Protein AF-A0A8C3P8B5-F1 (afdb_monomer_lite)

Sequence (402 aa):
MAERDAEFLPFCFQLEAAPESPPAEHAPRREEQLSLLTEEPPARESLSMPPLVFSRWHLSTAPALLTWILLLNIGNGNACKRGVPRLRLSYKDLLRSNSSRLLLGSGDGLAFQSFLVDETRAWLMVGAKNHIFLLHLDRPNEEPQKVFWPARKEQVERCRLAGKNAETECANFIRLLQPFNRSHVFACGTGSYQPICAFVQLGARAQEPGGSPIQLVANSVESGRGKCPFSPHEPFTGLLIDGELYSGTSSDFMGSNAAFFRTRVHKAAQNYIRTEQNQDHWLNEPVFIGAYLIPDTHNAHDDKVYVFLRETALEAGQWERRRIHARVARVCKNDVGGKRGLINRWSTFLKARLVCSIPGPQASETHFDQLGEWGTRALLGLPFFRAHSWVAWAGLVPEVTH

pLDDT: mean 75.13, std 25.08, range [22.78, 98.25]

Organism: Chrysemys picta bellii (NCBI:txid8478)

Structure (mmCIF, N/CA/C/O backbone):
data_AF-A0A8C3P8B5-F1
#
_entry.id   AF-A0A8C3P8B5-F1
#
loop_
_atom_site.group_PDB
_atom_site.id
_atom_site.type_symbol
_atom_site.label_atom_id
_atom_site.label_alt_id
_atom_site.label_comp_id
_atom_site.label_asym_id
_atom_site.label_entity_id
_atom_site.label_seq_id
_atom_site.pdbx_PDB_ins_code
_atom_site.Cartn_x
_atom_site.Cartn_y
_atom_site.Cartn_z
_atom_site.occupancy
_atom_site.B_iso_or_equiv
_atom_site.auth_seq_id
_atom_site.auth_comp_id
_atom_site.auth_asym_id
_atom_site.auth_atom_id
_atom_site.pdbx_PDB_model_num
ATOM 1 N N . MET A 1 1 ? -13.264 14.771 -8.901 1.00 29.61 1 MET A N 1
ATOM 2 C CA . MET A 1 1 ? -12.147 15.463 -9.588 1.00 29.61 1 MET A CA 1
ATOM 3 C C . MET A 1 1 ? -11.075 14.470 -10.074 1.00 29.61 1 MET A C 1
ATOM 5 O O . MET A 1 1 ? -9.940 14.872 -10.231 1.00 29.61 1 MET A O 1
ATOM 9 N N . ALA A 1 2 ? -11.404 13.202 -10.367 1.00 27.98 2 ALA A N 1
ATOM 10 C CA . ALA A 1 2 ? -10.392 12.165 -10.644 1.00 27.98 2 ALA A CA 1
ATOM 11 C C . ALA A 1 2 ? -10.681 11.297 -11.886 1.00 27.98 2 ALA A C 1
ATOM 13 O O . ALA A 1 2 ? -10.088 10.245 -12.061 1.00 27.98 2 ALA A O 1
ATOM 14 N N . GLU A 1 3 ? -11.601 11.713 -12.756 1.00 25.98 3 GLU A N 1
ATOM 15 C CA . GLU A 1 3 ? -12.109 10.839 -13.827 1.00 25.98 3 GLU A CA 1
ATOM 16 C C . GLU A 1 3 ? -11.494 11.124 -15.205 1.00 25.98 3 GLU A C 1
ATOM 18 O O . GLU A 1 3 ? -11.863 10.485 -16.180 1.00 25.98 3 GLU A O 1
ATOM 23 N N . ARG A 1 4 ? -10.564 12.086 -15.317 1.00 41.66 4 ARG A N 1
ATOM 24 C CA . ARG A 1 4 ? -10.056 12.534 -16.627 1.00 41.66 4 ARG A CA 1
ATOM 25 C C . ARG A 1 4 ? -8.568 12.390 -16.894 1.00 41.66 4 ARG A C 1
ATOM 27 O O . ARG A 1 4 ? -8.171 12.554 -18.042 1.00 41.66 4 ARG A O 1
ATOM 34 N N . ASP A 1 5 ? -7.783 11.963 -15.912 1.00 32.38 5 ASP A N 1
ATOM 35 C CA . ASP A 1 5 ? -6.446 11.445 -16.222 1.00 32.38 5 ASP A CA 1
ATOM 36 C C . ASP A 1 5 ? -6.556 10.099 -16.971 1.00 32.38 5 ASP A C 1
ATOM 38 O O . ASP A 1 5 ? -5.678 9.735 -17.746 1.00 32.38 5 ASP A O 1
ATOM 42 N N . ALA A 1 6 ? -7.687 9.396 -16.830 1.00 34.22 6 ALA A N 1
ATOM 43 C CA . ALA A 1 6 ? -7.937 8.087 -17.431 1.00 34.22 6 ALA A CA 1
ATOM 44 C C . ALA A 1 6 ? -8.151 8.085 -18.959 1.00 34.22 6 ALA A C 1
ATOM 46 O O . ALA A 1 6 ? -8.042 7.017 -19.550 1.00 34.22 6 ALA A O 1
ATOM 47 N N . GLU A 1 7 ? -8.432 9.221 -19.615 1.00 32.59 7 GLU A N 1
ATOM 48 C CA . GLU A 1 7 ? -8.640 9.261 -21.080 1.00 32.59 7 GLU A CA 1
ATOM 49 C C . GLU A 1 7 ? -7.342 9.492 -21.880 1.00 32.59 7 GLU A C 1
ATOM 51 O O . GLU A 1 7 ? -7.286 9.115 -23.049 1.00 32.59 7 GLU A O 1
ATOM 56 N N . PHE A 1 8 ? -6.284 10.045 -21.268 1.00 32.84 8 PHE A N 1
ATOM 57 C CA . PHE A 1 8 ? -4.953 10.180 -21.896 1.00 32.84 8 PHE A CA 1
ATOM 58 C C . PHE A 1 8 ? -3.999 9.028 -21.552 1.00 32.84 8 PHE A C 1
ATOM 60 O O . PHE A 1 8 ? -3.123 8.695 -22.344 1.00 32.84 8 PHE A O 1
ATOM 67 N N . LEU A 1 9 ? -4.204 8.368 -20.409 1.00 39.94 9 LEU A N 1
ATOM 68 C CA . LEU A 1 9 ? -3.431 7.192 -20.000 1.00 39.94 9 LEU A CA 1
ATOM 69 C C . LEU A 1 9 ? -3.515 5.957 -20.927 1.00 39.94 9 LEU A C 1
ATOM 71 O O . LEU A 1 9 ? -2.531 5.217 -20.952 1.00 39.94 9 LEU A O 1
ATOM 75 N N . PRO A 1 10 ? -4.598 5.671 -21.687 1.00 36.06 10 PRO A N 1
ATOM 76 C CA . PRO A 1 10 ? -4.722 4.379 -22.343 1.00 36.06 10 PRO A CA 1
ATOM 77 C C . PRO A 1 10 ? -3.881 4.250 -23.623 1.00 36.06 10 PRO A C 1
ATOM 79 O O . PRO A 1 10 ? -3.802 3.156 -24.174 1.00 36.06 10 PRO A O 1
ATOM 82 N N . PHE A 1 11 ? -3.234 5.329 -24.084 1.00 41.22 11 PHE A N 1
ATOM 83 C CA . PHE A 1 11 ? -2.499 5.354 -25.356 1.00 41.22 11 PHE A CA 1
ATOM 84 C C . PHE A 1 11 ? -0.986 5.552 -25.242 1.00 41.22 11 PHE A C 1
ATOM 86 O O . PHE A 1 11 ? -0.313 5.517 -26.267 1.00 41.22 11 PHE A O 1
ATOM 93 N N . CYS A 1 12 ? -0.435 5.747 -24.043 1.00 45.09 12 CYS A N 1
ATOM 94 C CA . CYS A 1 12 ? 0.965 6.155 -23.935 1.00 45.09 12 CYS A CA 1
ATOM 95 C C . CYS A 1 12 ? 1.932 5.049 -23.506 1.00 45.09 12 CYS A C 1
ATOM 97 O O . CYS A 1 12 ? 3.127 5.259 -23.648 1.00 45.09 12 CYS A O 1
ATOM 99 N N . PHE A 1 13 ? 1.473 3.908 -22.978 1.00 49.25 13 PHE A N 1
ATOM 100 C CA . PHE A 1 13 ? 2.387 2.941 -22.362 1.00 49.25 13 PHE A CA 1
ATOM 101 C C . PHE A 1 13 ? 2.989 1.938 -23.353 1.00 49.25 13 PHE A C 1
ATOM 103 O O . PHE A 1 13 ? 2.277 1.104 -23.910 1.00 49.25 13 PHE A O 1
ATOM 110 N N . GLN A 1 14 ? 4.313 1.980 -23.499 1.00 59.78 14 GLN A N 1
ATOM 111 C CA . GLN A 1 14 ? 5.135 0.977 -24.180 1.00 59.78 14 GLN A CA 1
ATOM 112 C C . GLN A 1 14 ? 6.074 0.285 -23.176 1.00 59.78 14 GLN A C 1
ATOM 114 O O . GLN A 1 14 ? 6.473 0.874 -22.167 1.00 59.78 14 GLN A O 1
ATOM 119 N N . LEU A 1 15 ? 6.394 -0.987 -23.431 1.00 46.16 15 LEU A N 1
ATOM 120 C CA . LEU A 1 15 ? 7.342 -1.783 -22.644 1.00 46.16 15 LEU A CA 1
ATOM 121 C C . LEU A 1 15 ? 8.699 -1.784 -23.348 1.00 46.16 15 LEU A C 1
ATOM 123 O O . LEU A 1 15 ? 8.806 -2.280 -24.466 1.00 46.16 15 LEU A O 1
ATOM 127 N N . GLU A 1 16 ? 9.729 -1.289 -22.667 1.00 46.91 16 GLU A N 1
ATOM 128 C CA . GLU A 1 16 ? 11.119 -1.394 -23.116 1.00 46.91 16 GLU A CA 1
ATOM 129 C C . GLU A 1 16 ? 11.916 -2.262 -22.135 1.00 46.91 16 GLU A C 1
ATOM 131 O O . GLU A 1 16 ? 11.847 -2.083 -20.911 1.00 46.91 16 GLU A O 1
ATOM 136 N N . ALA A 1 17 ? 12.665 -3.225 -22.680 1.00 36.66 17 ALA A N 1
ATOM 137 C CA . ALA A 1 17 ? 13.658 -3.975 -21.922 1.00 36.66 17 ALA A CA 1
ATOM 138 C C . ALA A 1 17 ? 14.849 -3.058 -21.598 1.00 36.66 17 ALA A C 1
ATOM 140 O O . ALA A 1 17 ? 15.236 -2.227 -22.418 1.00 36.66 17 ALA A O 1
ATOM 141 N N . ALA A 1 18 ? 15.417 -3.186 -20.396 1.00 32.34 18 ALA A N 1
ATOM 142 C CA . ALA A 1 18 ? 16.602 -2.419 -20.024 1.00 32.34 18 ALA A CA 1
ATOM 143 C C . ALA A 1 18 ? 17.794 -2.827 -20.918 1.00 32.34 18 ALA A C 1
ATOM 145 O O . ALA A 1 18 ? 17.981 -4.026 -21.131 1.00 32.34 18 ALA A O 1
ATOM 146 N N . PRO A 1 19 ? 18.587 -1.877 -21.443 1.00 30.03 19 PRO A N 1
ATOM 147 C CA . PRO A 1 19 ? 19.747 -2.204 -22.265 1.00 30.03 19 PRO A CA 1
ATOM 148 C C . PRO A 1 19 ? 20.877 -2.810 -21.416 1.00 30.03 19 PRO A C 1
ATOM 150 O O . PRO A 1 19 ? 21.151 -2.339 -20.310 1.00 30.03 19 PRO A O 1
ATOM 153 N N . GLU A 1 20 ? 21.554 -3.831 -21.948 1.00 28.42 20 GLU A N 1
ATOM 154 C CA . GLU A 1 20 ? 22.802 -4.361 -21.389 1.00 28.42 20 GLU A CA 1
ATOM 155 C C . GLU A 1 20 ? 23.933 -3.324 -21.494 1.00 28.42 20 GLU A C 1
ATOM 157 O O . GLU A 1 20 ? 24.100 -2.649 -22.513 1.00 28.42 20 GLU A O 1
ATOM 162 N N . SER A 1 21 ? 24.738 -3.191 -20.438 1.00 30.09 21 SER A N 1
ATOM 163 C CA . SER A 1 21 ? 25.971 -2.401 -20.468 1.00 30.09 21 SER A CA 1
ATOM 164 C C . SER A 1 21 ? 27.042 -3.131 -21.290 1.00 30.09 21 SER A C 1
ATOM 166 O O . SER A 1 21 ? 27.335 -4.284 -20.963 1.00 30.09 21 SER A O 1
ATOM 168 N N . PRO A 1 22 ? 27.680 -2.501 -22.293 1.00 29.06 22 PRO A N 1
ATOM 169 C CA . PRO A 1 22 ? 28.750 -3.152 -23.039 1.00 29.06 22 PRO A CA 1
ATOM 170 C C . PRO A 1 22 ? 30.001 -3.323 -2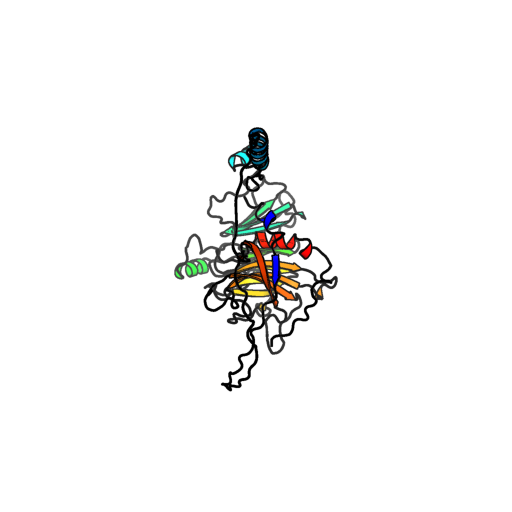2.157 1.00 29.06 22 PRO A C 1
ATOM 172 O O . PRO A 1 22 ? 30.290 -2.454 -21.325 1.00 29.06 22 PRO A O 1
ATOM 175 N N . PRO A 1 23 ? 30.772 -4.412 -22.329 1.00 25.73 23 PRO A N 1
ATOM 176 C CA . PRO A 1 23 ? 32.036 -4.586 -21.631 1.00 25.73 23 PRO A CA 1
ATOM 177 C C . PRO A 1 23 ? 33.078 -3.583 -22.142 1.00 25.73 23 PRO A C 1
ATOM 179 O O . PRO A 1 23 ? 33.118 -3.220 -23.318 1.00 25.73 23 PRO A O 1
ATOM 182 N N . ALA A 1 24 ? 33.931 -3.130 -21.226 1.00 29.48 24 ALA A N 1
ATOM 183 C CA . ALA A 1 24 ? 35.067 -2.276 -21.526 1.00 29.48 24 ALA A CA 1
ATOM 184 C C . ALA A 1 24 ? 36.181 -3.082 -22.208 1.00 29.48 24 ALA A C 1
ATOM 186 O O . ALA A 1 24 ? 36.730 -3.994 -21.593 1.00 29.48 24 ALA A O 1
ATOM 187 N N . GLU A 1 25 ? 36.581 -2.692 -23.420 1.00 28.56 25 GLU A N 1
ATOM 188 C CA . GLU A 1 25 ? 37.829 -3.165 -24.023 1.00 28.56 25 GLU A CA 1
ATOM 189 C C . GLU A 1 25 ? 38.693 -2.047 -24.611 1.00 28.56 25 GLU A C 1
ATOM 191 O O . GLU A 1 25 ? 38.244 -0.963 -24.981 1.00 28.56 25 GLU A O 1
ATOM 196 N N . HIS A 1 26 ? 39.989 -2.341 -24.566 1.00 28.06 26 HIS A N 1
ATOM 197 C CA . HIS A 1 26 ? 41.141 -1.471 -24.712 1.00 28.06 26 HIS A CA 1
ATOM 198 C C . HIS A 1 26 ? 41.321 -0.840 -26.099 1.00 28.06 26 HIS A C 1
ATOM 200 O O . HIS A 1 26 ? 41.032 -1.426 -27.137 1.00 28.06 26 HIS A O 1
ATOM 206 N N . ALA A 1 27 ? 41.947 0.339 -26.091 1.00 27.38 27 ALA A N 1
ATOM 207 C CA . ALA A 1 27 ? 42.550 0.956 -27.267 1.00 27.38 27 ALA A CA 1
ATOM 208 C C . ALA A 1 27 ? 43.751 0.151 -27.803 1.00 27.38 27 ALA A C 1
ATOM 210 O O . ALA A 1 27 ? 44.492 -0.452 -27.020 1.00 27.38 27 ALA A O 1
ATOM 211 N N . PRO A 1 28 ? 44.058 0.309 -29.103 1.00 29.42 28 PRO A N 1
ATOM 212 C CA . PRO A 1 28 ? 45.446 0.552 -29.487 1.00 29.42 28 PRO A CA 1
ATOM 213 C C . PRO A 1 28 ? 45.638 1.732 -30.464 1.00 29.42 28 PRO A C 1
ATOM 215 O O . PRO A 1 28 ? 44.711 2.265 -31.068 1.00 29.42 28 PRO A O 1
ATOM 218 N N . ARG A 1 29 ? 46.902 2.168 -30.539 1.00 25.31 29 ARG A N 1
ATOM 219 C CA . ARG A 1 29 ? 47.462 3.295 -31.309 1.00 25.31 29 ARG A CA 1
ATOM 220 C C . ARG A 1 29 ? 47.604 3.016 -32.817 1.00 25.31 29 ARG A C 1
ATOM 222 O O . ARG A 1 29 ? 47.882 1.889 -33.194 1.00 25.31 29 ARG A O 1
ATOM 229 N N . ARG A 1 30 ? 47.551 4.127 -33.578 1.00 27.55 30 ARG A N 1
ATOM 230 C CA . ARG A 1 30 ? 48.233 4.516 -34.845 1.00 27.55 30 ARG A CA 1
ATOM 231 C C . ARG A 1 30 ? 48.821 3.426 -35.755 1.00 27.55 30 ARG A C 1
ATOM 233 O O . ARG A 1 30 ? 49.769 2.771 -35.350 1.00 27.55 30 ARG A O 1
ATOM 240 N N . GLU A 1 31 ? 48.487 3.529 -37.045 1.00 25.83 31 GLU A N 1
ATOM 241 C CA . GLU A 1 31 ? 49.473 3.729 -38.124 1.00 25.83 31 GLU A CA 1
ATOM 242 C C . GLU A 1 31 ? 48.832 4.368 -39.374 1.00 25.83 31 GLU A C 1
ATOM 244 O O . GLU A 1 31 ? 47.636 4.225 -39.624 1.00 25.83 31 GLU A O 1
ATOM 249 N N . GLU A 1 32 ? 49.638 5.159 -40.085 1.00 28.09 32 GLU A N 1
ATOM 250 C CA . GLU A 1 32 ? 49.346 5.859 -41.341 1.00 28.09 32 GLU A CA 1
ATOM 251 C C . GLU A 1 32 ? 49.309 4.892 -42.534 1.00 28.09 32 GLU A C 1
ATOM 253 O O . GLU A 1 32 ? 50.114 3.968 -42.582 1.00 28.09 32 GLU A O 1
ATOM 258 N N . GLN A 1 33 ? 48.507 5.192 -43.567 1.00 27.84 33 GLN A N 1
ATOM 259 C CA . GLN A 1 33 ? 48.969 5.077 -44.958 1.00 27.84 33 GLN A CA 1
ATOM 260 C C . GLN A 1 33 ? 48.082 5.840 -45.956 1.00 27.84 33 GLN A C 1
ATOM 262 O O . GLN A 1 33 ? 46.878 6.007 -45.783 1.00 27.84 33 GLN A O 1
ATOM 267 N N . LEU A 1 34 ? 48.762 6.331 -46.989 1.00 26.17 34 LEU A N 1
ATOM 268 C CA . LEU A 1 34 ? 48.401 7.322 -47.998 1.00 26.17 34 LEU A CA 1
ATOM 269 C C . LEU A 1 34 ? 48.228 6.644 -49.373 1.00 26.17 34 LEU A C 1
ATOM 271 O O . LEU A 1 34 ? 49.040 5.787 -49.713 1.00 26.17 34 LEU A O 1
ATOM 275 N N . SER A 1 35 ? 47.244 7.058 -50.183 1.00 27.97 35 SER A N 1
ATOM 276 C CA . SER A 1 35 ? 47.286 7.197 -51.669 1.00 27.97 35 SER A CA 1
ATOM 277 C C . SER A 1 35 ? 45.867 7.507 -52.198 1.00 27.97 35 SER A C 1
ATOM 279 O O . SER A 1 35 ? 44.923 6.803 -51.869 1.00 27.97 35 SER A O 1
ATOM 281 N N . LEU A 1 36 ? 45.598 8.704 -52.740 1.00 26.50 36 LEU A N 1
ATOM 282 C CA . LEU A 1 36 ? 45.816 9.214 -54.115 1.00 26.50 36 LEU A CA 1
ATOM 283 C C . LEU A 1 36 ? 44.790 8.711 -55.150 1.00 26.50 36 LEU A C 1
ATOM 285 O O . LEU A 1 36 ? 44.881 7.571 -55.587 1.00 26.50 36 LEU A O 1
ATOM 289 N N . LEU A 1 37 ? 43.885 9.612 -55.577 1.00 25.75 37 LEU A N 1
ATOM 290 C CA . LEU A 1 37 ? 43.641 10.050 -56.973 1.00 25.75 37 LEU A CA 1
ATOM 291 C C . LEU A 1 37 ? 42.232 10.662 -57.120 1.00 25.75 37 LEU A C 1
ATOM 293 O O . LEU A 1 37 ? 41.248 9.941 -57.018 1.00 25.75 37 LEU A O 1
ATOM 297 N N . THR A 1 38 ? 42.141 11.954 -57.453 1.00 28.00 38 THR A N 1
ATOM 298 C CA . THR A 1 38 ? 41.004 12.532 -58.202 1.00 28.00 38 THR A CA 1
ATOM 299 C C . THR A 1 38 ? 41.474 13.772 -58.967 1.00 28.00 38 THR A C 1
ATOM 301 O O . THR A 1 38 ? 42.006 14.700 -58.360 1.00 28.00 38 THR A O 1
ATOM 304 N N . GLU A 1 39 ? 41.294 13.738 -60.289 1.00 28.06 39 GLU A N 1
ATOM 305 C CA . GLU A 1 39 ? 41.594 14.789 -61.271 1.00 28.06 39 GLU A CA 1
ATOM 306 C C . GLU A 1 39 ? 40.592 15.964 -61.242 1.00 28.06 39 GLU A C 1
ATOM 308 O O . GLU A 1 39 ? 39.439 15.815 -60.832 1.00 28.06 39 GLU A O 1
ATOM 313 N N . GLU A 1 40 ? 41.055 17.128 -61.713 1.00 31.52 40 GLU A N 1
ATOM 314 C CA . GLU A 1 40 ? 40.312 18.383 -61.913 1.00 31.52 40 GLU A CA 1
ATOM 315 C C . GLU A 1 40 ? 39.367 18.375 -63.139 1.00 31.52 40 GLU A C 1
ATOM 317 O O . GLU A 1 40 ? 39.627 17.668 -64.115 1.00 31.52 40 GLU A O 1
ATOM 322 N N . PRO A 1 41 ? 38.333 19.246 -63.177 1.00 35.03 41 PRO A N 1
ATOM 323 C CA . PRO A 1 41 ? 37.579 19.573 -64.388 1.00 35.03 41 PRO A CA 1
ATOM 324 C C . PRO A 1 41 ? 37.987 20.937 -65.003 1.00 35.03 41 PRO A C 1
ATOM 326 O O . PRO A 1 41 ? 38.370 21.850 -64.269 1.00 35.03 41 PRO A O 1
ATOM 329 N N . PRO A 1 42 ? 37.840 21.148 -66.331 1.00 35.41 42 PRO A N 1
ATOM 330 C CA . PRO A 1 42 ? 38.178 22.419 -66.964 1.00 35.41 42 PRO A CA 1
ATOM 331 C C . PRO A 1 42 ? 36.993 23.397 -67.099 1.00 35.41 42 PRO A C 1
ATOM 333 O O . PRO A 1 42 ? 35.815 23.053 -66.989 1.00 35.41 42 PRO A O 1
ATOM 336 N N . ALA A 1 43 ? 37.384 24.644 -67.365 1.00 29.12 43 ALA A N 1
ATOM 337 C CA . ALA A 1 43 ? 36.622 25.887 -67.420 1.00 29.12 43 ALA A CA 1
ATOM 338 C C . ALA A 1 43 ? 35.538 25.995 -68.517 1.00 29.12 43 ALA A C 1
ATOM 340 O O . ALA A 1 43 ? 35.575 25.312 -69.541 1.00 29.12 43 ALA A O 1
ATOM 341 N N . ARG A 1 44 ? 34.621 26.962 -68.342 1.00 30.86 44 ARG A N 1
ATOM 342 C CA . ARG A 1 44 ? 33.758 27.502 -69.407 1.00 30.86 44 ARG A CA 1
ATOM 343 C C . ARG A 1 44 ? 33.627 29.023 -69.318 1.00 30.86 44 ARG A C 1
ATOM 345 O O . ARG A 1 44 ? 33.352 29.569 -68.253 1.00 30.86 44 ARG A O 1
ATOM 352 N N . GLU A 1 45 ? 33.828 29.656 -70.469 1.00 29.23 45 GLU A N 1
ATOM 353 C CA . GLU A 1 45 ? 33.746 31.092 -70.736 1.00 29.23 45 GLU A CA 1
ATOM 354 C C . GLU A 1 45 ? 32.306 31.630 -70.831 1.00 29.23 45 GLU A C 1
ATOM 356 O O . GLU A 1 45 ? 31.321 30.898 -70.940 1.00 29.23 45 GLU A O 1
ATOM 361 N N . SER A 1 46 ? 32.252 32.957 -70.767 1.00 28.59 46 SER A N 1
ATOM 362 C CA . SER A 1 46 ? 31.138 33.901 -70.710 1.00 28.59 46 SER A CA 1
ATOM 363 C C . SER A 1 46 ? 30.320 34.038 -72.001 1.00 28.59 46 SER A C 1
ATOM 365 O O . SER A 1 46 ? 30.818 33.771 -73.088 1.00 28.59 46 SER A O 1
ATOM 367 N N . LEU A 1 47 ? 29.090 34.568 -71.881 1.00 28.98 47 LEU A N 1
ATOM 368 C CA . LEU A 1 47 ? 28.472 35.481 -72.859 1.00 28.98 47 LEU A CA 1
ATOM 369 C C . LEU A 1 47 ? 27.220 36.176 -72.281 1.00 28.98 47 LEU A C 1
ATOM 371 O O . LEU A 1 47 ? 26.516 35.657 -71.420 1.00 28.98 47 LEU A O 1
ATOM 375 N N . SER A 1 48 ? 27.024 37.407 -72.744 1.00 28.23 48 SER A N 1
ATOM 376 C CA . SER A 1 48 ? 26.214 38.518 -72.229 1.00 28.23 48 SER A CA 1
ATOM 377 C C . SER A 1 48 ? 24.739 38.555 -72.682 1.00 28.23 48 SER A C 1
ATOM 379 O O . SER A 1 48 ? 24.389 38.007 -73.723 1.00 28.23 48 SER A O 1
ATOM 381 N N . MET A 1 49 ? 23.902 39.296 -71.933 1.00 30.64 49 MET A N 1
ATOM 382 C CA . MET A 1 49 ? 22.494 39.653 -72.237 1.00 30.64 49 MET A CA 1
ATOM 383 C C . MET A 1 49 ? 22.331 40.643 -73.411 1.00 30.64 49 MET A C 1
ATOM 385 O O . MET A 1 49 ? 23.295 41.337 -73.744 1.00 30.64 49 MET A O 1
ATOM 389 N N . PRO A 1 50 ? 21.121 40.754 -74.017 1.00 35.09 50 PRO A N 1
ATOM 390 C CA . PRO A 1 50 ? 20.184 41.876 -73.721 1.00 35.09 50 PRO A CA 1
ATOM 391 C C . PRO A 1 50 ? 18.672 41.502 -73.934 1.00 35.09 50 PRO A C 1
ATOM 393 O O . PRO A 1 50 ? 18.370 40.319 -74.064 1.00 35.09 50 PRO A O 1
ATOM 396 N N . PRO A 1 51 ? 17.696 42.442 -74.051 1.00 39.56 51 PRO A N 1
ATOM 397 C CA . PRO A 1 51 ? 17.144 43.332 -73.018 1.00 39.56 51 PRO A CA 1
ATOM 398 C C . PRO A 1 51 ? 15.593 43.236 -72.857 1.00 39.56 51 PRO A C 1
ATOM 400 O O . PRO A 1 51 ? 14.902 42.507 -73.563 1.00 39.56 51 PRO A O 1
ATOM 403 N N . LEU A 1 52 ? 15.046 44.017 -71.913 1.00 39.78 52 LEU A N 1
ATOM 404 C CA . LEU A 1 52 ? 13.620 44.156 -71.556 1.00 39.78 52 LEU A CA 1
ATOM 405 C C . LEU A 1 52 ? 12.799 45.001 -72.554 1.00 39.78 52 LEU A C 1
ATOM 407 O O . LEU A 1 52 ? 13.252 46.081 -72.925 1.00 39.78 52 LEU A O 1
ATOM 411 N N . VAL A 1 53 ? 11.539 44.615 -72.829 1.00 30.14 53 VAL A N 1
ATOM 412 C CA . VAL A 1 53 ? 10.444 45.531 -73.237 1.00 30.14 53 VAL A CA 1
ATOM 413 C C . VAL A 1 53 ? 9.095 45.091 -72.627 1.00 30.14 53 VAL A C 1
ATOM 415 O O . VAL A 1 53 ? 8.781 43.909 -72.531 1.00 30.14 53 VAL A O 1
ATOM 418 N N . PHE A 1 54 ? 8.330 46.096 -72.191 1.00 34.69 54 PHE A N 1
ATOM 419 C CA . PHE A 1 54 ? 7.069 46.106 -71.437 1.00 34.69 54 PHE A CA 1
ATOM 420 C C . PHE A 1 54 ? 5.844 45.477 -72.132 1.00 34.69 54 PHE A C 1
ATOM 422 O O . PHE A 1 54 ? 5.633 45.690 -73.321 1.00 34.69 54 PHE A O 1
ATOM 429 N N . SER A 1 55 ? 4.899 44.936 -71.347 1.00 28.75 55 SER A N 1
ATOM 430 C CA . SER A 1 55 ? 3.475 45.278 -71.531 1.00 28.75 55 SER A CA 1
ATOM 431 C C . SER A 1 55 ? 2.652 45.123 -70.243 1.00 28.75 55 SER A C 1
ATOM 433 O O . SER A 1 55 ? 2.879 44.253 -69.407 1.00 28.75 55 SER A O 1
ATOM 435 N N . ARG A 1 56 ? 1.725 46.066 -70.080 1.00 36.06 56 ARG A N 1
ATOM 436 C CA . ARG A 1 56 ? 0.836 46.321 -68.944 1.00 36.06 56 ARG A CA 1
ATOM 437 C C . ARG A 1 56 ? -0.519 45.674 -69.252 1.00 36.06 56 ARG A C 1
ATOM 439 O O . ARG A 1 56 ? -1.087 46.008 -70.284 1.00 36.06 56 ARG A O 1
ATOM 446 N N . TRP A 1 57 ? -1.078 44.869 -68.347 1.00 36.38 57 TRP A N 1
ATOM 447 C CA . TRP A 1 57 ? -2.524 44.613 -68.296 1.00 36.38 57 TRP A CA 1
ATOM 448 C C . TRP A 1 57 ? -3.017 44.688 -66.849 1.00 36.38 57 TRP A C 1
ATOM 450 O O . TRP A 1 57 ? -2.385 44.195 -65.918 1.00 36.38 57 TRP A O 1
ATOM 460 N N . HIS A 1 58 ? -4.111 45.422 -66.684 1.00 35.84 58 HIS A N 1
ATOM 461 C CA . HIS A 1 58 ? -4.695 45.874 -65.431 1.00 35.84 58 HIS A CA 1
ATOM 462 C C . HIS A 1 58 ? -5.517 44.785 -64.713 1.00 35.84 58 HIS A C 1
ATOM 464 O O . HIS A 1 58 ? -6.330 44.103 -65.323 1.00 35.84 58 HIS A O 1
ATOM 470 N N . LEU A 1 59 ? -5.339 44.733 -63.388 1.00 48.28 59 LEU A N 1
ATOM 471 C CA . LEU A 1 59 ? -6.377 44.804 -62.346 1.00 48.28 59 LEU A CA 1
ATOM 472 C C . LEU A 1 59 ? -7.605 43.862 -62.432 1.00 48.28 59 LEU A C 1
ATOM 474 O O . LEU A 1 59 ? -8.638 44.221 -62.984 1.00 48.28 59 LEU A O 1
ATOM 478 N N . SER A 1 60 ? -7.555 42.739 -61.704 1.00 47.03 60 SER A N 1
ATOM 479 C CA . SER A 1 60 ? -8.718 42.211 -60.961 1.00 47.03 60 SER A CA 1
ATOM 480 C C . SER A 1 60 ? -8.268 41.267 -59.833 1.00 47.03 60 SER A C 1
ATOM 482 O O . SER A 1 60 ? -8.455 40.056 -59.875 1.00 47.03 60 SER A O 1
ATOM 484 N N . THR A 1 61 ? -7.593 41.811 -58.817 1.00 53.75 61 THR A N 1
ATOM 485 C CA . THR A 1 61 ? -7.124 41.055 -57.634 1.00 53.75 61 THR A CA 1
ATOM 486 C C . THR A 1 61 ? -8.104 41.106 -56.457 1.00 53.75 61 THR A C 1
ATOM 488 O O . THR A 1 61 ? -7.930 40.389 -55.474 1.00 53.75 61 THR A O 1
ATOM 491 N N . ALA A 1 62 ? -9.161 41.919 -56.548 1.00 55.94 62 ALA A N 1
ATOM 492 C CA . ALA A 1 62 ? -10.086 42.166 -55.445 1.00 55.94 62 ALA A CA 1
ATOM 493 C C . ALA A 1 62 ? -10.992 40.970 -55.067 1.00 55.94 62 ALA A C 1
ATOM 495 O O . ALA A 1 62 ? -11.079 40.681 -53.872 1.00 55.94 62 ALA A O 1
ATOM 496 N N . PRO A 1 63 ? -11.636 40.228 -55.999 1.00 53.59 63 PRO A N 1
ATOM 497 C CA . PRO A 1 63 ? -12.517 39.131 -55.592 1.00 53.59 63 PRO A CA 1
ATOM 498 C C . PRO A 1 63 ? -11.720 37.927 -55.074 1.00 53.59 63 PRO A C 1
ATOM 500 O O . PRO A 1 63 ? -12.167 37.261 -54.146 1.00 53.59 63 PRO A O 1
ATOM 503 N N . ALA A 1 64 ? -10.508 37.707 -55.600 1.00 57.69 64 ALA A N 1
ATOM 504 C CA . ALA A 1 64 ? -9.614 36.634 -55.172 1.00 57.69 64 ALA A CA 1
ATOM 505 C C . ALA A 1 64 ? -9.090 36.851 -53.741 1.00 57.69 64 ALA A C 1
ATOM 507 O O . ALA A 1 64 ? -9.080 35.910 -52.947 1.00 57.69 64 ALA A O 1
ATOM 508 N N . LEU A 1 65 ? -8.728 38.091 -53.380 1.00 58.56 65 LEU A N 1
ATOM 509 C CA . LEU A 1 65 ? -8.313 38.428 -52.014 1.00 58.56 65 LEU A CA 1
ATOM 510 C C . LEU A 1 65 ? -9.461 38.291 -51.009 1.00 58.56 65 LEU A C 1
ATOM 512 O O . LEU A 1 65 ? -9.248 37.768 -49.921 1.00 58.56 65 LEU A O 1
ATOM 516 N N . LEU A 1 66 ? -10.678 38.706 -51.370 1.00 58.97 66 LEU A N 1
ATOM 517 C CA . LEU A 1 66 ? -11.855 38.557 -50.508 1.00 58.97 66 LEU A CA 1
ATOM 518 C C . LEU A 1 66 ? -12.225 37.087 -50.290 1.00 58.97 66 LEU A C 1
ATOM 520 O O . LEU A 1 66 ? -12.524 36.709 -49.160 1.00 58.97 66 LEU A O 1
ATOM 524 N N . THR A 1 67 ? -12.124 36.237 -51.318 1.00 60.28 67 THR A N 1
ATOM 525 C CA . THR A 1 67 ? -12.301 34.786 -51.150 1.00 60.28 67 THR A CA 1
ATOM 526 C C . THR A 1 67 ? -11.198 34.159 -50.303 1.00 60.28 67 THR A C 1
ATOM 528 O O . THR A 1 67 ? -11.492 33.297 -49.483 1.00 60.28 67 THR A O 1
ATOM 531 N N . TRP A 1 68 ? -9.949 34.622 -50.422 1.00 61.41 68 TRP A N 1
ATOM 532 C CA . TRP A 1 68 ? -8.841 34.153 -49.584 1.00 61.41 68 TRP A CA 1
ATOM 533 C C . TRP A 1 68 ? -9.003 34.581 -48.119 1.00 61.41 68 TRP A C 1
ATOM 535 O O . TRP A 1 68 ? -8.774 33.783 -47.216 1.00 61.41 68 TRP A O 1
ATOM 545 N N . ILE A 1 69 ? -9.474 35.807 -47.870 1.00 62.25 69 ILE A N 1
ATOM 546 C CA . ILE A 1 69 ? -9.764 36.323 -46.523 1.00 62.25 69 ILE A CA 1
ATOM 547 C C . ILE A 1 69 ? -10.996 35.632 -45.916 1.00 62.25 69 ILE A C 1
ATOM 549 O O . ILE A 1 69 ? -10.999 35.343 -44.718 1.00 62.25 69 ILE A O 1
ATOM 553 N N . LEU A 1 70 ? -12.027 35.310 -46.710 1.00 56.78 70 LEU A N 1
ATOM 554 C CA . LEU A 1 70 ? -13.152 34.495 -46.238 1.00 56.78 70 LEU A CA 1
ATOM 555 C C . LEU A 1 70 ? -12.719 33.053 -45.932 1.00 56.78 70 LEU A C 1
ATOM 557 O O . LEU A 1 70 ? -13.110 32.520 -44.899 1.00 56.78 70 LEU A O 1
ATOM 561 N N . LEU A 1 71 ? -11.875 32.438 -46.766 1.00 55.59 71 LEU A N 1
ATOM 562 C CA . LEU A 1 71 ? -11.352 31.084 -46.534 1.00 55.59 71 LEU A CA 1
ATOM 563 C C . LEU A 1 71 ? -10.417 31.021 -45.314 1.00 55.59 71 LEU A C 1
ATOM 565 O O . LEU A 1 71 ? -10.487 30.062 -44.547 1.00 55.59 71 LEU A O 1
ATOM 569 N N . LEU A 1 72 ? -9.621 32.068 -45.065 1.00 53.88 72 LEU A N 1
ATOM 570 C CA . LEU A 1 72 ? -8.818 32.208 -43.843 1.00 53.88 72 LEU A CA 1
ATOM 571 C C . LEU A 1 72 ? -9.685 32.369 -42.581 1.00 53.88 72 LEU A C 1
ATOM 573 O O . LEU A 1 72 ? -9.288 31.911 -41.512 1.00 53.88 72 LEU A O 1
ATOM 577 N N . ASN A 1 73 ? -10.886 32.951 -42.691 1.00 45.19 73 ASN A N 1
ATOM 578 C CA . ASN A 1 73 ? -11.827 33.065 -41.568 1.00 45.19 73 ASN A CA 1
ATOM 579 C C . ASN A 1 73 ? -12.689 31.808 -41.346 1.00 45.19 73 ASN A C 1
ATOM 581 O O . ASN A 1 73 ? -13.142 31.579 -40.227 1.00 45.19 73 ASN A O 1
ATOM 585 N N . ILE A 1 74 ? -12.882 30.959 -42.362 1.00 47.62 74 ILE A N 1
ATOM 586 C CA . ILE A 1 74 ? -13.597 29.674 -42.224 1.00 47.62 74 ILE A CA 1
ATOM 587 C C . ILE A 1 74 ? -12.694 28.597 -41.584 1.00 47.62 74 ILE A C 1
ATOM 589 O O . ILE A 1 74 ? -13.190 27.668 -40.948 1.00 47.62 74 ILE A O 1
ATOM 593 N N . GLY A 1 75 ? -11.367 28.755 -41.654 1.00 43.03 75 GLY A N 1
ATOM 594 C CA . GLY A 1 75 ? -10.392 27.853 -41.024 1.00 43.03 75 GLY A CA 1
ATOM 595 C C . GLY A 1 75 ? -10.227 28.005 -39.506 1.00 43.03 75 GLY A C 1
ATOM 596 O O . GLY A 1 75 ? -9.579 27.165 -38.889 1.00 43.03 75 GLY A O 1
ATOM 597 N N . ASN A 1 76 ? -10.828 29.028 -38.886 1.00 43.97 76 ASN A N 1
ATOM 598 C CA . ASN A 1 76 ? -10.785 29.226 -37.431 1.00 43.97 76 ASN A CA 1
ATOM 599 C C . ASN A 1 76 ? -12.094 28.800 -36.737 1.00 43.97 76 ASN A C 1
ATOM 601 O O . ASN A 1 76 ? -12.448 29.282 -35.660 1.00 43.97 76 ASN A O 1
ATOM 605 N N . GLY A 1 77 ? -12.830 27.883 -37.370 1.00 38.97 77 GLY A N 1
ATOM 606 C CA . GLY A 1 77 ? -13.972 27.199 -36.783 1.00 38.97 77 GLY A CA 1
ATOM 607 C C . GLY A 1 77 ? -13.516 26.222 -35.706 1.00 38.97 77 GLY A C 1
ATOM 608 O O . GLY A 1 77 ? -13.239 25.066 -35.995 1.00 38.97 77 GLY A O 1
ATOM 609 N N . ASN A 1 78 ? -13.459 26.704 -34.463 1.00 51.03 78 ASN A N 1
ATOM 610 C CA . ASN A 1 78 ? -13.478 25.912 -33.235 1.00 51.03 78 ASN A CA 1
ATOM 611 C C . ASN A 1 78 ? -12.652 24.618 -33.301 1.00 51.03 78 ASN A C 1
ATOM 613 O O . ASN A 1 78 ? -13.208 23.516 -33.325 1.00 51.03 78 ASN A O 1
ATOM 617 N N . ALA A 1 79 ? -11.326 24.735 -33.185 1.00 42.66 79 ALA A N 1
ATOM 618 C CA . ALA A 1 79 ? -10.572 23.677 -32.527 1.00 42.66 79 ALA A CA 1
ATOM 619 C C . ALA A 1 79 ? -11.229 23.478 -31.154 1.00 42.66 79 ALA A C 1
ATOM 621 O O . ALA A 1 79 ? -11.113 24.319 -30.261 1.00 42.66 79 ALA A O 1
ATOM 622 N N . CYS A 1 80 ? -12.057 22.436 -31.056 1.00 46.44 80 CYS A N 1
ATOM 623 C CA . CYS A 1 80 ? -12.858 22.108 -29.891 1.00 46.44 80 CYS A CA 1
ATOM 624 C C . CYS A 1 80 ? -11.985 22.295 -28.649 1.00 46.44 80 CYS A C 1
ATOM 626 O O . CYS A 1 80 ? -10.939 21.654 -28.549 1.00 46.44 80 CYS A O 1
ATOM 628 N N . LYS A 1 81 ? -12.386 23.181 -27.725 1.00 50.75 81 LYS A N 1
ATOM 629 C CA . LYS A 1 81 ? -11.750 23.359 -26.411 1.00 50.75 81 LYS A CA 1
ATOM 630 C C . LYS A 1 81 ? -11.851 22.032 -25.644 1.00 50.75 81 LYS A C 1
ATOM 632 O O . LYS A 1 81 ? -12.706 21.870 -24.781 1.00 50.75 81 LYS A O 1
ATOM 637 N N . ARG A 1 82 ? -11.006 21.052 -25.986 1.00 58.44 82 ARG A N 1
ATOM 638 C CA . ARG A 1 82 ? -11.035 19.663 -25.494 1.00 58.44 82 ARG A CA 1
ATOM 639 C C . ARG A 1 82 ? -10.659 19.538 -24.011 1.00 58.44 82 ARG A C 1
ATOM 641 O O . ARG A 1 82 ? -10.740 18.450 -23.464 1.00 58.44 82 ARG A O 1
ATOM 648 N N . GLY A 1 83 ? -10.312 20.638 -23.339 1.00 65.81 83 GLY A N 1
ATOM 649 C CA . GLY A 1 83 ? -9.933 20.654 -21.922 1.00 65.81 83 GLY A CA 1
ATOM 650 C C . GLY A 1 83 ? -11.036 21.044 -20.930 1.00 65.81 83 GLY A C 1
ATOM 651 O O . GLY A 1 83 ? -10.813 20.959 -19.725 1.00 65.81 83 GLY A O 1
ATOM 652 N N . VAL A 1 84 ? -12.220 21.486 -21.373 1.00 81.44 84 VAL A N 1
ATOM 653 C CA . VAL A 1 84 ? -13.256 21.980 -20.442 1.00 81.44 84 VAL A CA 1
ATOM 654 C C . VAL A 1 84 ? -14.217 20.846 -20.052 1.00 81.44 84 VAL A C 1
ATOM 656 O O . VAL A 1 84 ? -14.694 20.119 -20.922 1.00 81.44 84 VAL A O 1
ATOM 659 N N . PRO A 1 85 ? -14.519 20.634 -18.752 1.00 84.50 85 PRO A N 1
ATOM 660 C CA . PRO A 1 85 ? -15.617 19.763 -18.331 1.00 84.50 85 PRO A CA 1
ATOM 661 C C . PRO A 1 85 ? -16.926 20.092 -19.036 1.00 84.50 85 PRO A C 1
ATOM 663 O O . PRO A 1 85 ? -17.357 21.237 -18.986 1.00 84.50 85 PRO A O 1
ATOM 666 N N . ARG A 1 86 ? -17.589 19.078 -19.613 1.00 88.38 86 ARG A N 1
ATOM 667 C CA . ARG A 1 86 ? -18.966 19.236 -20.114 1.00 88.38 86 ARG A CA 1
ATOM 668 C C . ARG A 1 86 ? -19.918 19.653 -18.988 1.00 88.38 86 ARG A C 1
ATOM 670 O O . ARG A 1 86 ? -20.812 20.456 -19.211 1.00 88.38 86 ARG A O 1
ATOM 677 N N . LEU A 1 87 ? -19.683 19.138 -17.779 1.00 89.12 87 LEU A N 1
ATOM 678 C CA . LEU A 1 87 ? -20.403 19.491 -16.562 1.00 89.12 87 LEU A CA 1
ATOM 679 C C . LEU A 1 87 ? -19.402 19.749 -15.429 1.00 89.12 87 LEU A C 1
ATOM 681 O O . LEU A 1 87 ? -18.491 18.951 -15.202 1.00 89.12 87 LEU A O 1
ATOM 685 N N . ARG A 1 88 ? -19.566 20.867 -14.715 1.00 89.50 88 ARG A N 1
ATOM 686 C CA . ARG A 1 88 ? -18.784 21.211 -13.522 1.00 89.50 88 ARG A CA 1
ATOM 687 C C . ARG A 1 88 ? -19.746 21.449 -12.365 1.00 89.50 88 ARG A C 1
ATOM 689 O O . ARG A 1 88 ? -20.373 22.498 -12.303 1.00 89.50 88 ARG A O 1
ATOM 696 N N . LEU A 1 89 ? -19.841 20.476 -11.464 1.00 89.44 89 LEU A N 1
ATOM 697 C CA . LEU A 1 89 ? -20.646 20.575 -10.247 1.00 89.44 89 LEU A CA 1
ATOM 698 C C . LEU A 1 89 ? -19.746 20.920 -9.063 1.00 89.44 89 LEU A C 1
ATOM 700 O O . LEU A 1 89 ? -18.683 20.318 -8.887 1.00 89.44 89 LEU A O 1
ATOM 704 N N . SER A 1 90 ? -20.159 21.888 -8.251 1.00 89.62 90 SER A N 1
ATOM 705 C CA . SER A 1 90 ? -19.547 22.124 -6.946 1.00 89.62 90 SER A CA 1
ATOM 706 C C . SER A 1 90 ? -20.099 21.143 -5.908 1.00 89.62 90 SER A C 1
ATOM 708 O O . SER A 1 90 ? -21.157 20.546 -6.095 1.00 89.62 90 SER A O 1
ATOM 710 N N . TYR A 1 91 ? -19.424 21.013 -4.764 1.00 85.81 91 TYR A N 1
ATOM 711 C CA . TYR A 1 91 ? -19.942 20.219 -3.644 1.00 85.81 91 TYR A CA 1
ATOM 712 C C . TYR A 1 91 ? -21.337 20.687 -3.191 1.00 85.81 91 TYR A C 1
ATOM 714 O O . TYR A 1 91 ? -22.200 19.869 -2.888 1.00 85.81 91 TYR A O 1
ATOM 722 N N . LYS A 1 92 ? -21.599 22.002 -3.225 1.00 87.12 92 LYS A N 1
ATOM 723 C CA . LYS A 1 92 ? -22.924 22.558 -2.911 1.00 87.12 92 LYS A CA 1
ATOM 724 C C . LYS A 1 92 ? -23.985 22.094 -3.912 1.00 87.12 92 LYS A C 1
ATOM 726 O O . LYS A 1 92 ? -25.112 21.825 -3.509 1.00 87.12 92 LYS A O 1
ATOM 731 N N . ASP A 1 93 ? -23.626 21.967 -5.187 1.00 89.19 93 ASP A N 1
ATOM 732 C CA . ASP A 1 93 ? -24.540 21.480 -6.227 1.00 89.19 93 ASP A CA 1
ATOM 733 C C . ASP A 1 93 ? -24.816 19.982 -6.065 1.00 89.19 93 ASP A C 1
ATOM 735 O O . ASP A 1 93 ? -25.958 19.546 -6.208 1.00 89.19 93 ASP A O 1
ATOM 739 N N . LEU A 1 94 ? -23.798 19.199 -5.693 1.00 87.06 94 LEU A N 1
ATOM 740 C CA . LEU A 1 94 ? -23.941 17.766 -5.419 1.00 87.06 94 LEU A CA 1
ATOM 741 C C . LEU A 1 94 ? -24.839 17.484 -4.207 1.00 87.06 94 LEU A C 1
ATOM 743 O O . LEU A 1 94 ? -25.650 16.560 -4.247 1.00 87.06 94 LEU A O 1
ATOM 747 N N . LEU A 1 95 ? -24.740 18.300 -3.154 1.00 84.62 95 LEU A N 1
ATOM 748 C CA . LEU A 1 95 ? -25.631 18.207 -1.997 1.00 84.62 95 LEU A CA 1
ATOM 749 C C . LEU A 1 95 ? -27.075 18.586 -2.351 1.00 84.62 95 LEU A C 1
ATOM 751 O O . LEU A 1 95 ? -28.000 17.895 -1.943 1.00 84.62 95 LEU A O 1
ATOM 755 N N . ARG A 1 96 ? -27.284 19.652 -3.136 1.00 85.75 96 ARG A N 1
ATOM 756 C CA . ARG A 1 96 ? -28.633 20.082 -3.561 1.00 85.75 96 ARG A CA 1
ATOM 757 C C . ARG A 1 96 ? -29.324 19.077 -4.477 1.00 85.75 96 ARG A C 1
ATOM 759 O O . ARG A 1 96 ? -30.540 18.954 -4.439 1.00 85.75 96 ARG A O 1
ATOM 766 N N . SER A 1 97 ? -28.552 18.397 -5.316 1.00 85.38 97 SER A N 1
ATOM 767 C CA . SER A 1 97 ? -29.051 17.402 -6.270 1.00 85.38 97 SER A CA 1
ATOM 768 C C . SER A 1 97 ? -29.178 15.999 -5.671 1.00 85.38 97 SER A C 1
ATOM 770 O O . SER A 1 97 ? -29.435 15.058 -6.417 1.00 85.38 97 SER A O 1
ATOM 772 N N . ASN A 1 98 ? -28.949 15.830 -4.359 1.00 79.62 98 ASN A N 1
ATOM 773 C CA . ASN A 1 98 ? -28.864 14.526 -3.689 1.00 79.62 98 ASN A CA 1
ATOM 774 C C . ASN A 1 98 ? -27.909 13.534 -4.392 1.00 79.62 98 ASN A C 1
ATOM 776 O O . ASN A 1 98 ? -28.034 12.324 -4.231 1.00 79.62 98 ASN A O 1
ATOM 780 N N . SER A 1 99 ? -26.942 14.044 -5.166 1.00 77.19 99 SER A N 1
ATOM 781 C CA . SER A 1 99 ? -25.992 13.242 -5.951 1.00 77.19 99 SER A CA 1
ATOM 782 C C . SER A 1 99 ? -24.731 12.879 -5.162 1.00 77.19 99 SER A C 1
ATOM 784 O O . SER A 1 99 ? -23.933 12.060 -5.606 1.00 77.19 99 SER A O 1
ATOM 786 N N . SER A 1 100 ? -24.528 13.479 -3.986 1.00 80.62 100 SER A N 1
ATOM 787 C CA . SER A 1 100 ? -23.470 13.094 -3.050 1.00 80.62 100 SER A CA 1
ATOM 788 C C . SER A 1 100 ? -24.005 13.008 -1.635 1.00 80.62 100 SER A C 1
ATOM 790 O O . SER A 1 100 ? -24.830 13.828 -1.231 1.00 80.62 100 SER A O 1
ATOM 792 N N . ARG A 1 101 ? -23.449 12.080 -0.861 1.00 74.44 101 ARG A N 1
ATOM 793 C CA . ARG A 1 101 ? -23.778 11.904 0.544 1.00 74.44 101 ARG A CA 1
ATOM 794 C C . ARG A 1 101 ? -22.507 11.816 1.374 1.00 74.44 101 ARG A C 1
ATOM 796 O O . ARG A 1 101 ? -21.610 11.037 1.061 1.00 74.44 101 ARG A O 1
ATOM 803 N N . LEU A 1 102 ? -22.451 12.594 2.450 1.00 77.50 102 LEU A N 1
ATOM 804 C CA . LEU A 1 102 ? -21.400 12.462 3.448 1.00 77.50 102 LEU A CA 1
ATOM 805 C C . LEU A 1 102 ? -21.723 11.261 4.342 1.00 77.50 102 LEU A C 1
ATOM 807 O O . LEU A 1 102 ? -22.721 11.280 5.057 1.00 77.50 102 LEU A O 1
ATOM 811 N N . LEU A 1 103 ? -20.896 10.220 4.272 1.00 72.62 103 LEU A N 1
ATOM 812 C CA . LEU A 1 103 ? -21.051 9.020 5.102 1.00 72.62 103 LEU A CA 1
ATOM 813 C C . LEU A 1 103 ? -20.237 9.104 6.399 1.00 72.62 103 LEU A C 1
ATOM 815 O O . LEU A 1 103 ? -20.672 8.626 7.438 1.00 72.62 103 LEU A O 1
ATOM 819 N N . LEU A 1 104 ? -19.063 9.736 6.339 1.00 73.94 104 LEU A N 1
ATOM 820 C CA . LEU A 1 104 ? -18.180 9.958 7.480 1.00 73.94 104 LEU A CA 1
ATOM 821 C C . LEU A 1 104 ? -17.586 11.363 7.381 1.00 73.94 104 LEU A C 1
ATOM 823 O O . LEU A 1 104 ? -16.935 11.704 6.392 1.00 73.94 104 LEU A O 1
ATOM 827 N N . GLY A 1 105 ? -17.813 12.186 8.401 1.00 66.12 105 GLY A N 1
ATOM 828 C CA . GLY A 1 105 ? -17.198 13.505 8.496 1.00 66.12 105 GLY A CA 1
ATOM 829 C C . GLY A 1 105 ? -15.707 13.393 8.814 1.00 66.12 105 GLY A C 1
ATOM 830 O O . GLY A 1 105 ? -15.313 12.673 9.723 1.00 66.12 105 GLY A O 1
ATOM 831 N N . SER A 1 106 ? -14.863 14.154 8.111 1.00 61.69 106 SER A N 1
ATOM 832 C CA . SER A 1 106 ? -13.426 14.255 8.426 1.00 61.69 106 SER A CA 1
ATOM 833 C C . SER A 1 106 ? -13.131 15.104 9.683 1.00 61.69 106 SER A C 1
ATOM 835 O O . SER A 1 106 ? -11.963 15.354 9.980 1.00 61.69 106 SER A O 1
ATOM 837 N N . GLY A 1 107 ? -14.166 15.572 10.395 1.00 57.81 107 GLY A N 1
ATOM 838 C CA . GLY A 1 107 ? -14.087 16.583 11.459 1.00 57.81 107 GLY A CA 1
ATOM 839 C C . GLY A 1 107 ? -13.286 16.189 12.704 1.00 57.81 107 GLY A C 1
ATOM 840 O O . GLY A 1 107 ? -12.828 17.077 13.410 1.00 57.81 107 GLY A O 1
ATOM 841 N N . ASP A 1 108 ? -13.024 14.896 12.917 1.00 60.59 108 ASP A N 1
ATOM 842 C CA . ASP A 1 108 ? -12.428 14.386 14.165 1.00 60.59 108 ASP A CA 1
ATOM 843 C C . ASP A 1 108 ? -10.975 13.898 14.008 1.00 60.59 108 ASP A C 1
ATOM 845 O O . ASP A 1 108 ? -10.499 13.043 14.757 1.00 60.59 108 ASP A O 1
ATOM 849 N N . GLY A 1 109 ? -10.250 14.371 12.987 1.00 74.44 109 GLY A N 1
ATOM 850 C CA . GLY A 1 109 ? -8.865 13.937 12.755 1.00 74.44 109 GLY A CA 1
ATOM 851 C C . GLY A 1 109 ? -8.741 12.447 12.404 1.00 74.44 109 GLY A C 1
ATOM 852 O O . GLY A 1 109 ? -7.691 11.843 12.627 1.00 74.44 109 GLY A O 1
ATOM 853 N N . LEU A 1 110 ? -9.810 11.851 11.859 1.00 81.56 110 LEU A N 1
ATOM 854 C CA . LEU A 1 110 ? -9.898 10.425 11.536 1.00 81.56 110 LEU A CA 1
ATOM 855 C C . LEU A 1 110 ? -8.919 9.982 10.448 1.00 81.56 110 LEU A C 1
ATOM 857 O O . LEU A 1 110 ? -8.617 8.804 10.417 1.00 81.56 110 LEU A O 1
ATOM 861 N N . ALA A 1 111 ? -8.411 10.877 9.592 1.00 89.50 111 ALA A N 1
ATOM 862 C CA . ALA A 1 111 ? -7.421 10.585 8.544 1.00 89.50 111 ALA A CA 1
ATOM 863 C C . ALA A 1 111 ? -7.655 9.224 7.849 1.00 89.50 111 ALA A C 1
ATOM 865 O O . ALA A 1 111 ? -7.000 8.238 8.181 1.00 89.50 111 ALA A O 1
ATOM 866 N N . PHE A 1 112 ? -8.615 9.157 6.921 1.00 91.75 112 PHE A N 1
ATOM 867 C CA . PHE A 1 112 ? -8.916 7.937 6.160 1.00 91.75 112 PHE A CA 1
ATOM 868 C C . PHE A 1 112 ? -7.721 7.532 5.283 1.00 91.75 112 PHE A C 1
ATOM 870 O O . PHE A 1 112 ? -7.142 8.377 4.604 1.00 91.75 112 PHE A O 1
ATOM 877 N N . GLN A 1 113 ? -7.345 6.253 5.316 1.00 92.00 113 GLN A N 1
ATOM 878 C CA . GLN A 1 113 ? -6.094 5.746 4.734 1.00 92.00 113 GLN A CA 1
ATOM 879 C C . GLN A 1 113 ? -6.297 4.596 3.749 1.00 92.00 113 GLN A C 1
ATOM 881 O O . GLN A 1 113 ? -5.550 4.491 2.782 1.00 92.00 113 GLN A O 1
ATOM 886 N N . SER A 1 114 ? -7.261 3.709 4.004 1.00 93.81 114 SER A N 1
ATOM 887 C CA . SER A 1 114 ? -7.484 2.515 3.185 1.00 93.81 114 SER A CA 1
ATOM 888 C C . SER A 1 114 ? -8.967 2.215 3.021 1.00 93.81 114 SER A C 1
ATOM 890 O O . SER A 1 114 ? -9.781 2.538 3.887 1.00 93.81 114 SER A O 1
ATOM 892 N N . PHE A 1 115 ? -9.312 1.595 1.896 1.00 94.12 115 PHE A N 1
ATOM 893 C CA . PHE A 1 115 ? -10.684 1.270 1.523 1.00 94.12 115 PHE A CA 1
ATOM 894 C C . PHE A 1 115 ? -10.745 -0.168 1.017 1.00 94.12 115 PHE A C 1
ATOM 896 O O . PHE A 1 115 ? -9.903 -0.583 0.221 1.00 94.12 115 PHE A O 1
ATOM 903 N N . LEU A 1 116 ? -11.760 -0.907 1.452 1.00 94.88 116 LEU A N 1
ATOM 904 C CA . LEU A 1 116 ? -12.090 -2.232 0.944 1.00 94.88 116 LEU A CA 1
ATOM 905 C C . LEU A 1 116 ? -13.583 -2.263 0.631 1.00 94.88 116 LEU A C 1
ATOM 907 O O . LEU A 1 116 ? -14.408 -2.113 1.529 1.00 94.88 116 LEU A O 1
ATOM 911 N N . VAL A 1 117 ? -13.916 -2.433 -0.644 1.00 92.50 117 VAL A N 1
ATOM 912 C CA . VAL A 1 117 ? -15.299 -2.538 -1.116 1.00 92.50 117 VAL A CA 1
ATOM 913 C C . VAL A 1 117 ? -15.637 -4.007 -1.312 1.00 92.50 117 VAL A C 1
ATOM 915 O O . VAL A 1 117 ? -14.852 -4.750 -1.899 1.00 92.50 117 VAL A O 1
ATOM 918 N N . ASP A 1 118 ? -16.817 -4.403 -0.853 1.00 89.56 118 ASP A N 1
ATOM 919 C CA . ASP A 1 118 ? -17.435 -5.669 -1.211 1.00 89.56 118 ASP A CA 1
ATOM 920 C C . ASP A 1 118 ? -18.770 -5.391 -1.897 1.00 89.56 118 ASP A C 1
ATOM 922 O O . ASP A 1 118 ? -19.768 -5.059 -1.255 1.00 89.56 118 ASP A O 1
ATOM 926 N N . GLU A 1 119 ? -18.765 -5.513 -3.222 1.00 88.88 119 GLU A N 1
ATOM 927 C CA . GLU A 1 119 ? -19.946 -5.281 -4.053 1.00 88.88 119 GLU A CA 1
ATOM 928 C C . GLU A 1 119 ? -21.031 -6.331 -3.793 1.00 88.88 119 GLU A C 1
ATOM 930 O O . GLU A 1 119 ? -22.213 -6.007 -3.783 1.00 88.88 119 GLU A O 1
ATOM 935 N N . THR A 1 120 ? -20.642 -7.581 -3.517 1.00 86.88 120 THR A N 1
ATOM 936 C CA . THR A 1 120 ? -21.593 -8.691 -3.332 1.00 86.88 120 THR A CA 1
ATOM 937 C C . THR A 1 120 ? -22.412 -8.557 -2.057 1.00 86.88 120 THR A C 1
ATOM 939 O O . THR A 1 120 ? -23.573 -8.950 -2.016 1.00 86.88 120 THR A O 1
ATOM 942 N N . ARG A 1 121 ? -21.801 -8.006 -1.007 1.00 85.44 121 ARG A N 1
ATOM 943 C CA . ARG A 1 121 ? -22.429 -7.792 0.301 1.00 85.44 121 ARG A CA 1
ATOM 944 C C . ARG A 1 121 ? -22.790 -6.327 0.546 1.00 85.44 121 ARG A C 1
ATOM 946 O O . ARG A 1 121 ? -23.156 -5.992 1.673 1.00 85.44 121 ARG A O 1
ATOM 953 N N . ALA A 1 122 ? -22.632 -5.484 -0.475 1.00 88.94 122 ALA A N 1
ATOM 954 C CA . ALA A 1 122 ? -22.928 -4.059 -0.463 1.00 88.94 122 ALA A CA 1
ATOM 955 C C . ALA A 1 122 ? -22.392 -3.335 0.784 1.00 88.94 122 ALA A C 1
ATOM 957 O O . ALA A 1 122 ? -23.113 -2.606 1.471 1.00 88.94 122 ALA A O 1
ATOM 958 N N . TRP A 1 123 ? -21.112 -3.531 1.105 1.00 89.31 123 TRP A N 1
ATOM 959 C CA . TRP A 1 123 ? -20.460 -2.791 2.185 1.00 89.31 123 TRP A CA 1
ATOM 960 C C . TRP A 1 123 ? -19.123 -2.194 1.764 1.00 89.31 123 TRP A C 1
ATOM 962 O O . TRP A 1 123 ? -18.437 -2.672 0.862 1.00 89.31 123 TRP A O 1
ATOM 972 N N . LEU A 1 124 ? -18.752 -1.126 2.462 1.00 92.38 124 LEU A N 1
ATOM 973 C CA . LEU A 1 124 ? -17.472 -0.445 2.351 1.00 92.38 124 LEU A CA 1
ATOM 974 C C . LEU A 1 124 ? -16.802 -0.445 3.723 1.00 92.38 124 LEU A C 1
ATOM 976 O O . LEU A 1 124 ? -17.350 0.080 4.688 1.00 92.38 124 LEU A O 1
ATOM 980 N N . MET A 1 125 ? -15.604 -1.011 3.807 1.00 94.19 125 MET A N 1
ATOM 981 C CA . MET A 1 125 ? -14.762 -0.927 4.990 1.00 94.19 125 MET A CA 1
ATOM 982 C C . MET A 1 125 ? -13.703 0.153 4.793 1.00 94.19 125 MET A C 1
ATOM 984 O O . MET A 1 125 ? -13.088 0.246 3.729 1.00 94.19 125 MET A O 1
ATOM 988 N N . VAL A 1 126 ? -13.496 0.972 5.820 1.00 95.56 126 VAL A N 1
ATOM 989 C CA . VAL A 1 126 ? -12.587 2.119 5.782 1.00 95.56 126 VAL A CA 1
ATOM 990 C C . VAL A 1 126 ? -11.609 2.031 6.942 1.00 95.56 126 VAL A C 1
ATOM 992 O O . VAL A 1 126 ? -12.007 2.030 8.107 1.00 95.56 126 VAL A O 1
ATOM 995 N N . GLY A 1 127 ? -10.322 1.976 6.621 1.00 96.44 127 GLY A N 1
ATOM 996 C CA . GLY A 1 127 ? -9.239 2.084 7.584 1.00 96.44 127 GLY A CA 1
ATOM 997 C C . GLY A 1 127 ? -8.885 3.546 7.825 1.00 96.44 127 GLY A C 1
ATOM 998 O O . GLY A 1 127 ? -8.716 4.323 6.884 1.00 96.44 127 GLY A O 1
ATOM 999 N N . ALA A 1 128 ? -8.780 3.925 9.092 1.00 95.50 128 ALA A N 1
ATOM 1000 C CA . ALA A 1 128 ? -8.585 5.297 9.535 1.00 95.50 128 ALA A CA 1
ATOM 1001 C C . ALA A 1 128 ? -7.566 5.357 10.689 1.00 95.50 128 ALA A C 1
ATOM 1003 O O . ALA A 1 128 ? -7.001 4.345 11.109 1.00 95.50 128 ALA A O 1
ATOM 1004 N N . LYS A 1 129 ? -7.322 6.544 11.238 1.00 96.12 129 LYS A N 1
ATOM 1005 C CA . LYS A 1 129 ? -6.560 6.746 12.472 1.00 96.12 129 LYS A CA 1
ATOM 1006 C C . LYS A 1 129 ? -7.287 6.100 13.656 1.00 96.12 129 LYS A C 1
ATOM 1008 O O . LYS A 1 129 ? -8.377 6.513 14.052 1.00 96.12 129 LYS A O 1
ATOM 1013 N N . ASN A 1 130 ? -6.642 5.099 14.245 1.00 96.12 130 ASN A N 1
ATOM 1014 C CA . ASN A 1 130 ? -7.076 4.279 15.377 1.00 96.12 130 ASN A CA 1
ATOM 1015 C C . ASN A 1 130 ? -8.407 3.540 15.174 1.00 96.12 130 ASN A C 1
ATOM 1017 O O . ASN A 1 130 ? -8.927 2.986 16.139 1.00 96.12 130 ASN A O 1
ATOM 1021 N N . HIS A 1 131 ? -8.977 3.538 13.969 1.00 95.69 131 HIS A N 1
ATOM 1022 C CA . HIS A 1 131 ? -10.317 3.014 13.732 1.00 95.69 131 HIS A CA 1
ATOM 1023 C C . HIS A 1 131 ? -10.413 2.237 12.424 1.00 95.69 131 HIS A C 1
ATOM 1025 O O . HIS A 1 131 ? -9.752 2.559 11.437 1.00 95.69 131 HIS A O 1
ATOM 1031 N N . ILE A 1 132 ? -11.299 1.245 12.426 1.00 96.56 132 ILE A N 1
ATOM 1032 C CA . ILE A 1 132 ? -11.812 0.584 11.227 1.00 96.56 132 ILE A CA 1
ATOM 1033 C C . ILE A 1 132 ? -13.324 0.773 11.229 1.00 96.56 132 ILE A C 1
ATOM 1035 O O . ILE A 1 132 ? -13.978 0.436 12.216 1.00 96.56 132 ILE A O 1
ATOM 1039 N N . PHE A 1 133 ? -13.867 1.312 10.143 1.00 93.69 133 PHE A N 1
ATOM 1040 C CA . PHE A 1 133 ? -15.300 1.509 9.946 1.00 93.69 133 PHE A CA 1
ATOM 1041 C C . PHE A 1 133 ? -15.843 0.489 8.953 1.00 93.69 133 PHE A C 1
ATOM 1043 O O . PHE A 1 133 ? -15.170 0.180 7.974 1.00 93.69 133 PHE A O 1
ATOM 1050 N N . LEU A 1 134 ? -17.069 0.023 9.166 1.00 92.50 134 LEU A N 1
ATOM 1051 C CA . LEU A 1 134 ? -17.846 -0.741 8.197 1.00 92.50 134 LEU A CA 1
ATOM 1052 C C . LEU A 1 134 ? -19.150 0.007 7.914 1.00 92.50 134 LEU A C 1
ATOM 1054 O O . LEU A 1 134 ? -19.945 0.253 8.822 1.00 92.50 134 LEU A O 1
ATOM 1058 N N . LEU A 1 135 ? -19.351 0.361 6.649 1.00 89.94 135 LEU A N 1
ATOM 1059 C CA . LEU A 1 135 ? -20.515 1.077 6.153 1.00 89.94 135 LEU A CA 1
ATOM 1060 C C . LEU A 1 135 ? -21.332 0.163 5.249 1.00 89.94 135 LEU A C 1
ATOM 1062 O O . LEU A 1 135 ? -20.780 -0.459 4.343 1.00 89.94 135 LEU A O 1
ATOM 1066 N N . HIS A 1 136 ? -22.646 0.135 5.445 1.00 87.12 136 HIS A N 1
ATOM 1067 C CA . HIS A 1 136 ? -23.566 -0.528 4.526 1.00 87.12 136 HIS A CA 1
ATOM 1068 C C . HIS A 1 136 ? -23.960 0.435 3.406 1.00 87.12 136 HIS A C 1
ATOM 1070 O O . HIS A 1 136 ? -24.486 1.516 3.665 1.00 87.12 136 HIS A O 1
ATOM 1076 N N . LEU A 1 137 ? -23.702 0.041 2.160 1.00 86.38 137 LEU A N 1
ATOM 1077 C CA . LEU A 1 137 ? -23.988 0.848 0.972 1.00 86.38 137 LEU A CA 1
ATOM 1078 C C . LEU A 1 137 ? -25.493 0.909 0.681 1.00 86.38 137 LEU A C 1
ATOM 1080 O O . LEU A 1 137 ? -25.980 1.951 0.252 1.00 86.38 137 LEU A O 1
ATOM 1084 N N . ASP A 1 138 ? -26.232 -0.153 1.011 1.00 85.69 138 ASP A N 1
ATOM 1085 C CA . ASP A 1 138 ? -27.696 -0.207 0.863 1.00 85.69 138 ASP A CA 1
ATOM 1086 C C . ASP A 1 138 ? -28.435 0.607 1.933 1.00 85.69 138 ASP A C 1
ATOM 1088 O O . ASP A 1 138 ? -29.564 1.057 1.732 1.00 85.69 138 ASP A O 1
ATOM 1092 N N . ARG A 1 139 ? -27.801 0.802 3.095 1.00 83.00 139 ARG A N 1
ATOM 1093 C CA . ARG A 1 139 ? -28.390 1.467 4.268 1.00 83.00 139 ARG A CA 1
ATOM 1094 C C . ARG A 1 139 ? -27.518 2.637 4.729 1.00 83.00 139 ARG A C 1
ATOM 1096 O O . ARG A 1 139 ? -27.068 2.665 5.871 1.00 83.00 139 ARG A O 1
ATOM 1103 N N . PRO A 1 140 ? -27.312 3.660 3.881 1.00 79.06 140 PRO A N 1
ATOM 1104 C CA . PRO A 1 140 ? -26.367 4.740 4.162 1.00 79.06 140 PRO A CA 1
ATOM 1105 C C . PRO A 1 140 ? -26.824 5.694 5.286 1.00 79.06 140 PRO A C 1
ATOM 1107 O O . PRO A 1 140 ? -26.072 6.589 5.670 1.00 79.06 140 PRO A O 1
ATOM 1110 N N . ASN A 1 141 ? -28.067 5.551 5.771 1.00 79.88 141 ASN A N 1
ATOM 1111 C CA . ASN A 1 141 ? -28.625 6.276 6.922 1.00 79.88 141 ASN A CA 1
ATOM 1112 C C . ASN A 1 141 ? -28.234 5.676 8.275 1.00 79.88 141 ASN A C 1
ATOM 1114 O O . ASN A 1 141 ? -28.378 6.364 9.281 1.00 79.88 141 ASN A O 1
ATOM 1118 N N . GLU A 1 142 ? -27.792 4.421 8.316 1.00 82.94 142 GLU A N 1
ATOM 1119 C CA . GLU A 1 142 ? -27.410 3.778 9.569 1.00 82.94 142 GLU A CA 1
ATOM 1120 C C . GLU A 1 142 ? -26.032 4.254 10.035 1.00 82.94 142 GLU A C 1
ATOM 1122 O O . GLU A 1 142 ? -25.154 4.560 9.223 1.00 82.94 142 GLU A O 1
ATOM 1127 N N . GLU A 1 143 ? -25.834 4.306 11.355 1.00 83.19 143 GLU A N 1
ATOM 1128 C CA . GLU A 1 143 ? -24.514 4.584 11.912 1.00 83.19 143 GLU A CA 1
ATOM 1129 C C . GLU A 1 143 ? -23.524 3.475 11.517 1.00 83.19 143 GLU A C 1
ATOM 1131 O O . GLU A 1 143 ? -23.811 2.288 11.709 1.00 83.19 143 GLU A O 1
ATOM 1136 N N . PRO A 1 144 ? -22.336 3.835 10.999 1.00 88.38 144 PRO A N 1
ATOM 1137 C CA . PRO A 1 144 ? -21.302 2.863 10.683 1.00 88.38 144 PRO A CA 1
ATOM 1138 C C . PRO A 1 144 ? -20.867 2.069 11.911 1.00 88.38 144 PRO A C 1
ATOM 1140 O O . PRO A 1 144 ? -20.590 2.634 12.974 1.00 88.38 144 PRO A O 1
ATOM 1143 N N . GLN A 1 145 ? -20.689 0.760 11.741 1.00 90.12 145 GLN A N 1
ATOM 1144 C CA . GLN A 1 145 ? -20.024 -0.032 12.769 1.00 90.12 145 GLN A CA 1
ATOM 1145 C C . GLN A 1 145 ? -18.552 0.379 12.833 1.00 90.12 145 GLN A C 1
ATOM 1147 O O . GLN A 1 145 ? -17.924 0.621 11.800 1.00 90.12 145 GLN A O 1
ATOM 1152 N N . LYS A 1 146 ? -17.981 0.443 14.039 1.00 90.56 146 LYS A N 1
ATOM 1153 C CA . LYS A 1 146 ? -16.588 0.852 14.232 1.00 90.56 146 LYS A CA 1
ATOM 1154 C C . LYS A 1 146 ? -15.854 -0.034 15.226 1.00 90.56 146 LYS A C 1
ATOM 1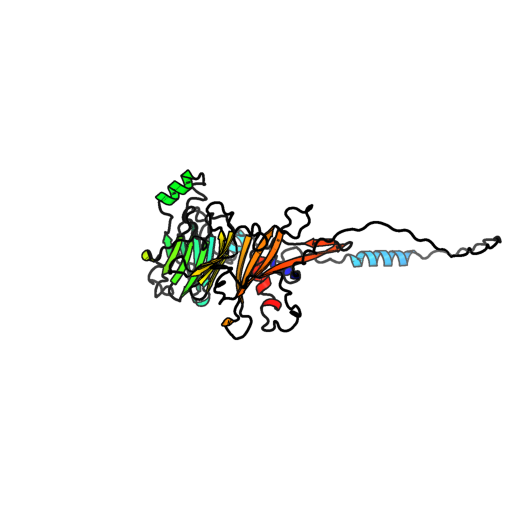156 O O . LYS A 1 146 ? -16.387 -0.396 16.271 1.00 90.56 146 LYS A O 1
ATOM 1161 N N . VAL A 1 147 ? -14.597 -0.314 14.914 1.00 94.50 147 VAL A N 1
ATOM 1162 C CA . VAL A 1 147 ? -13.629 -0.960 15.803 1.00 94.50 147 VAL A CA 1
ATOM 1163 C C . VAL A 1 147 ? -12.583 0.076 16.176 1.00 94.50 147 VAL A C 1
ATOM 1165 O O . VAL A 1 147 ? -11.959 0.662 15.294 1.00 94.50 147 VAL A O 1
ATOM 1168 N N . PHE A 1 148 ? -12.381 0.291 17.476 1.00 95.50 148 PHE A N 1
ATOM 1169 C CA . PHE A 1 148 ? -11.287 1.112 17.989 1.00 95.50 148 PHE A CA 1
ATOM 1170 C C . PHE A 1 148 ? -10.040 0.243 18.179 1.00 95.50 148 PHE A C 1
ATOM 1172 O O . PHE A 1 148 ? -10.029 -0.673 18.999 1.00 95.50 148 PHE A O 1
ATOM 1179 N N . TRP A 1 149 ? -8.991 0.525 17.410 1.00 97.12 149 TRP A N 1
ATOM 1180 C CA . TRP A 1 149 ? -7.733 -0.217 17.405 1.00 97.12 149 TRP A CA 1
ATOM 1181 C C . TRP A 1 149 ? -6.522 0.734 17.437 1.00 97.12 149 TRP A C 1
ATOM 1183 O O . TRP A 1 149 ? -5.834 0.915 16.428 1.00 97.12 149 TRP A O 1
ATOM 1193 N N . PRO A 1 150 ? -6.256 1.389 18.580 1.00 96.50 150 PRO A N 1
ATOM 1194 C CA . PRO A 1 150 ? -5.096 2.259 18.747 1.00 96.50 150 PRO A CA 1
ATOM 1195 C C . PRO A 1 150 ? -3.798 1.462 18.952 1.00 96.50 150 PRO A C 1
ATOM 1197 O O . PRO A 1 150 ? -3.811 0.280 19.302 1.00 96.50 150 PRO A O 1
ATOM 1200 N N . ALA A 1 151 ? -2.660 2.142 18.796 1.00 96.44 151 ALA A N 1
ATOM 1201 C CA . ALA A 1 151 ? -1.361 1.609 19.205 1.00 96.44 151 ALA A CA 1
ATOM 1202 C C . ALA A 1 151 ? -1.262 1.516 20.739 1.00 96.44 151 ALA A C 1
ATOM 1204 O O . ALA A 1 151 ? -1.948 2.239 21.469 1.00 96.44 151 ALA A O 1
ATOM 1205 N N . ARG A 1 152 ? -0.381 0.647 21.252 1.00 95.81 152 ARG A N 1
ATOM 1206 C CA . ARG A 1 152 ? -0.155 0.540 22.705 1.00 95.81 152 ARG A CA 1
ATOM 1207 C C . ARG A 1 152 ? 0.489 1.822 23.235 1.00 95.81 152 ARG A C 1
ATOM 1209 O O . ARG A 1 152 ? 1.319 2.419 22.553 1.00 95.81 152 ARG A O 1
ATOM 1216 N N . LYS A 1 153 ? 0.185 2.205 24.481 1.00 96.50 153 LYS A N 1
ATOM 1217 C CA . LYS A 1 153 ? 0.730 3.429 25.106 1.00 96.50 153 LYS A CA 1
ATOM 1218 C C . LYS A 1 153 ? 2.260 3.488 25.041 1.00 96.50 153 LYS A C 1
ATOM 1220 O O . LYS A 1 153 ? 2.813 4.496 24.632 1.00 96.50 153 LYS A O 1
ATOM 1225 N N . GLU A 1 154 ? 2.933 2.378 25.329 1.00 96.75 154 GLU A N 1
ATOM 1226 C CA . GLU A 1 154 ? 4.397 2.270 25.241 1.00 96.75 154 GLU A CA 1
ATOM 1227 C C . GLU A 1 154 ? 4.947 2.558 23.833 1.00 96.75 154 GLU A C 1
ATOM 1229 O O . GLU A 1 154 ? 6.011 3.155 23.692 1.00 96.75 154 GLU A O 1
ATOM 1234 N N . GLN A 1 155 ? 4.229 2.146 22.781 1.00 95.69 155 GLN A N 1
ATOM 1235 C CA . GLN A 1 155 ? 4.621 2.404 21.391 1.00 95.69 155 GLN A CA 1
ATOM 1236 C C . GLN A 1 155 ? 4.439 3.877 21.036 1.00 95.69 155 GLN A C 1
ATOM 1238 O O . GLN A 1 155 ? 5.303 4.467 20.394 1.00 95.69 155 GLN A O 1
ATOM 1243 N N . VAL A 1 156 ? 3.341 4.482 21.496 1.00 97.44 156 VAL A N 1
ATOM 1244 C CA . VAL A 1 156 ? 3.071 5.914 21.322 1.00 97.44 156 VAL A CA 1
ATOM 1245 C C . VAL A 1 156 ? 4.158 6.749 21.999 1.00 97.44 156 VAL A C 1
ATOM 1247 O O . VAL A 1 156 ? 4.707 7.646 21.364 1.00 97.44 156 VAL A O 1
ATOM 1250 N N . GLU A 1 157 ? 4.524 6.428 23.241 1.00 97.19 157 GLU A N 1
ATOM 1251 C CA . GLU A 1 157 ? 5.593 7.139 23.950 1.00 97.19 157 GLU A CA 1
ATOM 1252 C C . GLU A 1 157 ? 6.948 6.960 23.262 1.00 97.19 157 GLU A C 1
ATOM 1254 O O . GLU A 1 157 ? 7.663 7.935 23.045 1.00 97.19 157 GLU A O 1
ATOM 1259 N N . ARG A 1 158 ? 7.280 5.745 22.806 1.00 96.88 158 ARG A N 1
ATOM 1260 C CA . ARG A 1 158 ? 8.509 5.513 22.031 1.00 96.88 158 ARG A CA 1
ATOM 1261 C C . ARG A 1 158 ? 8.536 6.319 20.729 1.00 96.88 158 ARG A C 1
ATOM 1263 O O . ARG A 1 158 ? 9.572 6.879 20.391 1.00 96.88 158 ARG A O 1
ATOM 1270 N N . CYS A 1 159 ? 7.413 6.397 20.017 1.00 97.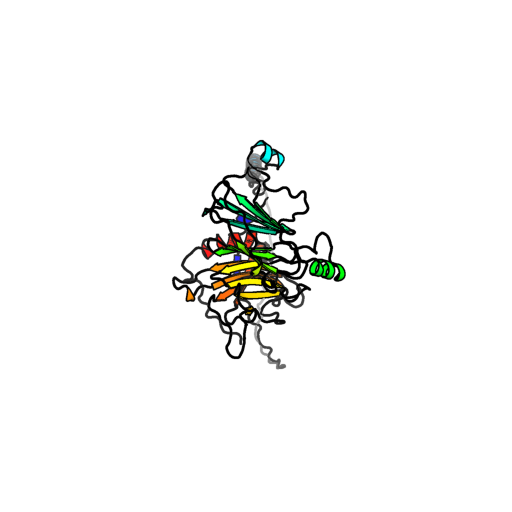50 159 CYS A N 1
ATOM 1271 C CA . CYS A 1 159 ? 7.272 7.203 18.803 1.00 97.50 159 CYS A CA 1
ATOM 1272 C C . CYS A 1 159 ? 7.521 8.694 19.080 1.00 97.50 159 CYS A C 1
ATOM 1274 O O . CYS A 1 159 ? 8.277 9.339 18.355 1.00 97.50 159 CYS A O 1
ATOM 1276 N N . ARG A 1 160 ? 6.957 9.224 20.173 1.00 97.19 160 ARG A N 1
ATOM 1277 C CA . ARG A 1 160 ? 7.167 10.615 20.605 1.00 97.19 160 ARG A CA 1
ATOM 1278 C C . ARG A 1 160 ? 8.624 10.887 20.967 1.00 97.19 160 ARG A C 1
ATOM 1280 O O . ARG A 1 160 ? 9.191 11.871 20.505 1.00 97.19 160 ARG A O 1
ATOM 1287 N N . LEU A 1 161 ? 9.246 9.993 21.737 1.00 97.19 161 LEU A N 1
ATOM 1288 C CA . LEU A 1 161 ? 10.664 10.086 22.103 1.00 97.19 161 LEU A CA 1
ATOM 1289 C C . LEU A 1 161 ? 11.595 9.999 20.885 1.00 97.19 161 LEU A C 1
ATOM 1291 O O . LEU A 1 161 ? 12.679 10.571 20.907 1.00 97.19 161 LEU A O 1
ATOM 1295 N N . ALA A 1 162 ? 11.163 9.341 19.806 1.00 96.06 162 ALA A N 1
ATOM 1296 C CA . ALA A 1 162 ? 11.870 9.320 18.526 1.00 96.06 162 ALA A CA 1
ATOM 1297 C C . ALA A 1 162 ? 11.704 10.618 17.701 1.00 96.06 162 ALA A C 1
ATOM 1299 O O . ALA A 1 162 ? 12.157 10.675 16.558 1.00 96.06 162 ALA A O 1
ATOM 1300 N N . GLY A 1 163 ? 11.051 11.651 18.249 1.00 96.31 163 GLY A N 1
ATOM 1301 C CA . GLY A 1 163 ? 10.892 12.965 17.618 1.00 96.31 163 GLY A CA 1
ATOM 1302 C C . GLY A 1 163 ? 9.768 13.049 16.581 1.00 96.31 163 GLY A C 1
ATOM 1303 O O . GLY A 1 163 ? 9.735 13.998 15.801 1.00 96.31 163 GLY A O 1
ATOM 1304 N N . LYS A 1 164 ? 8.859 12.068 16.540 1.00 96.81 164 LYS A N 1
ATOM 1305 C CA . LYS A 1 164 ? 7.710 12.058 15.621 1.00 96.81 164 LYS A CA 1
ATOM 1306 C C . LYS A 1 164 ? 6.545 12.888 16.151 1.00 96.81 164 LYS A C 1
ATOM 1308 O O . LYS A 1 164 ? 6.380 13.063 17.359 1.00 96.81 164 LYS A O 1
ATOM 1313 N N . ASN A 1 165 ? 5.708 13.386 15.244 1.00 94.69 165 ASN A N 1
ATOM 1314 C CA . ASN A 1 165 ? 4.569 14.221 15.605 1.00 94.69 165 ASN A CA 1
ATOM 1315 C C . ASN A 1 165 ? 3.499 13.411 16.365 1.00 94.69 165 ASN A C 1
ATOM 1317 O O . ASN A 1 165 ? 2.952 12.420 15.872 1.00 94.69 165 ASN A O 1
ATOM 1321 N N . ALA A 1 166 ? 3.162 13.861 17.575 1.00 91.88 166 ALA A N 1
ATOM 1322 C CA . ALA A 1 166 ? 2.222 13.170 18.453 1.00 91.88 166 ALA A CA 1
ATOM 1323 C C . ALA A 1 166 ? 0.797 13.051 17.876 1.00 91.88 166 ALA A C 1
ATOM 1325 O O . ALA A 1 166 ? 0.085 12.103 18.207 1.00 91.88 166 ALA A O 1
ATOM 1326 N N . GLU A 1 167 ? 0.377 13.992 17.031 1.00 88.25 167 GLU A N 1
ATOM 1327 C CA . GLU A 1 167 ? -0.978 14.072 1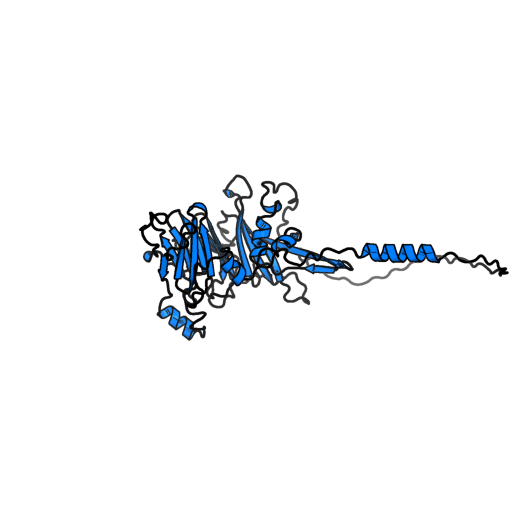6.487 1.00 88.25 167 GLU A CA 1
ATOM 1328 C C . GLU A 1 167 ? -1.094 13.430 15.103 1.00 88.25 167 GLU A C 1
ATOM 1330 O O . GLU A 1 167 ? -2.087 12.749 14.828 1.00 88.25 167 GLU A O 1
ATOM 1335 N N . THR A 1 168 ? -0.097 13.619 14.237 1.00 92.31 168 THR A N 1
ATOM 1336 C CA . THR A 1 168 ? -0.156 13.181 12.832 1.00 92.31 168 THR A CA 1
ATOM 1337 C C . THR A 1 168 ? 0.594 11.881 12.553 1.00 92.31 168 THR A C 1
ATOM 1339 O O . THR A 1 168 ? 0.318 11.247 11.541 1.00 92.31 168 THR A O 1
ATOM 1342 N N . GLU A 1 169 ? 1.492 11.443 13.440 1.00 95.38 169 GLU A N 1
ATOM 1343 C CA . GLU A 1 169 ? 2.365 10.284 13.203 1.00 95.38 169 GLU A CA 1
ATOM 1344 C C . GLU A 1 169 ? 2.245 9.202 14.290 1.00 95.38 169 GLU A C 1
ATOM 1346 O O . GLU A 1 169 ? 2.181 8.012 13.973 1.00 95.38 169 GLU A O 1
ATOM 1351 N N . CYS A 1 170 ? 2.148 9.583 15.568 1.00 96.88 170 CYS A N 1
ATOM 1352 C CA . CYS A 1 170 ? 2.129 8.641 16.696 1.00 96.88 170 CYS A CA 1
ATOM 1353 C C . CYS A 1 170 ? 0.735 8.091 17.029 1.00 96.88 170 CYS A C 1
ATOM 1355 O O . CYS A 1 170 ? 0.280 8.129 18.174 1.00 96.88 170 CYS A O 1
ATOM 1357 N N . ALA A 1 171 ? 0.076 7.527 16.022 1.00 97.06 171 ALA A N 1
ATOM 1358 C CA . ALA A 1 171 ? -1.151 6.755 16.163 1.00 97.06 171 ALA A CA 1
ATOM 1359 C C . ALA A 1 171 ? -1.089 5.480 15.309 1.00 97.06 171 ALA A C 1
ATOM 1361 O O . ALA A 1 171 ? -0.161 5.280 14.521 1.00 97.06 171 ALA A O 1
ATOM 1362 N N . ASN A 1 172 ? -2.092 4.611 15.444 1.00 97.88 172 ASN A N 1
ATOM 1363 C CA . ASN A 1 172 ? -2.238 3.478 14.540 1.00 97.88 172 ASN A CA 1
ATOM 1364 C C . ASN A 1 172 ? -3.060 3.895 13.318 1.00 97.88 172 ASN A C 1
ATOM 1366 O O . ASN A 1 172 ? -4.275 4.026 13.405 1.00 97.88 172 ASN A O 1
ATOM 1370 N N . PHE A 1 173 ? -2.415 4.115 12.180 1.00 97.81 173 PHE A N 1
ATOM 1371 C CA . PHE A 1 173 ? -3.094 4.423 10.925 1.00 97.81 173 PHE A CA 1
ATOM 1372 C C . PHE A 1 173 ? -3.317 3.125 10.155 1.00 97.81 173 PHE A C 1
ATOM 1374 O O . PHE A 1 173 ? -2.344 2.454 9.821 1.00 97.81 173 PHE A O 1
ATOM 1381 N N . ILE A 1 174 ? -4.570 2.753 9.885 1.00 98.25 174 ILE A N 1
ATOM 1382 C CA . ILE A 1 174 ? -4.888 1.493 9.194 1.00 98.25 174 ILE A CA 1
ATOM 1383 C C . ILE A 1 174 ? -4.638 1.636 7.689 1.00 98.25 174 ILE A C 1
ATOM 1385 O O . ILE A 1 174 ? -5.442 2.224 6.966 1.00 98.25 174 ILE A O 1
ATOM 1389 N N . ARG A 1 175 ? -3.508 1.103 7.215 1.00 97.25 175 ARG A N 1
ATOM 1390 C CA . ARG A 1 175 ? -3.012 1.264 5.835 1.00 97.25 175 ARG A CA 1
ATOM 1391 C C . ARG A 1 175 ? -3.396 0.106 4.914 1.00 97.25 175 ARG A C 1
ATOM 1393 O O . ARG A 1 175 ? -3.372 0.282 3.702 1.00 97.25 175 ARG A O 1
ATOM 1400 N N . LEU A 1 176 ? -3.751 -1.058 5.463 1.00 97.50 176 LEU A N 1
ATOM 1401 C CA . LEU A 1 176 ? -4.105 -2.245 4.685 1.00 97.50 176 LEU A CA 1
ATOM 1402 C C . LEU A 1 176 ? -5.408 -2.859 5.193 1.00 97.50 176 LEU A C 1
ATOM 1404 O O . LEU A 1 176 ? -5.539 -3.136 6.384 1.00 97.50 176 LEU A O 1
ATOM 1408 N N . LEU A 1 177 ? -6.318 -3.137 4.262 1.00 97.81 177 LEU A N 1
ATOM 1409 C CA . LEU A 1 177 ? -7.501 -3.970 4.446 1.00 97.81 177 LEU A CA 1
ATOM 1410 C C . LEU A 1 177 ? -7.574 -4.934 3.262 1.00 97.81 177 LEU A C 1
ATOM 1412 O O . LEU A 1 177 ? -7.610 -4.492 2.114 1.00 97.81 177 LEU A O 1
ATOM 1416 N N . GLN A 1 178 ? -7.559 -6.237 3.527 1.00 96.56 178 GLN A N 1
ATOM 1417 C CA . GLN A 1 178 ? -7.605 -7.270 2.493 1.00 96.56 178 GLN A CA 1
ATOM 1418 C C . GLN A 1 178 ? -8.583 -8.386 2.869 1.00 96.56 178 GLN A C 1
ATOM 1420 O O . GLN A 1 178 ? -8.592 -8.827 4.022 1.00 96.56 178 GLN A O 1
ATOM 1425 N N . PRO A 1 179 ? -9.396 -8.880 1.923 1.00 94.69 179 PRO A N 1
ATOM 1426 C CA . PRO A 1 179 ? -10.268 -10.015 2.184 1.00 94.69 179 PRO A CA 1
ATOM 1427 C C . PRO A 1 179 ? -9.419 -11.265 2.439 1.00 94.69 179 PRO A C 1
ATOM 1429 O O . PRO A 1 179 ? -8.564 -11.611 1.630 1.00 94.69 179 PRO A O 1
ATOM 1432 N N . PHE A 1 180 ? -9.645 -11.947 3.563 1.00 93.88 180 PHE A N 1
ATOM 1433 C CA . PHE A 1 180 ? -8.964 -13.213 3.858 1.00 93.88 180 PHE A CA 1
ATOM 1434 C C . PHE A 1 180 ? -9.879 -14.405 3.586 1.00 93.88 180 PHE A C 1
ATOM 1436 O O . PHE A 1 180 ? -9.502 -15.357 2.912 1.00 93.88 180 PHE A O 1
ATOM 1443 N N . ASN A 1 181 ? -11.106 -14.346 4.100 1.00 90.94 181 ASN A N 1
ATOM 1444 C CA . ASN A 1 181 ? -12.150 -15.319 3.809 1.00 90.94 181 ASN A CA 1
ATOM 1445 C C . ASN A 1 181 ? -13.530 -14.649 3.927 1.00 90.94 181 ASN A C 1
ATOM 1447 O O . ASN A 1 181 ? -13.644 -13.434 4.095 1.00 90.94 181 ASN A O 1
ATOM 1451 N N . ARG A 1 182 ? -14.607 -15.437 3.852 1.00 87.50 182 ARG A N 1
ATOM 1452 C CA . ARG A 1 182 ? -15.976 -14.902 3.938 1.00 87.50 182 ARG A CA 1
ATOM 1453 C C . ARG A 1 182 ? -16.283 -14.226 5.279 1.00 87.50 182 ARG A C 1
ATOM 1455 O O . ARG A 1 182 ? -17.134 -13.346 5.308 1.00 87.50 182 ARG A O 1
ATOM 1462 N N . SER A 1 183 ? -15.621 -14.602 6.369 1.00 90.12 183 SER A N 1
ATOM 1463 C CA . SER A 1 183 ? -15.900 -14.095 7.718 1.00 90.12 183 SER A CA 1
ATOM 1464 C C . SER A 1 183 ? -14.814 -13.187 8.287 1.00 90.12 183 SER A C 1
ATOM 1466 O O . SER A 1 183 ? -15.038 -12.597 9.334 1.00 90.12 183 SER A O 1
ATOM 1468 N N . HIS A 1 184 ? -13.657 -13.053 7.639 1.00 93.94 184 HIS A N 1
ATOM 1469 C CA . HIS A 1 184 ? -12.518 -12.311 8.169 1.00 93.94 184 HIS A CA 1
ATOM 1470 C C . HIS A 1 184 ? -11.876 -11.425 7.106 1.00 93.94 184 HIS A C 1
ATOM 1472 O O . HIS A 1 184 ? -11.629 -11.842 5.970 1.00 93.94 184 HIS A O 1
ATOM 1478 N N . VAL A 1 185 ? -11.536 -10.214 7.531 1.00 96.25 185 VAL A N 1
ATOM 1479 C CA . VAL A 1 185 ? -10.678 -9.274 6.810 1.00 96.25 185 VAL A CA 1
ATOM 1480 C C . VAL A 1 185 ? -9.337 -9.224 7.528 1.00 96.25 185 VAL A C 1
ATOM 1482 O O . VAL A 1 185 ? -9.286 -9.158 8.754 1.00 96.25 185 VAL A O 1
ATOM 1485 N N . PHE A 1 186 ? -8.247 -9.267 6.776 1.00 97.69 186 PHE A N 1
ATOM 1486 C CA . PHE A 1 186 ? -6.914 -9.036 7.308 1.00 97.69 186 PHE A CA 1
ATOM 1487 C C . PHE A 1 186 ? -6.603 -7.540 7.262 1.00 97.69 186 PHE A C 1
ATOM 1489 O O . PHE A 1 186 ? -6.713 -6.913 6.205 1.00 97.69 186 PHE A O 1
ATOM 1496 N N . ALA A 1 187 ? -6.241 -6.967 8.407 1.00 98.25 187 ALA A N 1
ATOM 1497 C CA . ALA A 1 187 ? -5.991 -5.543 8.561 1.00 98.25 187 ALA A CA 1
ATOM 1498 C C . ALA A 1 187 ? -4.583 -5.292 9.103 1.00 98.25 187 ALA A C 1
ATOM 1500 O O . ALA A 1 187 ? -4.145 -5.981 10.023 1.00 98.25 187 ALA A O 1
ATOM 1501 N N . CYS A 1 188 ? -3.900 -4.271 8.585 1.00 98.12 188 CYS A N 1
ATOM 1502 C CA . CYS A 1 188 ? -2.632 -3.798 9.138 1.00 98.12 188 CYS A CA 1
ATOM 1503 C C . CYS A 1 188 ? -2.614 -2.279 9.285 1.00 98.12 188 CYS A C 1
ATOM 1505 O O . CYS A 1 188 ? -3.189 -1.548 8.474 1.00 98.12 188 CYS A O 1
ATOM 1507 N N . GLY A 1 189 ? -1.901 -1.807 10.302 1.00 98.19 189 GLY A N 1
ATOM 1508 C CA . GLY A 1 189 ? -1.665 -0.390 10.522 1.00 98.19 189 GLY A CA 1
ATOM 1509 C C . GLY A 1 189 ? -0.270 -0.087 11.052 1.00 98.19 189 GLY A C 1
ATOM 1510 O O . GLY A 1 189 ? 0.484 -0.983 11.433 1.00 98.19 189 GLY A O 1
ATOM 1511 N N . THR A 1 190 ? 0.071 1.200 11.056 1.00 98.00 190 THR A N 1
ATOM 1512 C CA . THR A 1 190 ? 1.409 1.712 11.401 1.00 98.00 190 THR A CA 1
ATOM 1513 C C . THR A 1 190 ? 1.808 1.471 12.857 1.00 98.00 190 THR A C 1
ATOM 1515 O O . THR A 1 190 ? 2.997 1.504 13.172 1.00 98.00 190 THR A O 1
ATOM 1518 N N . GLY A 1 191 ? 0.841 1.258 13.758 1.00 97.69 191 GLY A N 1
ATOM 1519 C CA . GLY A 1 191 ? 1.086 0.979 15.176 1.00 97.69 191 GLY A CA 1
ATOM 1520 C C . GLY A 1 191 ? 2.005 1.991 15.873 1.00 97.69 191 GLY A C 1
ATOM 1521 O O . GLY A 1 191 ? 2.830 1.591 16.689 1.00 97.69 191 GLY A O 1
ATOM 1522 N N . SER A 1 192 ? 1.904 3.283 15.530 1.00 97.50 192 SER A N 1
ATOM 1523 C CA . SER A 1 192 ? 2.822 4.341 15.985 1.00 97.50 192 SER A CA 1
ATOM 1524 C C . SER A 1 192 ? 4.290 4.029 15.679 1.00 97.50 192 SER A C 1
ATOM 1526 O O . SER A 1 192 ? 5.110 3.923 16.590 1.00 97.50 192 SER A O 1
ATOM 1528 N N . TYR A 1 193 ? 4.624 3.867 14.394 1.00 97.06 193 TYR A N 1
ATOM 1529 C CA . TYR A 1 193 ? 5.960 3.459 13.941 1.00 97.06 193 TYR A CA 1
ATOM 1530 C C . TYR A 1 193 ? 6.410 2.088 14.490 1.00 97.06 193 TYR A C 1
ATOM 1532 O O . TYR A 1 193 ? 7.598 1.799 14.645 1.00 97.06 193 TYR A O 1
ATOM 1540 N N . GLN A 1 194 ? 5.455 1.202 14.760 1.00 97.12 194 GLN A N 1
ATOM 1541 C CA . GLN A 1 194 ? 5.704 -0.212 14.997 1.00 97.12 194 GLN A CA 1
ATOM 1542 C C . GLN A 1 194 ? 4.550 -1.013 14.384 1.00 97.12 194 GLN A C 1
ATOM 1544 O O . GLN A 1 194 ? 3.598 -1.344 15.092 1.00 97.12 194 GLN A O 1
ATOM 1549 N N . PRO A 1 195 ? 4.615 -1.317 13.074 1.00 97.31 195 PRO A N 1
ATOM 1550 C CA . PRO A 1 195 ? 3.486 -1.868 12.341 1.00 97.31 195 PRO A CA 1
ATOM 1551 C C . PRO A 1 195 ? 2.932 -3.148 12.961 1.00 97.31 195 PRO A C 1
ATOM 1553 O O . PRO A 1 195 ? 3.686 -4.041 13.367 1.00 97.31 195 PRO A O 1
ATOM 1556 N N . ILE A 1 196 ? 1.605 -3.245 12.994 1.00 97.19 196 ILE A N 1
ATOM 1557 C CA . ILE A 1 196 ? 0.850 -4.375 13.544 1.00 97.19 196 ILE A CA 1
ATOM 1558 C C . ILE A 1 196 ? -0.233 -4.813 12.564 1.00 97.19 196 ILE A C 1
ATOM 1560 O O . ILE A 1 196 ? -0.816 -3.987 11.862 1.00 97.19 196 ILE A O 1
ATOM 1564 N N . CYS A 1 197 ? -0.514 -6.111 12.540 1.00 97.25 197 CYS A N 1
ATOM 1565 C CA . CYS A 1 197 ? -1.598 -6.699 11.761 1.00 97.25 197 CYS A CA 1
ATOM 1566 C C . CYS A 1 197 ? -2.499 -7.558 12.648 1.00 97.25 197 CYS A C 1
ATOM 1568 O O . CYS A 1 197 ? -2.047 -8.052 13.679 1.00 97.25 197 CYS A O 1
ATOM 1570 N N . ALA A 1 198 ? -3.758 -7.735 12.259 1.00 97.19 198 ALA A N 1
ATOM 1571 C CA . ALA A 1 198 ? -4.724 -8.596 12.935 1.00 97.19 198 ALA A CA 1
ATOM 1572 C C . ALA A 1 198 ? -5.885 -8.951 11.995 1.00 97.19 198 ALA A C 1
ATOM 1574 O O . ALA A 1 198 ? -6.105 -8.292 10.975 1.00 97.19 198 ALA A O 1
ATOM 1575 N N . PHE A 1 199 ? -6.667 -9.964 12.361 1.00 96.94 199 PHE A N 1
ATOM 1576 C CA . PHE A 1 199 ? -7.943 -10.231 11.711 1.00 96.94 199 PHE A CA 1
ATOM 1577 C C . PHE A 1 199 ? -9.072 -9.405 12.328 1.00 96.94 199 PHE A C 1
ATOM 1579 O O . PHE A 1 199 ? -9.170 -9.240 13.546 1.00 96.94 199 PHE A O 1
ATOM 1586 N N . VAL A 1 200 ? -9.967 -8.941 11.465 1.00 96.62 200 VAL A N 1
ATOM 1587 C CA . VAL A 1 200 ? -11.261 -8.367 11.821 1.00 96.62 200 VAL A CA 1
ATOM 1588 C C . VAL A 1 200 ? -12.327 -9.369 11.414 1.00 96.62 200 VAL A C 1
ATOM 1590 O O . VAL A 1 200 ? -12.473 -9.685 10.231 1.00 96.62 200 VAL A O 1
ATOM 1593 N N . GLN A 1 201 ? -13.056 -9.886 12.395 1.00 94.50 201 GLN A N 1
ATOM 1594 C CA . GLN A 1 201 ? -14.189 -10.763 12.168 1.00 94.50 201 GLN A CA 1
ATOM 1595 C C . GLN A 1 201 ? -15.390 -9.929 11.718 1.00 94.50 201 GLN A C 1
ATOM 1597 O O . GLN A 1 201 ? -15.821 -8.993 12.396 1.00 94.50 201 GLN A O 1
ATOM 1602 N N . LEU A 1 202 ? -15.925 -10.288 10.558 1.00 90.19 202 LEU A N 1
ATOM 1603 C CA . LEU A 1 202 ? -17.197 -9.813 10.044 1.00 90.19 202 LEU A CA 1
ATOM 1604 C C . LEU A 1 202 ? -18.316 -10.555 10.777 1.00 90.19 202 LEU A C 1
ATOM 1606 O O . LEU A 1 202 ? -18.268 -11.779 10.925 1.00 90.19 202 LEU A O 1
ATOM 1610 N N . GLY A 1 203 ? -19.334 -9.829 11.229 1.00 77.44 203 GLY A N 1
ATOM 1611 C CA . GLY A 1 203 ? -20.472 -10.440 11.900 1.00 77.44 203 GLY A CA 1
ATOM 1612 C C . GLY A 1 203 ? -21.192 -11.473 11.030 1.00 77.44 203 GLY A C 1
ATOM 1613 O O . GLY A 1 203 ? -21.394 -11.247 9.836 1.00 77.44 203 GLY A O 1
ATOM 1614 N N . ALA A 1 204 ? -21.642 -12.580 11.636 1.00 63.00 204 ALA A N 1
ATOM 1615 C CA . ALA A 1 204 ? -22.320 -13.692 10.948 1.00 63.00 204 ALA A CA 1
ATOM 1616 C C . ALA A 1 204 ? -23.585 -13.264 10.174 1.00 63.00 204 ALA A C 1
ATOM 1618 O O . ALA A 1 204 ? -24.042 -13.978 9.284 1.00 63.00 204 ALA A O 1
ATOM 1619 N N . ARG A 1 205 ? -24.131 -12.086 10.500 1.00 59.38 205 ARG A N 1
ATOM 1620 C CA . ARG A 1 205 ? -25.257 -11.441 9.820 1.00 59.38 205 ARG A CA 1
ATOM 1621 C C . ARG A 1 205 ? -24.993 -9.959 9.566 1.00 59.38 205 ARG A C 1
ATOM 1623 O O . ARG A 1 205 ? -25.865 -9.140 9.817 1.00 59.38 205 ARG A O 1
ATOM 1630 N N . ALA A 1 206 ? -23.806 -9.596 9.076 1.00 53.19 206 ALA A N 1
ATOM 1631 C CA . ALA A 1 206 ? -23.515 -8.203 8.713 1.00 53.19 206 ALA A CA 1
ATOM 1632 C C . ALA A 1 206 ? -24.604 -7.577 7.804 1.00 53.19 206 ALA A C 1
ATOM 1634 O O . ALA A 1 206 ? -24.776 -6.371 7.801 1.00 53.19 206 ALA A O 1
ATOM 1635 N N . GLN A 1 207 ? -25.379 -8.383 7.073 1.00 52.72 207 GLN A N 1
ATOM 1636 C CA . GLN A 1 207 ? -26.464 -7.930 6.197 1.00 52.72 207 GLN A CA 1
ATOM 1637 C C . GLN A 1 207 ? -27.799 -7.621 6.913 1.00 52.72 207 GLN A C 1
ATOM 1639 O O . GLN A 1 207 ? -28.622 -6.918 6.340 1.00 52.72 207 GLN A O 1
ATOM 1644 N N . GLU A 1 208 ? -28.021 -8.074 8.152 1.00 56.53 208 GLU A N 1
ATOM 1645 C CA . GLU A 1 208 ? -29.310 -7.931 8.854 1.00 56.53 208 GLU A CA 1
ATOM 1646 C C . GLU A 1 208 ? -29.276 -6.803 9.907 1.00 56.53 208 GLU A C 1
ATOM 1648 O O . GLU A 1 208 ? -28.256 -6.620 10.585 1.00 56.53 208 GLU A O 1
ATOM 1653 N N . PRO A 1 209 ? -30.382 -6.064 10.115 1.00 51.97 209 PRO A N 1
ATOM 1654 C CA . PRO A 1 209 ? -30.529 -5.162 11.255 1.00 51.97 209 PRO A CA 1
ATOM 1655 C C . PRO A 1 209 ? -30.383 -5.946 12.571 1.00 51.97 209 PRO A C 1
ATOM 1657 O O . PRO A 1 209 ? -31.128 -6.888 12.827 1.00 51.97 209 PRO A O 1
ATOM 1660 N N . GLY A 1 210 ? -29.397 -5.590 13.403 1.00 55.81 210 GLY A N 1
ATOM 1661 C CA . GLY A 1 210 ? -29.080 -6.318 14.643 1.00 55.81 210 GLY A CA 1
ATOM 1662 C C . GLY A 1 210 ? -28.081 -7.474 14.485 1.00 55.81 210 GLY A C 1
ATOM 1663 O O . GLY A 1 210 ? -27.912 -8.272 15.408 1.00 55.81 210 GLY A O 1
ATOM 1664 N N . GLY A 1 211 ? -27.404 -7.579 13.336 1.00 63.22 211 GLY A N 1
ATOM 1665 C CA . GLY A 1 211 ? -26.260 -8.473 13.166 1.00 63.22 211 GLY A CA 1
ATOM 1666 C C . GLY A 1 211 ? -25.135 -8.193 14.171 1.00 63.22 211 GLY A C 1
ATOM 1667 O O . GLY A 1 211 ? -24.936 -7.063 14.611 1.00 63.22 211 GLY A O 1
ATOM 1668 N N . SER A 1 212 ? -24.381 -9.234 14.538 1.00 72.94 212 SER A N 1
ATOM 1669 C CA . SER A 1 212 ? -23.243 -9.105 15.457 1.00 72.94 212 SER A CA 1
ATOM 1670 C C . SER A 1 212 ? -22.241 -8.058 14.943 1.00 72.94 212 SER A C 1
ATOM 1672 O O . SER A 1 212 ? -21.910 -8.106 13.753 1.00 72.94 212 SER A O 1
ATOM 1674 N N . PRO A 1 213 ? -21.731 -7.158 15.801 1.00 83.81 213 PRO A N 1
ATOM 1675 C CA . PRO A 1 213 ? -20.817 -6.106 15.374 1.00 83.81 213 PRO A CA 1
ATOM 1676 C C . PRO A 1 213 ? -19.516 -6.693 14.818 1.00 83.81 213 PRO A C 1
ATOM 1678 O O . PRO A 1 213 ? -19.114 -7.794 15.202 1.00 83.81 213 PRO A O 1
ATOM 1681 N N . ILE A 1 214 ? -18.835 -5.946 13.947 1.00 92.25 214 ILE A N 1
ATOM 1682 C CA . ILE A 1 214 ? -17.445 -6.251 13.589 1.00 92.25 214 ILE A CA 1
ATOM 1683 C C . ILE A 1 214 ? -16.566 -6.265 14.843 1.00 92.25 214 ILE A C 1
ATOM 1685 O O . ILE A 1 214 ? -16.704 -5.419 15.729 1.00 92.25 214 ILE A O 1
ATOM 1689 N N . GLN A 1 215 ? -15.652 -7.229 14.924 1.00 93.94 215 GLN A N 1
ATOM 1690 C CA . GLN A 1 215 ? -14.792 -7.401 16.094 1.00 93.94 215 GLN A CA 1
ATOM 1691 C C . GLN A 1 215 ? -13.343 -7.646 15.690 1.00 93.94 215 GLN A C 1
ATOM 1693 O O . GLN A 1 215 ? -13.053 -8.399 14.762 1.00 93.94 215 GLN A O 1
ATOM 1698 N N . LEU A 1 216 ? -12.419 -7.015 16.414 1.00 95.56 216 LEU A N 1
ATOM 1699 C CA . LEU A 1 216 ? -10.996 -7.305 16.291 1.00 95.56 216 LEU A CA 1
ATOM 1700 C C . LEU A 1 216 ? -10.688 -8.634 16.984 1.00 95.56 216 LEU A C 1
ATOM 1702 O O . LEU A 1 216 ? -10.984 -8.813 18.166 1.00 95.56 216 LEU A O 1
ATOM 1706 N N . VAL A 1 217 ? -10.026 -9.541 16.278 1.00 95.31 217 VAL A N 1
ATOM 1707 C CA . VAL A 1 217 ? -9.610 -10.833 16.824 1.00 95.31 217 VAL A CA 1
ATOM 1708 C C . VAL A 1 217 ? -8.307 -10.638 17.610 1.00 95.31 217 VAL A C 1
ATOM 1710 O O . VAL A 1 217 ? -7.210 -10.703 17.056 1.00 95.31 217 VAL A O 1
ATOM 1713 N N . ALA A 1 218 ? -8.408 -10.347 18.910 1.00 91.81 218 ALA A N 1
ATOM 1714 C CA . ALA A 1 218 ? -7.279 -9.889 19.736 1.00 91.81 218 ALA A CA 1
ATOM 1715 C C . ALA A 1 218 ? -6.086 -10.865 19.805 1.00 91.81 218 ALA A C 1
ATOM 1717 O O . ALA A 1 218 ? -4.934 -10.435 19.836 1.00 91.81 218 ALA A O 1
ATOM 1718 N N . ASN A 1 219 ? -6.338 -12.174 19.786 1.00 91.75 219 ASN A N 1
ATOM 1719 C CA . ASN A 1 219 ? -5.296 -13.209 19.790 1.00 91.75 219 ASN A CA 1
ATOM 1720 C C . ASN A 1 219 ? -4.612 -13.405 18.423 1.00 91.75 219 ASN A C 1
ATOM 1722 O O . ASN A 1 219 ? -3.673 -14.188 18.326 1.00 91.75 219 ASN A O 1
ATOM 1726 N N . SER A 1 220 ? -5.058 -12.701 17.378 1.00 94.00 220 SER A N 1
ATOM 1727 C CA . SER A 1 220 ? -4.443 -12.742 16.046 1.00 94.00 220 SER A CA 1
ATOM 1728 C C . SER A 1 220 ? -3.429 -11.628 15.786 1.00 94.00 220 SER A C 1
ATOM 1730 O O . SER A 1 220 ? -2.868 -11.570 14.694 1.00 94.00 220 SER A O 1
ATOM 1732 N N . VAL A 1 221 ? -3.205 -10.736 16.759 1.00 95.00 221 VAL A N 1
ATOM 1733 C CA . VAL A 1 221 ? -2.294 -9.599 16.592 1.00 95.00 221 VAL A CA 1
ATOM 1734 C C . VAL A 1 221 ? -0.870 -10.098 16.348 1.00 95.00 221 VAL A C 1
ATOM 1736 O O . VAL A 1 221 ? -0.270 -10.756 17.196 1.00 95.00 221 VAL A O 1
ATOM 1739 N N . GLU A 1 222 ? -0.313 -9.732 15.199 1.00 94.12 222 GLU A N 1
ATOM 1740 C CA . GLU A 1 222 ? 1.027 -10.105 14.759 1.00 94.12 222 GLU A CA 1
ATOM 1741 C C . GLU A 1 222 ? 1.830 -8.882 14.291 1.00 94.12 222 GLU A C 1
ATOM 1743 O O . GLU A 1 222 ? 1.296 -7.787 14.091 1.00 94.12 222 GLU A O 1
ATOM 1748 N N . SER A 1 223 ? 3.145 -9.054 14.124 1.00 94.38 223 SER A N 1
ATOM 1749 C CA . SER A 1 223 ? 3.994 -7.990 13.584 1.00 94.38 223 SER A CA 1
ATOM 1750 C C . SER A 1 223 ? 3.621 -7.682 12.132 1.00 94.38 223 SER A C 1
ATOM 1752 O O . SER A 1 223 ? 3.510 -8.585 11.300 1.00 94.38 223 SER A O 1
ATOM 1754 N N . GLY A 1 224 ? 3.486 -6.390 11.832 1.00 95.38 224 GLY A N 1
ATOM 1755 C CA . GLY A 1 224 ? 3.279 -5.859 10.489 1.00 95.38 224 GLY A CA 1
ATOM 1756 C C . GLY A 1 224 ? 4.571 -5.492 9.757 1.00 95.38 224 GLY A C 1
ATOM 1757 O O . GLY A 1 224 ? 4.506 -4.893 8.687 1.00 95.38 224 GLY A O 1
ATOM 1758 N N . ARG A 1 225 ? 5.751 -5.812 10.306 1.00 94.88 225 ARG A N 1
ATOM 1759 C CA . ARG A 1 225 ? 7.035 -5.507 9.658 1.00 94.88 225 ARG A CA 1
ATOM 1760 C C . ARG A 1 225 ? 7.116 -6.210 8.298 1.00 94.88 225 ARG A C 1
ATOM 1762 O O . ARG A 1 225 ? 6.947 -7.423 8.225 1.00 94.88 225 ARG A O 1
ATOM 1769 N N . GLY A 1 226 ? 7.365 -5.446 7.234 1.00 93.81 226 GLY A N 1
ATOM 1770 C CA . GLY A 1 226 ? 7.351 -5.958 5.857 1.00 93.81 226 GLY A CA 1
ATOM 1771 C C . GLY A 1 226 ? 5.948 -6.200 5.284 1.00 93.81 226 GLY A C 1
ATOM 1772 O O . GLY A 1 226 ? 5.842 -6.591 4.130 1.00 93.81 226 GLY A O 1
ATOM 1773 N N . LYS A 1 227 ? 4.877 -5.950 6.053 1.00 95.50 227 LYS A N 1
ATOM 1774 C CA . LYS A 1 227 ? 3.463 -6.074 5.645 1.00 95.50 227 LYS A CA 1
ATOM 1775 C C . LYS A 1 227 ? 2.761 -4.722 5.525 1.00 95.50 227 LYS A C 1
ATOM 1777 O O . LYS A 1 227 ? 1.817 -4.592 4.759 1.00 95.50 227 LYS A O 1
ATOM 1782 N N . CYS A 1 228 ? 3.196 -3.745 6.315 1.00 96.31 228 CYS A N 1
ATOM 1783 C CA . CYS A 1 228 ? 2.637 -2.403 6.415 1.00 96.31 228 CYS A CA 1
ATOM 1784 C C . CYS A 1 228 ? 3.772 -1.413 6.729 1.00 96.31 228 CYS A C 1
ATOM 1786 O O . CYS A 1 228 ? 4.684 -1.780 7.480 1.00 96.31 228 CYS A O 1
ATOM 1788 N N . PRO A 1 229 ? 3.727 -0.177 6.203 1.00 97.12 229 PRO A N 1
ATOM 1789 C CA . PRO A 1 229 ? 4.766 0.816 6.446 1.00 97.12 229 PRO A CA 1
ATOM 1790 C C . PRO A 1 229 ? 4.769 1.305 7.895 1.00 97.12 229 PRO A C 1
ATOM 1792 O O . PRO A 1 229 ? 3.750 1.258 8.592 1.00 97.12 229 PRO A O 1
ATOM 1795 N N . PHE A 1 230 ? 5.923 1.817 8.329 1.00 97.44 230 PHE A N 1
ATOM 1796 C CA . PHE A 1 230 ? 6.103 2.439 9.644 1.00 97.44 230 PHE A CA 1
ATOM 1797 C C . PHE A 1 230 ? 5.471 3.832 9.703 1.00 97.44 230 PHE A C 1
ATOM 1799 O O . PHE A 1 230 ? 4.793 4.161 10.679 1.00 97.44 230 PHE A O 1
ATOM 1806 N N . SER A 1 231 ? 5.665 4.635 8.654 1.00 96.25 231 SER A N 1
ATOM 1807 C CA . SER A 1 231 ? 5.085 5.973 8.549 1.00 96.25 231 SER A CA 1
ATOM 1808 C C . SER A 1 231 ? 3.695 5.934 7.901 1.00 96.25 231 SER A C 1
ATOM 1810 O O . SER A 1 231 ? 3.500 5.219 6.915 1.00 96.25 231 SER A O 1
ATOM 1812 N N . PRO A 1 232 ? 2.726 6.744 8.371 1.00 95.56 232 PRO A N 1
ATOM 1813 C CA . PRO A 1 232 ? 1.429 6.874 7.703 1.00 95.56 232 PRO A CA 1
ATOM 1814 C C . PRO A 1 232 ? 1.508 7.546 6.326 1.00 95.56 232 PRO A C 1
ATOM 1816 O O . PRO A 1 232 ? 0.572 7.421 5.540 1.00 95.56 232 PRO A O 1
ATOM 1819 N N . HIS A 1 233 ? 2.603 8.249 6.032 1.00 93.75 233 HIS A N 1
ATOM 1820 C CA . HIS A 1 233 ? 2.798 8.986 4.782 1.00 93.75 233 HIS A CA 1
ATOM 1821 C C . HIS A 1 233 ? 3.594 8.206 3.734 1.00 93.75 233 HIS A C 1
ATOM 1823 O O . HIS A 1 233 ? 3.696 8.645 2.590 1.00 93.75 233 HIS A O 1
ATOM 1829 N N . GLU A 1 234 ? 4.162 7.060 4.110 1.00 93.56 234 GLU A N 1
ATOM 1830 C CA . GLU A 1 234 ? 4.954 6.254 3.192 1.00 93.56 234 GLU A CA 1
ATOM 1831 C C . GLU A 1 234 ? 4.044 5.560 2.163 1.00 93.56 234 GLU A C 1
ATOM 1833 O O . GLU A 1 234 ? 3.024 4.963 2.546 1.00 93.56 234 GLU A O 1
ATOM 1838 N N . PRO A 1 235 ? 4.386 5.629 0.863 1.00 92.25 235 PRO A N 1
ATOM 1839 C CA . PRO A 1 235 ? 3.682 4.885 -0.170 1.00 92.25 235 PRO A CA 1
ATOM 1840 C C . PRO A 1 235 ? 3.845 3.381 0.046 1.00 92.25 235 PRO A C 1
ATOM 1842 O O . PRO A 1 235 ? 4.877 2.899 0.504 1.00 92.25 235 PRO A O 1
ATOM 1845 N N . PHE A 1 236 ? 2.797 2.633 -0.272 1.00 93.88 236 PHE A N 1
ATOM 1846 C CA . PHE A 1 236 ? 2.688 1.234 0.099 1.00 93.88 236 PHE A CA 1
ATOM 1847 C C . PHE A 1 236 ? 1.757 0.510 -0.865 1.00 93.88 236 PHE A C 1
ATOM 1849 O O . PHE A 1 236 ? 0.785 1.086 -1.348 1.00 93.88 236 PHE A O 1
ATOM 1856 N N . THR A 1 237 ? 2.010 -0.777 -1.084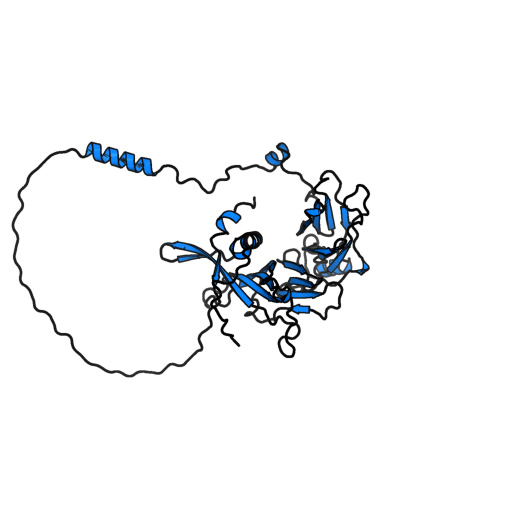 1.00 95.81 237 THR A N 1
ATOM 1857 C CA . THR A 1 237 ? 1.041 -1.663 -1.725 1.00 95.81 237 THR A CA 1
ATOM 1858 C C . THR A 1 237 ? 0.970 -3.008 -1.013 1.00 95.81 237 THR A C 1
ATOM 1860 O O . THR A 1 237 ? 1.981 -3.501 -0.509 1.00 95.81 237 THR A O 1
ATOM 1863 N N . GLY A 1 238 ? -0.214 -3.616 -0.989 1.00 95.81 238 GLY A N 1
ATOM 1864 C CA . GLY A 1 238 ? -0.440 -4.925 -0.390 1.00 95.81 238 GLY A CA 1
ATOM 1865 C C . GLY A 1 238 ? -1.549 -5.691 -1.103 1.00 95.81 238 GLY A C 1
ATOM 1866 O O . GLY A 1 238 ? -2.582 -5.116 -1.439 1.00 95.81 238 GLY A O 1
ATOM 1867 N N . LEU A 1 239 ? -1.327 -6.986 -1.312 1.00 96.88 239 LEU A N 1
ATOM 1868 C CA . LEU A 1 239 ? -2.233 -7.910 -1.985 1.00 96.88 239 LEU A CA 1
ATOM 1869 C C . LEU A 1 239 ? -2.214 -9.260 -1.261 1.00 96.88 239 LEU A C 1
ATOM 1871 O O . LEU A 1 239 ? -1.157 -9.874 -1.118 1.00 96.88 239 LEU A O 1
ATOM 1875 N N . LEU A 1 240 ? -3.373 -9.724 -0.799 1.00 96.50 240 LEU A N 1
ATOM 1876 C CA . LEU A 1 240 ? -3.508 -10.998 -0.088 1.00 96.50 240 LEU A CA 1
ATOM 1877 C C . LEU A 1 240 ? -4.078 -12.075 -1.015 1.00 96.50 240 LEU A C 1
ATOM 1879 O O . LEU A 1 240 ? -5.183 -11.925 -1.528 1.00 96.50 240 LEU A O 1
ATOM 1883 N N . ILE A 1 241 ? -3.335 -13.166 -1.208 1.00 94.88 241 ILE A N 1
ATOM 1884 C CA . ILE A 1 241 ? -3.717 -14.287 -2.080 1.00 94.88 241 ILE A CA 1
ATOM 1885 C C . ILE A 1 241 ? -3.474 -15.583 -1.316 1.00 94.88 241 ILE A C 1
ATOM 1887 O O . ILE A 1 241 ? -2.365 -15.810 -0.844 1.00 94.88 241 ILE A O 1
ATOM 1891 N N . ASP A 1 242 ? -4.490 -16.436 -1.186 1.00 92.62 242 ASP A N 1
ATOM 1892 C CA . ASP A 1 242 ? -4.369 -17.776 -0.583 1.00 92.62 242 ASP A CA 1
ATOM 1893 C C . ASP A 1 242 ? -3.663 -17.797 0.794 1.00 92.62 242 ASP A C 1
ATOM 1895 O O . ASP A 1 242 ? -2.952 -18.736 1.152 1.00 92.62 242 ASP A O 1
ATOM 1899 N N . GLY A 1 243 ? -3.853 -16.737 1.588 1.00 92.69 243 GLY A N 1
ATOM 1900 C CA . GLY A 1 243 ? -3.231 -16.571 2.907 1.00 92.69 243 GLY A CA 1
ATOM 1901 C C . GLY A 1 243 ? -1.772 -16.097 2.896 1.00 92.69 243 GLY A C 1
ATOM 1902 O O . GLY A 1 243 ? -1.144 -16.023 3.957 1.00 92.69 243 GLY A O 1
ATOM 1903 N N . GLU A 1 244 ? -1.232 -15.740 1.734 1.00 94.81 244 GLU A N 1
ATOM 1904 C CA . GLU A 1 244 ? 0.075 -15.109 1.566 1.00 94.81 244 GLU A CA 1
ATOM 1905 C C . GLU A 1 244 ? -0.098 -13.635 1.181 1.00 94.81 244 GLU A C 1
ATOM 1907 O O . GLU A 1 244 ? -0.767 -13.294 0.206 1.00 94.81 244 GLU A O 1
ATOM 1912 N N . LEU A 1 245 ? 0.489 -12.742 1.975 1.00 96.69 245 LEU A N 1
ATOM 1913 C CA . LEU A 1 245 ? 0.496 -11.312 1.708 1.00 96.69 245 LEU A CA 1
ATOM 1914 C C . LEU A 1 245 ? 1.729 -10.951 0.886 1.00 96.69 245 LEU A C 1
ATOM 1916 O O . LEU A 1 245 ? 2.854 -11.094 1.371 1.00 96.69 245 LEU A O 1
ATOM 1920 N N . TYR A 1 246 ? 1.491 -10.424 -0.308 1.00 98.06 246 TYR A N 1
ATOM 1921 C CA . TYR A 1 246 ? 2.471 -9.745 -1.140 1.00 98.06 246 TYR A CA 1
ATOM 1922 C C . TYR A 1 246 ? 2.442 -8.258 -0.801 1.00 98.06 246 TYR A C 1
ATOM 1924 O O . TYR A 1 246 ? 1.376 -7.646 -0.831 1.00 98.06 246 TYR A O 1
ATOM 1932 N N . SER A 1 247 ? 3.582 -7.666 -0.467 1.00 97.75 247 SER A N 1
ATOM 1933 C CA . SER A 1 247 ? 3.637 -6.283 0.014 1.00 97.75 247 SER A CA 1
ATOM 1934 C C . SER A 1 247 ? 4.879 -5.557 -0.475 1.00 97.75 247 SER A C 1
ATOM 1936 O O . SER A 1 247 ? 5.995 -6.043 -0.333 1.00 97.75 247 SER A O 1
ATOM 1938 N N . GLY A 1 248 ? 4.691 -4.363 -1.028 1.00 97.81 248 GLY A N 1
ATOM 1939 C CA . GLY A 1 248 ? 5.770 -3.429 -1.340 1.00 97.81 248 GLY A CA 1
ATOM 1940 C C . GLY A 1 248 ? 5.812 -2.338 -0.281 1.00 97.81 248 GLY A C 1
ATOM 1941 O O . GLY A 1 248 ? 4.905 -1.507 -0.231 1.00 97.81 248 GLY A O 1
ATOM 1942 N N . THR A 1 249 ? 6.816 -2.372 0.596 1.00 97.00 249 THR A N 1
ATOM 1943 C CA . THR A 1 249 ? 6.915 -1.478 1.764 1.00 97.00 249 THR A CA 1
ATOM 1944 C C . THR A 1 249 ? 8.344 -1.390 2.288 1.00 97.00 249 THR A C 1
ATOM 1946 O O . THR A 1 249 ? 9.160 -2.273 2.012 1.00 97.00 249 THR A O 1
ATOM 1949 N N . SER A 1 250 ? 8.643 -0.390 3.118 1.00 95.06 250 SER A N 1
ATOM 1950 C CA . SER A 1 250 ? 9.813 -0.425 3.994 1.00 95.06 250 SER A CA 1
ATOM 1951 C C . SER A 1 250 ? 9.702 -1.483 5.090 1.00 95.06 250 SER A C 1
ATOM 1953 O O . SER A 1 250 ? 8.628 -1.817 5.601 1.00 95.06 250 SER A O 1
ATOM 1955 N N . SER A 1 251 ? 10.856 -2.031 5.461 1.00 92.44 251 SER A N 1
ATOM 1956 C CA . SER A 1 251 ? 10.989 -3.004 6.550 1.00 92.44 251 SER A CA 1
ATOM 1957 C C . SER A 1 251 ? 11.662 -2.431 7.790 1.00 92.44 251 SER A C 1
ATOM 1959 O O . SER A 1 251 ? 11.965 -3.173 8.728 1.00 92.44 251 SER A O 1
ATOM 1961 N N . ASP A 1 252 ? 11.903 -1.131 7.816 1.00 92.88 252 ASP A N 1
ATOM 1962 C CA . ASP A 1 252 ? 12.634 -0.434 8.856 1.00 92.88 252 ASP A CA 1
ATOM 1963 C C . ASP A 1 252 ? 11.964 0.899 9.202 1.00 92.88 252 ASP A C 1
ATOM 1965 O O . ASP A 1 252 ? 11.151 1.435 8.456 1.00 92.88 252 ASP A O 1
ATOM 1969 N N . PHE A 1 253 ? 12.321 1.439 10.362 1.00 94.00 253 PHE A N 1
ATOM 1970 C CA . PHE A 1 253 ? 11.716 2.660 10.884 1.00 94.00 253 PHE A CA 1
ATOM 1971 C C . PHE A 1 253 ? 12.047 3.904 10.034 1.00 94.00 253 PHE A C 1
ATOM 1973 O O . PHE A 1 253 ? 11.261 4.852 10.027 1.00 94.00 253 PHE A O 1
ATOM 1980 N N . MET A 1 254 ? 13.195 3.927 9.340 1.00 92.69 254 MET A N 1
ATOM 1981 C CA . MET A 1 254 ? 13.635 5.085 8.549 1.00 92.69 254 MET A CA 1
ATOM 1982 C C . MET A 1 254 ? 12.972 5.145 7.168 1.00 92.69 254 MET A C 1
ATOM 1984 O O . MET A 1 254 ? 12.988 6.202 6.544 1.00 92.69 254 MET A O 1
ATOM 1988 N N . GLY A 1 255 ? 12.385 4.042 6.694 1.00 91.06 255 GLY A N 1
ATOM 1989 C CA . GLY A 1 255 ? 11.768 3.971 5.371 1.00 91.06 255 GLY A CA 1
ATOM 1990 C C . GLY A 1 255 ? 12.760 3.734 4.226 1.00 91.06 255 GLY A C 1
ATOM 1991 O O . GLY A 1 255 ? 12.371 3.828 3.067 1.00 91.06 255 GLY A O 1
ATOM 1992 N N . SER A 1 256 ? 14.035 3.450 4.518 1.00 90.06 256 SER A N 1
ATOM 1993 C CA . SER A 1 256 ? 15.083 3.318 3.496 1.00 90.06 256 SER A CA 1
ATOM 1994 C C . SER A 1 256 ? 15.252 1.890 2.975 1.00 90.06 256 SER A C 1
ATOM 1996 O O . SER A 1 256 ? 15.715 1.697 1.854 1.00 90.06 256 SER A O 1
ATOM 1998 N N . ASN A 1 257 ? 14.847 0.869 3.736 1.00 91.88 257 ASN A N 1
ATOM 1999 C CA . ASN A 1 257 ? 14.918 -0.534 3.324 1.00 91.88 257 ASN A CA 1
ATOM 2000 C C . ASN A 1 257 ? 13.570 -1.003 2.762 1.00 91.88 257 ASN A C 1
ATOM 2002 O O . ASN A 1 257 ? 12.910 -1.894 3.324 1.00 91.88 257 ASN A O 1
ATOM 2006 N N . ALA A 1 258 ? 13.165 -0.359 1.666 1.00 95.25 258 ALA A N 1
ATOM 2007 C CA . ALA A 1 258 ? 12.004 -0.724 0.869 1.00 95.25 258 ALA A CA 1
ATOM 2008 C C . ALA A 1 258 ? 12.285 -1.981 0.040 1.00 95.25 258 ALA A C 1
ATOM 2010 O O . ALA A 1 258 ? 13.325 -2.117 -0.601 1.00 95.25 258 ALA A O 1
ATOM 2011 N N . ALA A 1 259 ? 11.353 -2.927 0.076 1.00 96.75 259 ALA A N 1
ATOM 2012 C CA . ALA A 1 259 ? 11.459 -4.178 -0.658 1.00 96.75 259 ALA A CA 1
ATOM 2013 C C . ALA A 1 259 ? 10.075 -4.730 -0.990 1.00 96.75 259 ALA A C 1
ATOM 2015 O O . ALA A 1 259 ? 9.066 -4.337 -0.399 1.00 96.75 259 ALA A O 1
ATOM 2016 N N . PHE A 1 260 ? 10.043 -5.656 -1.944 1.00 97.94 260 PHE A N 1
ATOM 2017 C CA . PHE A 1 260 ? 8.840 -6.408 -2.264 1.00 97.94 260 PHE A CA 1
ATOM 2018 C C . PHE A 1 260 ? 8.881 -7.761 -1.555 1.00 97.94 260 PHE A C 1
ATOM 2020 O O . PHE A 1 260 ? 9.780 -8.565 -1.805 1.00 97.94 260 PHE A O 1
ATOM 2027 N N . PHE A 1 261 ? 7.934 -7.989 -0.651 1.00 97.06 261 PHE A N 1
ATOM 2028 C CA . PHE A 1 261 ? 7.851 -9.130 0.252 1.00 97.06 261 PHE A CA 1
ATOM 2029 C C . PHE A 1 261 ? 6.723 -10.079 -0.140 1.00 97.06 261 PHE A C 1
ATOM 2031 O O . PHE A 1 261 ? 5.696 -9.650 -0.658 1.00 97.06 261 PHE A O 1
ATOM 2038 N N . ARG A 1 262 ? 6.874 -11.354 0.221 1.00 96.62 262 ARG A N 1
ATOM 2039 C CA . ARG A 1 262 ? 5.765 -12.285 0.439 1.00 96.62 262 ARG A CA 1
ATOM 2040 C C . ARG A 1 262 ? 5.880 -12.888 1.824 1.00 96.62 262 ARG A C 1
ATOM 2042 O O . ARG A 1 262 ? 6.921 -13.437 2.175 1.00 96.62 262 ARG A O 1
ATOM 2049 N N . THR A 1 263 ? 4.815 -12.789 2.609 1.00 94.19 263 THR A N 1
ATOM 2050 C CA . THR A 1 263 ? 4.750 -13.310 3.980 1.00 94.19 263 THR A CA 1
ATOM 2051 C C . THR A 1 263 ? 3.489 -14.139 4.167 1.00 94.19 263 THR A C 1
ATOM 2053 O O . THR A 1 263 ? 2.418 -13.758 3.703 1.00 94.19 263 THR A O 1
ATOM 2056 N N . ARG A 1 264 ? 3.579 -15.271 4.869 1.00 90.94 264 ARG A N 1
ATOM 2057 C CA . ARG A 1 264 ? 2.374 -16.005 5.278 1.00 90.94 264 ARG A CA 1
ATOM 2058 C C . ARG A 1 264 ? 1.693 -15.304 6.443 1.00 90.94 264 ARG A C 1
ATOM 2060 O O . ARG A 1 264 ? 2.338 -14.993 7.446 1.00 90.94 264 ARG A O 1
ATOM 2067 N N . VAL A 1 265 ? 0.389 -15.094 6.320 1.00 88.81 265 VAL A N 1
ATOM 2068 C CA . VAL A 1 265 ? -0.436 -14.581 7.414 1.00 88.81 265 VAL A CA 1
ATOM 2069 C C . VAL A 1 265 ? -0.607 -15.677 8.470 1.00 88.81 265 VAL A C 1
ATOM 2071 O O . VAL A 1 265 ? -0.758 -16.851 8.126 1.00 88.81 265 VAL A O 1
ATOM 2074 N N . HIS A 1 266 ? -0.578 -15.312 9.757 1.00 77.44 266 HIS A N 1
ATOM 2075 C CA . HIS A 1 266 ? -0.850 -16.226 10.874 1.00 77.44 266 HIS A CA 1
ATOM 2076 C C . HIS A 1 266 ? 0.115 -17.429 10.979 1.00 77.44 266 HIS A C 1
ATOM 2078 O O . HIS A 1 266 ? -0.213 -18.473 11.546 1.00 77.44 266 HIS A O 1
ATOM 2084 N N . LYS A 1 267 ? 1.332 -17.303 10.431 1.00 71.88 267 LYS A N 1
ATOM 2085 C CA . LYS A 1 267 ? 2.431 -18.269 10.592 1.00 71.88 267 LYS A CA 1
ATOM 2086 C C . LYS A 1 267 ? 3.727 -17.550 10.963 1.00 71.88 267 LYS A C 1
ATOM 2088 O O . LYS A 1 267 ? 3.865 -16.346 10.773 1.00 71.88 267 LYS A O 1
ATOM 2093 N N . ALA A 1 268 ? 4.678 -18.308 11.510 1.00 62.62 268 ALA A N 1
ATOM 2094 C CA . ALA A 1 268 ? 5.954 -17.782 11.984 1.00 62.62 268 ALA A CA 1
ATOM 2095 C C . ALA A 1 268 ? 6.698 -16.967 10.908 1.00 62.62 268 ALA A C 1
ATOM 2097 O O . ALA A 1 268 ? 6.743 -17.346 9.736 1.00 62.62 268 ALA A O 1
ATOM 2098 N N . ALA A 1 269 ? 7.349 -15.888 11.353 1.00 60.75 269 ALA A N 1
ATOM 2099 C CA . ALA A 1 269 ? 8.035 -14.897 10.522 1.00 60.75 269 ALA A CA 1
ATOM 2100 C C . ALA A 1 269 ? 9.200 -15.440 9.672 1.00 60.75 269 ALA A C 1
ATOM 2102 O O . ALA A 1 269 ? 9.756 -14.689 8.884 1.00 60.75 269 ALA A O 1
ATOM 2103 N N . GLN A 1 270 ? 9.590 -16.710 9.816 1.00 62.84 270 GLN A N 1
ATOM 2104 C CA . GLN A 1 270 ? 10.702 -17.305 9.064 1.00 62.84 270 GLN A CA 1
ATOM 2105 C C . GLN A 1 270 ? 10.338 -17.723 7.631 1.00 62.84 270 GLN A C 1
ATOM 2107 O O . GLN A 1 270 ? 11.232 -17.964 6.831 1.00 62.84 270 GLN A O 1
ATOM 2112 N N . ASN A 1 271 ? 9.049 -17.750 7.281 1.00 74.31 271 ASN A N 1
ATOM 2113 C CA . ASN A 1 271 ? 8.584 -18.083 5.932 1.00 74.31 271 ASN A CA 1
ATOM 2114 C C . ASN A 1 271 ? 8.272 -16.812 5.133 1.00 74.31 271 ASN A C 1
ATOM 2116 O O . ASN A 1 271 ? 7.111 -16.562 4.792 1.00 74.31 271 ASN A O 1
ATOM 2120 N N . TYR A 1 272 ? 9.293 -15.991 4.884 1.00 89.50 272 TYR A N 1
ATOM 2121 C CA . TYR A 1 272 ? 9.167 -14.818 4.022 1.00 89.50 272 TYR A CA 1
ATOM 2122 C C . TYR A 1 272 ? 10.121 -14.890 2.836 1.00 89.50 272 TYR A C 1
ATOM 2124 O O . TYR A 1 272 ? 11.222 -15.421 2.939 1.00 89.50 272 TYR A O 1
ATOM 2132 N N . ILE A 1 273 ? 9.695 -14.311 1.721 1.00 94.94 273 ILE A N 1
ATOM 2133 C CA . ILE A 1 273 ? 10.540 -14.039 0.560 1.00 94.94 273 ILE A CA 1
ATOM 2134 C C . ILE A 1 273 ? 10.592 -12.530 0.379 1.00 94.94 273 ILE A C 1
ATOM 2136 O O . ILE A 1 273 ? 9.601 -11.846 0.633 1.00 94.94 273 ILE A O 1
ATOM 2140 N N . ARG A 1 274 ? 11.741 -11.993 -0.026 1.00 95.75 274 ARG A N 1
ATOM 2141 C CA . ARG A 1 274 ? 11.875 -10.575 -0.374 1.00 95.75 274 ARG A CA 1
ATOM 2142 C C . ARG A 1 274 ? 12.820 -10.347 -1.545 1.00 95.75 274 ARG A C 1
ATOM 2144 O O . ARG A 1 274 ? 13.595 -11.227 -1.900 1.00 95.75 274 ARG A O 1
ATOM 2151 N N . THR A 1 275 ? 12.802 -9.151 -2.112 1.00 96.69 275 THR A N 1
ATOM 2152 C CA . THR A 1 275 ? 13.862 -8.690 -3.020 1.00 96.69 275 THR A CA 1
ATOM 2153 C C . THR A 1 275 ? 15.195 -8.546 -2.287 1.00 96.69 275 THR A C 1
ATOM 2155 O O . THR A 1 275 ? 15.226 -8.372 -1.060 1.00 96.69 275 THR A O 1
ATOM 2158 N N . GLU A 1 276 ? 16.306 -8.628 -3.020 1.00 93.19 276 GLU A N 1
ATOM 2159 C CA . GLU A 1 276 ? 17.630 -8.505 -2.411 1.00 93.19 276 GLU A CA 1
ATOM 2160 C C . GLU A 1 276 ? 17.830 -7.129 -1.760 1.00 93.19 276 GLU A C 1
ATOM 2162 O O . GLU A 1 276 ? 17.214 -6.137 -2.151 1.00 93.19 276 GLU A O 1
ATOM 2167 N N . GLN A 1 277 ? 18.611 -7.084 -0.680 1.00 89.12 277 GLN A N 1
ATOM 2168 C CA . GLN A 1 277 ? 18.871 -5.845 0.053 1.00 89.12 277 GLN A CA 1
ATOM 2169 C C . GLN A 1 277 ? 20.177 -5.197 -0.416 1.00 89.12 277 GLN A C 1
ATOM 2171 O O . GLN A 1 277 ? 21.159 -5.902 -0.627 1.00 89.12 277 GLN A O 1
ATOM 2176 N N . ASN A 1 278 ? 20.212 -3.860 -0.485 1.00 83.94 278 ASN A N 1
ATOM 2177 C CA . ASN A 1 278 ? 21.401 -3.076 -0.852 1.00 83.94 278 ASN A CA 1
ATOM 2178 C C . ASN A 1 278 ? 21.951 -3.453 -2.240 1.00 83.94 278 ASN A C 1
ATOM 2180 O O . ASN A 1 278 ? 23.161 -3.526 -2.443 1.00 83.94 278 ASN A O 1
ATOM 2184 N N . GLN A 1 279 ? 21.046 -3.766 -3.166 1.00 87.69 279 GLN A N 1
ATOM 2185 C CA . GLN A 1 279 ? 21.352 -4.124 -4.542 1.00 87.69 279 GLN A CA 1
ATOM 2186 C C . GLN A 1 279 ? 20.450 -3.297 -5.453 1.00 87.69 279 GLN A C 1
ATOM 2188 O O . GLN A 1 279 ? 19.328 -3.700 -5.760 1.00 87.69 279 GLN A O 1
ATOM 2193 N N . ASP A 1 280 ? 20.942 -2.135 -5.878 1.00 88.25 280 ASP A N 1
ATOM 2194 C CA . ASP A 1 280 ? 20.134 -1.135 -6.590 1.00 88.25 280 ASP A CA 1
ATOM 2195 C C . ASP A 1 280 ? 19.590 -1.667 -7.931 1.00 88.25 280 ASP A C 1
ATOM 2197 O O . ASP A 1 280 ? 18.549 -1.223 -8.421 1.00 88.25 280 ASP A O 1
ATOM 2201 N N . HIS A 1 281 ? 20.242 -2.684 -8.509 1.00 89.25 281 HIS A N 1
ATOM 2202 C CA . HIS A 1 281 ? 19.754 -3.372 -9.705 1.00 89.25 281 HIS A CA 1
ATOM 2203 C C . HIS A 1 281 ? 18.413 -4.091 -9.475 1.00 89.25 281 HIS A C 1
ATOM 2205 O O . HIS A 1 281 ? 17.619 -4.200 -10.408 1.00 89.25 281 HIS A O 1
ATOM 2211 N N . TRP A 1 282 ? 18.099 -4.507 -8.241 1.00 93.56 282 TRP A N 1
ATOM 2212 C CA . TRP A 1 282 ? 16.773 -5.020 -7.883 1.00 93.56 282 TRP A CA 1
ATOM 2213 C C . TRP A 1 282 ? 15.780 -3.883 -7.732 1.00 93.56 282 TRP A C 1
ATOM 2215 O O . TRP A 1 282 ? 14.787 -3.827 -8.456 1.00 93.56 282 TRP A O 1
ATOM 2225 N N . LEU A 1 283 ? 16.058 -2.977 -6.800 1.00 95.00 283 LEU A N 1
ATOM 2226 C CA . LEU A 1 283 ? 15.205 -1.850 -6.451 1.00 95.00 283 LEU A CA 1
ATOM 2227 C C . LEU A 1 283 ? 16.076 -0.687 -5.980 1.00 95.00 283 LEU A C 1
ATOM 2229 O O . LEU A 1 283 ? 16.913 -0.886 -5.103 1.00 95.00 283 LEU A O 1
ATOM 2233 N N . ASN A 1 284 ? 15.830 0.515 -6.501 1.00 93.75 284 ASN A N 1
ATOM 2234 C CA . ASN A 1 284 ? 16.595 1.712 -6.142 1.00 93.75 284 ASN A CA 1
ATOM 2235 C C . ASN A 1 284 ? 15.678 2.847 -5.664 1.00 93.75 284 ASN A C 1
ATOM 2237 O O . ASN A 1 284 ? 15.049 3.526 -6.473 1.00 93.75 284 ASN A O 1
ATOM 2241 N N . GLU A 1 285 ? 15.581 3.045 -4.348 1.00 93.56 285 GLU A N 1
ATOM 2242 C CA . GLU A 1 285 ? 14.628 3.989 -3.734 1.00 93.56 285 GLU A CA 1
ATOM 2243 C C . GLU A 1 285 ? 13.182 3.815 -4.271 1.00 93.56 285 GLU A C 1
ATOM 2245 O O . GLU A 1 285 ? 12.560 4.775 -4.740 1.00 93.56 285 GLU A O 1
ATOM 2250 N N . PRO A 1 286 ? 12.625 2.587 -4.268 1.00 95.44 286 PRO A N 1
ATOM 2251 C CA . PRO A 1 286 ? 11.356 2.313 -4.925 1.00 95.44 286 PRO A CA 1
ATOM 2252 C C . PRO A 1 286 ? 10.175 2.946 -4.182 1.00 95.44 286 PRO A C 1
ATOM 2254 O O . PRO A 1 286 ? 10.067 2.911 -2.957 1.00 95.44 286 PRO A O 1
ATOM 2257 N N . VAL A 1 287 ? 9.212 3.428 -4.956 1.00 95.75 287 VAL A N 1
ATOM 2258 C CA . VAL A 1 287 ? 7.887 3.844 -4.505 1.00 95.75 287 VAL A CA 1
ATOM 2259 C C . VAL A 1 287 ? 6.866 2.887 -5.104 1.00 95.75 287 VAL A C 1
ATOM 2261 O O . VAL A 1 287 ? 6.604 2.915 -6.307 1.00 95.75 287 VAL A O 1
ATOM 2264 N N . PHE A 1 288 ? 6.294 2.030 -4.260 1.00 96.19 288 PHE A N 1
ATOM 2265 C CA . PHE A 1 288 ? 5.291 1.045 -4.659 1.00 96.19 288 PHE A CA 1
ATOM 2266 C C . PHE A 1 288 ? 3.904 1.670 -4.797 1.00 96.19 288 PHE A C 1
ATOM 2268 O O . PHE A 1 288 ? 3.515 2.518 -3.995 1.00 96.19 288 PHE A O 1
ATOM 2275 N N . ILE A 1 289 ? 3.161 1.239 -5.818 1.00 94.25 289 ILE A N 1
ATOM 2276 C CA . ILE A 1 289 ? 1.898 1.872 -6.222 1.00 94.25 289 ILE A CA 1
ATOM 2277 C C . ILE A 1 289 ? 0.752 0.858 -6.229 1.00 94.25 289 ILE A C 1
ATOM 2279 O O . ILE A 1 289 ? -0.330 1.144 -5.729 1.00 94.25 289 ILE A O 1
ATOM 2283 N N . GLY A 1 290 ? 0.973 -0.339 -6.776 1.00 93.12 290 GLY A N 1
ATOM 2284 C CA . GLY A 1 290 ? -0.071 -1.357 -6.903 1.00 93.12 290 GLY A CA 1
ATOM 2285 C C . GLY A 1 290 ? 0.506 -2.752 -7.089 1.00 93.12 290 GLY A C 1
ATOM 2286 O O . GLY A 1 290 ? 1.581 -2.894 -7.666 1.00 93.12 290 GLY A O 1
ATOM 2287 N N . ALA A 1 291 ? -0.212 -3.775 -6.635 1.00 95.31 291 ALA A N 1
ATOM 2288 C CA . ALA A 1 291 ? 0.123 -5.174 -6.864 1.00 95.31 291 ALA A CA 1
ATOM 2289 C C . ALA A 1 291 ? -1.125 -5.943 -7.303 1.00 95.31 291 ALA A C 1
ATOM 2291 O O . ALA A 1 291 ? -2.210 -5.719 -6.764 1.00 95.31 291 ALA A O 1
ATOM 2292 N N . TYR A 1 292 ? -0.966 -6.846 -8.270 1.00 94.94 292 TYR A N 1
ATOM 2293 C CA . TYR A 1 292 ? -2.077 -7.548 -8.910 1.00 94.94 292 TYR A CA 1
ATOM 2294 C C . TYR A 1 292 ? -1.695 -8.985 -9.262 1.00 94.94 292 TYR A C 1
ATOM 2296 O O . TYR A 1 292 ? -0.598 -9.241 -9.758 1.00 94.94 292 TYR A O 1
ATOM 2304 N N . LEU A 1 293 ? -2.613 -9.920 -9.016 1.00 94.50 293 LEU A N 1
ATOM 2305 C CA . LEU A 1 293 ? -2.514 -11.297 -9.489 1.00 94.50 293 LEU A CA 1
ATOM 2306 C C . LEU A 1 293 ? -3.009 -11.349 -10.932 1.00 94.50 293 LEU A C 1
ATOM 2308 O O . LEU A 1 293 ? -4.156 -10.986 -11.194 1.00 94.50 293 LEU A O 1
ATOM 2312 N N . ILE A 1 294 ? -2.159 -11.808 -11.844 1.00 92.31 294 ILE A N 1
ATOM 2313 C CA . ILE A 1 294 ? -2.505 -11.991 -13.252 1.00 92.31 294 ILE A CA 1
ATOM 2314 C C . ILE A 1 294 ? -2.180 -13.445 -13.626 1.00 92.31 294 ILE A C 1
ATOM 2316 O O . ILE A 1 294 ? -1.014 -13.843 -13.552 1.00 92.31 294 ILE A O 1
ATOM 2320 N N . PRO A 1 295 ? -3.194 -14.258 -13.973 1.00 89.81 295 PRO A N 1
ATOM 2321 C CA . PRO A 1 295 ? -2.984 -15.595 -14.516 1.00 89.81 295 PRO A CA 1
ATOM 2322 C C . PRO A 1 295 ? -2.371 -15.520 -15.917 1.00 89.81 295 PRO A C 1
ATOM 2324 O O . PRO A 1 295 ? -2.914 -14.841 -16.789 1.00 89.81 295 PRO A O 1
ATOM 2327 N N . ASP A 1 296 ? -1.273 -16.238 -16.151 1.00 82.19 296 ASP A N 1
ATOM 2328 C CA . ASP A 1 296 ? -0.633 -16.286 -17.474 1.00 82.19 296 ASP A CA 1
ATOM 2329 C C . ASP A 1 296 ? -1.286 -17.329 -18.390 1.00 82.19 296 ASP A C 1
ATOM 2331 O O . ASP A 1 296 ? -1.425 -17.119 -19.595 1.00 82.19 296 ASP A O 1
ATOM 2335 N N . THR A 1 297 ? -1.685 -18.467 -17.824 1.00 88.56 297 THR A N 1
ATOM 2336 C CA . THR A 1 297 ? -2.312 -19.581 -18.544 1.00 88.56 297 THR A CA 1
ATOM 2337 C C . THR A 1 297 ? -3.543 -20.070 -17.775 1.00 88.56 297 THR A C 1
ATOM 2339 O O . THR A 1 297 ? -3.907 -19.531 -16.731 1.00 88.56 297 THR A O 1
ATOM 2342 N N . HIS A 1 298 ? -4.208 -21.115 -18.273 1.00 87.25 298 HIS A N 1
ATOM 2343 C CA . HIS A 1 298 ? -5.268 -21.795 -17.519 1.00 87.25 298 HIS A CA 1
ATOM 2344 C C . HIS A 1 298 ? -4.738 -22.590 -16.312 1.00 87.25 298 HIS A C 1
ATOM 2346 O O . HIS A 1 298 ? -5.526 -23.044 -15.483 1.00 87.25 298 HIS A O 1
ATOM 2352 N N . ASN A 1 299 ? -3.421 -22.785 -16.214 1.00 90.56 299 ASN A N 1
ATOM 2353 C CA . ASN A 1 299 ? -2.780 -23.464 -15.102 1.00 90.56 299 ASN A CA 1
ATOM 2354 C C . ASN A 1 299 ? -2.406 -22.454 -14.009 1.00 90.56 299 ASN A C 1
ATOM 2356 O O . ASN A 1 299 ? -1.518 -21.627 -14.193 1.00 90.56 299 ASN A O 1
ATOM 2360 N N . ALA A 1 300 ? -3.018 -22.591 -12.832 1.00 90.06 300 ALA A N 1
ATOM 2361 C CA . ALA A 1 300 ? -2.764 -21.719 -11.682 1.00 90.06 300 ALA A CA 1
ATOM 2362 C C . ALA A 1 300 ? -1.304 -21.748 -11.177 1.00 90.06 300 ALA A C 1
ATOM 2364 O O . ALA A 1 300 ? -0.892 -20.887 -10.400 1.00 90.06 300 ALA A O 1
ATOM 2365 N N . HIS A 1 301 ? -0.496 -22.735 -11.583 1.00 89.50 301 HIS A N 1
ATOM 2366 C CA . HIS A 1 301 ? 0.940 -22.748 -11.284 1.00 89.50 301 HIS A CA 1
ATOM 2367 C C . HIS A 1 301 ? 1.745 -21.718 -12.081 1.00 89.50 301 HIS A C 1
ATOM 2369 O O . HIS A 1 301 ? 2.849 -21.375 -11.658 1.00 89.50 301 HIS A O 1
ATOM 2375 N N . ASP A 1 302 ? 1.194 -21.215 -13.186 1.00 91.50 302 ASP A N 1
ATOM 2376 C CA . ASP A 1 302 ? 1.841 -20.212 -14.030 1.00 91.50 302 ASP A CA 1
ATOM 2377 C C . ASP A 1 302 ? 1.477 -18.780 -13.617 1.00 91.50 302 ASP A C 1
ATOM 2379 O O . ASP A 1 302 ? 2.044 -17.834 -14.170 1.00 91.50 302 ASP A O 1
ATOM 2383 N N . ASP A 1 303 ? 0.571 -18.625 -12.642 1.00 94.00 303 ASP A N 1
ATOM 2384 C CA . ASP A 1 303 ? 0.131 -17.352 -12.078 1.00 94.00 303 ASP A CA 1
ATOM 2385 C C . ASP A 1 303 ? 1.312 -16.480 -11.644 1.00 94.00 303 ASP A C 1
ATOM 2387 O O . ASP A 1 303 ? 2.245 -16.928 -10.959 1.00 94.00 303 ASP A O 1
ATOM 2391 N N . LYS A 1 304 ? 1.233 -15.190 -11.975 1.00 95.69 304 LYS A N 1
ATOM 2392 C CA . LYS A 1 304 ? 2.251 -14.206 -11.609 1.00 95.69 304 LYS A CA 1
ATOM 2393 C C . LYS A 1 304 ? 1.638 -13.057 -10.837 1.00 95.69 304 LYS A C 1
ATOM 2395 O O . LYS A 1 304 ? 0.500 -12.646 -11.057 1.00 95.69 304 LYS A O 1
ATOM 2400 N N . VAL A 1 305 ? 2.425 -12.525 -9.913 1.00 97.19 305 VAL A N 1
ATOM 2401 C CA . VAL A 1 305 ? 2.094 -11.288 -9.215 1.00 97.19 305 VAL A CA 1
ATOM 2402 C C . VAL A 1 305 ? 2.895 -10.171 -9.852 1.00 97.19 305 VAL A C 1
ATOM 2404 O O . VAL A 1 305 ? 4.125 -10.199 -9.848 1.00 97.19 305 VAL A O 1
ATOM 2407 N N . TYR A 1 306 ? 2.178 -9.198 -10.396 1.00 96.81 306 TYR A N 1
ATOM 2408 C CA . TYR A 1 306 ? 2.735 -7.993 -10.983 1.00 96.81 306 TYR A CA 1
ATOM 2409 C C . TYR A 1 306 ? 2.695 -6.871 -9.956 1.00 96.81 306 TYR A C 1
ATOM 2411 O O . TYR A 1 306 ? 1.659 -6.627 -9.341 1.00 96.81 306 TYR A O 1
ATOM 2419 N N . VAL A 1 307 ? 3.812 -6.173 -9.781 1.00 96.69 307 VAL A N 1
ATOM 2420 C CA . VAL A 1 307 ? 3.932 -5.000 -8.918 1.00 96.69 307 VAL A CA 1
ATOM 2421 C C . VAL A 1 307 ? 4.338 -3.792 -9.750 1.00 96.69 307 VAL A C 1
ATOM 2423 O O . VAL A 1 307 ? 5.307 -3.822 -10.504 1.00 96.69 307 VAL A O 1
ATOM 2426 N N . PHE A 1 308 ? 3.571 -2.720 -9.616 1.00 96.12 308 PHE A N 1
ATOM 2427 C CA . PHE A 1 308 ? 3.817 -1.434 -10.245 1.00 96.12 308 PHE A CA 1
ATOM 2428 C C . PHE A 1 308 ? 4.499 -0.517 -9.240 1.00 96.12 308 PHE A C 1
ATOM 2430 O O . PHE A 1 308 ? 4.026 -0.341 -8.110 1.00 96.12 308 PHE A O 1
ATOM 2437 N N . LEU A 1 309 ? 5.608 0.072 -9.665 1.00 96.12 309 LEU A N 1
ATOM 2438 C CA . LEU A 1 309 ? 6.401 0.981 -8.856 1.00 96.12 309 LEU A CA 1
ATOM 2439 C C . LEU A 1 309 ? 7.003 2.086 -9.723 1.00 96.12 309 LEU A C 1
ATOM 2441 O O . LEU A 1 309 ? 6.961 2.039 -10.951 1.00 96.12 309 LEU A O 1
ATOM 2445 N N . ARG A 1 310 ? 7.590 3.077 -9.070 1.00 94.94 310 ARG A N 1
ATOM 2446 C CA . ARG A 1 310 ? 8.557 3.983 -9.687 1.00 94.94 310 ARG A CA 1
ATOM 2447 C C . ARG A 1 310 ? 9.823 3.996 -8.849 1.00 94.94 310 ARG A C 1
ATOM 2449 O O . ARG A 1 310 ? 9.738 3.835 -7.637 1.00 94.94 310 ARG A O 1
ATOM 2456 N N . GLU A 1 311 ? 10.973 4.170 -9.470 1.00 94.38 311 GLU A N 1
ATOM 2457 C CA . GLU A 1 311 ? 12.263 4.136 -8.777 1.00 94.38 311 GLU A CA 1
ATOM 2458 C C . GLU A 1 311 ? 13.278 5.068 -9.440 1.00 94.38 311 GLU A C 1
ATOM 2460 O O . GLU A 1 311 ? 13.055 5.543 -10.559 1.00 94.38 311 GLU A O 1
ATOM 2465 N N . THR A 1 312 ? 14.384 5.336 -8.748 1.00 92.38 312 THR A N 1
ATOM 2466 C CA . THR A 1 312 ? 15.498 6.115 -9.292 1.00 92.38 312 THR A CA 1
ATOM 2467 C C . THR A 1 312 ? 16.239 5.272 -10.341 1.00 92.38 312 THR A C 1
ATOM 2469 O O . THR A 1 312 ? 16.733 4.182 -10.049 1.00 92.38 312 THR A O 1
ATOM 2472 N N . ALA A 1 313 ? 16.309 5.759 -11.580 1.00 88.44 313 ALA A N 1
ATOM 2473 C CA . ALA A 1 313 ? 16.949 5.070 -12.697 1.00 88.44 313 ALA A CA 1
ATOM 2474 C C . ALA A 1 313 ? 18.471 4.981 -12.504 1.00 88.44 313 ALA A C 1
ATOM 2476 O O . ALA A 1 313 ? 19.114 5.976 -12.166 1.00 88.44 313 ALA A O 1
ATOM 2477 N N . LEU A 1 314 ? 19.039 3.799 -12.748 1.00 85.12 314 LEU A N 1
ATOM 2478 C CA . LEU A 1 314 ? 20.492 3.579 -12.755 1.00 85.12 314 LEU A CA 1
ATOM 2479 C C . LEU A 1 314 ? 21.079 3.766 -14.156 1.00 85.12 314 LEU A C 1
ATOM 2481 O O . LEU A 1 314 ? 22.233 4.150 -14.305 1.00 85.12 314 LEU A O 1
ATOM 2485 N N . GLU A 1 315 ? 20.263 3.496 -15.173 1.00 78.50 315 GLU A N 1
ATOM 2486 C CA . GLU A 1 315 ? 20.582 3.603 -16.594 1.00 78.50 315 GLU A CA 1
ATOM 2487 C C . GLU A 1 315 ? 20.651 5.055 -17.089 1.00 78.50 315 GLU A C 1
ATOM 2489 O O . GLU A 1 315 ? 21.211 5.326 -18.151 1.00 78.50 315 GLU A O 1
ATOM 2494 N N . ALA A 1 316 ? 20.102 6.003 -16.324 1.00 67.19 316 ALA A N 1
ATOM 2495 C CA . ALA A 1 316 ? 20.222 7.419 -16.630 1.00 67.19 316 ALA A CA 1
ATOM 2496 C C . ALA A 1 316 ? 21.688 7.839 -16.445 1.00 67.19 316 ALA A C 1
ATOM 2498 O O . ALA A 1 316 ? 22.249 7.714 -15.354 1.00 67.19 316 ALA A O 1
ATOM 2499 N N . GLY A 1 317 ? 22.322 8.300 -17.529 1.00 58.94 317 GLY A N 1
ATOM 2500 C CA . GLY A 1 317 ? 23.744 8.644 -17.552 1.00 58.94 317 GLY A CA 1
ATOM 2501 C C . GLY A 1 317 ? 24.158 9.597 -16.423 1.00 58.94 317 GLY A C 1
ATOM 2502 O O . GLY A 1 317 ? 23.341 10.324 -15.863 1.00 58.94 317 GLY A O 1
ATOM 2503 N N . GLN A 1 318 ? 25.457 9.633 -16.107 1.00 55.00 318 GLN A N 1
ATOM 2504 C CA . GLN A 1 318 ? 26.027 10.323 -14.933 1.00 55.00 318 GLN A CA 1
ATOM 2505 C C . GLN A 1 318 ? 25.641 11.811 -14.773 1.00 55.00 318 GLN A C 1
ATOM 2507 O O . GLN A 1 318 ? 25.778 12.352 -13.674 1.00 55.00 318 GLN A O 1
ATOM 2512 N N . TRP A 1 319 ? 25.159 12.465 -15.835 1.00 58.16 319 TRP A N 1
ATOM 2513 C CA . TRP A 1 319 ? 24.708 13.860 -15.835 1.00 58.16 319 TRP A CA 1
ATOM 2514 C C . TRP A 1 319 ? 23.218 14.045 -15.476 1.00 58.16 319 TRP A C 1
ATOM 2516 O O . TRP A 1 319 ? 22.832 15.102 -14.989 1.00 58.16 319 TRP A O 1
ATOM 2526 N N . GLU A 1 320 ? 22.389 13.007 -15.629 1.00 61.53 320 GLU A N 1
ATOM 2527 C CA . GLU A 1 320 ? 20.965 12.970 -15.250 1.00 61.53 320 GLU A CA 1
ATOM 2528 C C . GLU A 1 320 ? 20.770 12.224 -13.921 1.00 61.53 320 GLU A C 1
ATOM 2530 O O . GLU A 1 320 ? 19.833 11.437 -13.749 1.00 61.53 320 GLU A O 1
ATOM 2535 N N . ARG A 1 321 ? 21.677 12.438 -12.956 1.00 53.97 321 ARG A N 1
ATOM 2536 C CA . ARG A 1 321 ? 21.543 11.852 -11.617 1.00 53.97 321 ARG A CA 1
ATOM 2537 C C . ARG A 1 321 ? 20.176 12.241 -11.060 1.00 53.97 321 ARG A C 1
ATOM 2539 O O . ARG A 1 321 ? 19.955 13.408 -10.741 1.00 53.97 321 ARG A O 1
ATOM 2546 N N . ARG A 1 322 ? 19.310 11.227 -10.916 1.00 70.12 322 ARG A N 1
ATOM 2547 C CA . ARG A 1 322 ? 17.954 11.266 -10.340 1.00 70.12 322 ARG A CA 1
ATOM 2548 C C . ARG A 1 322 ? 16.781 11.402 -11.318 1.00 70.12 322 ARG A C 1
ATOM 2550 O O . ARG A 1 322 ? 15.758 11.998 -10.978 1.00 70.12 322 ARG A O 1
ATOM 2557 N N . ARG A 1 323 ? 16.869 10.790 -12.501 1.00 86.44 323 ARG A N 1
ATOM 2558 C CA . ARG A 1 323 ? 15.665 10.499 -13.293 1.00 86.44 323 ARG A CA 1
ATOM 2559 C C . ARG A 1 323 ? 14.847 9.391 -12.622 1.00 86.44 323 ARG A C 1
ATOM 2561 O O . ARG A 1 323 ? 15.401 8.399 -12.159 1.00 86.44 323 ARG A O 1
ATOM 2568 N N . ILE A 1 324 ? 13.534 9.575 -12.544 1.00 90.69 324 ILE A N 1
ATOM 2569 C CA . ILE A 1 324 ? 12.601 8.566 -12.028 1.00 90.69 324 ILE A CA 1
ATOM 2570 C C . ILE A 1 324 ? 12.067 7.778 -13.220 1.00 90.69 324 ILE A C 1
ATOM 2572 O O . ILE A 1 324 ? 11.762 8.377 -14.249 1.00 90.69 324 ILE A O 1
ATOM 2576 N N . HIS A 1 325 ? 11.935 6.462 -13.085 1.00 92.12 325 HIS A N 1
ATOM 2577 C CA . HIS A 1 325 ? 11.266 5.617 -14.071 1.00 92.12 325 HIS A CA 1
ATOM 2578 C C . HIS A 1 325 ? 10.087 4.885 -13.456 1.00 92.12 325 HIS A C 1
ATOM 2580 O O . HIS A 1 325 ? 10.203 4.286 -12.386 1.00 92.12 325 HIS A O 1
ATOM 2586 N N . ALA A 1 326 ? 8.962 4.897 -14.169 1.00 93.69 326 ALA A N 1
ATOM 2587 C CA . ALA A 1 326 ? 7.862 3.986 -13.915 1.00 93.69 326 ALA A CA 1
ATOM 2588 C C . ALA A 1 326 ? 8.277 2.573 -14.340 1.00 93.69 326 ALA A C 1
ATOM 2590 O O . ALA A 1 326 ? 8.859 2.381 -15.410 1.00 93.69 326 ALA A O 1
ATOM 2591 N N . ARG A 1 327 ? 7.977 1.575 -13.511 1.00 94.75 327 ARG A N 1
ATOM 2592 C CA . ARG A 1 327 ? 8.303 0.177 -13.779 1.00 94.75 327 ARG A CA 1
ATOM 2593 C C . ARG A 1 327 ? 7.162 -0.753 -13.412 1.00 94.75 327 ARG A C 1
ATOM 2595 O O . ARG A 1 327 ? 6.380 -0.504 -12.493 1.00 94.75 327 ARG A O 1
ATOM 2602 N N . VAL A 1 328 ? 7.135 -1.871 -14.119 1.00 96.25 328 VAL A N 1
ATOM 2603 C CA . VAL A 1 328 ? 6.390 -3.060 -13.726 1.00 96.25 328 VAL A CA 1
ATOM 2604 C C . VAL A 1 328 ? 7.395 -4.163 -13.437 1.00 96.25 328 VAL A C 1
ATOM 2606 O O . VAL A 1 328 ? 8.322 -4.386 -14.213 1.00 96.25 328 VAL A O 1
ATOM 2609 N N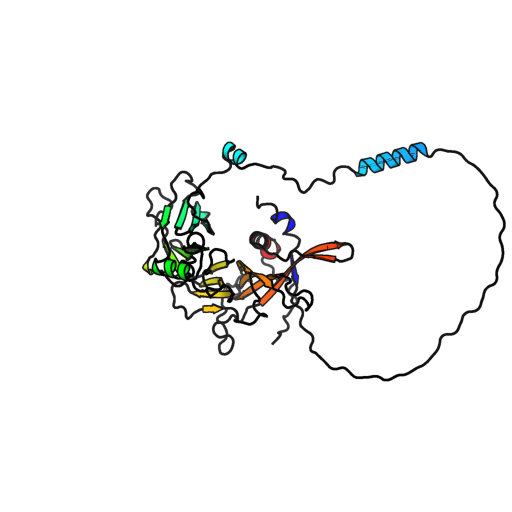 . ALA A 1 329 ? 7.228 -4.840 -12.310 1.00 96.75 329 ALA A N 1
ATOM 2610 C CA . ALA A 1 329 ? 7.959 -6.052 -11.995 1.00 96.75 329 ALA A CA 1
ATOM 2611 C C . ALA A 1 329 ? 6.996 -7.222 -11.825 1.00 96.75 329 ALA A C 1
ATOM 2613 O O . ALA A 1 329 ? 5.816 -7.028 -11.539 1.00 96.75 329 ALA A O 1
ATOM 2614 N N . ARG A 1 330 ? 7.497 -8.439 -12.012 1.00 95.94 330 ARG A N 1
ATOM 2615 C CA . ARG A 1 330 ? 6.735 -9.677 -11.856 1.00 95.94 330 ARG A CA 1
ATOM 2616 C C . ARG A 1 330 ? 7.500 -10.680 -11.008 1.00 95.94 330 ARG A C 1
ATOM 2618 O O . ARG A 1 330 ? 8.728 -10.695 -11.037 1.00 95.94 330 ARG A O 1
ATOM 2625 N N . VAL A 1 331 ? 6.758 -11.533 -10.313 1.00 97.69 331 VAL A N 1
ATOM 2626 C CA . VAL A 1 331 ? 7.251 -12.748 -9.649 1.00 97.69 331 VAL A CA 1
ATOM 2627 C C . VAL A 1 331 ? 6.265 -13.887 -9.892 1.00 97.69 331 VAL A C 1
ATOM 2629 O O . VAL A 1 331 ? 5.060 -13.652 -10.002 1.00 97.69 331 VAL A O 1
ATOM 2632 N N . CYS A 1 332 ? 6.740 -15.127 -9.946 1.00 96.44 332 CYS A N 1
ATOM 2633 C CA . CYS A 1 332 ? 5.862 -16.294 -9.986 1.00 96.44 332 CYS A CA 1
ATOM 2634 C C . CYS A 1 332 ? 5.211 -16.517 -8.616 1.00 96.44 332 CYS A C 1
ATOM 2636 O O . CYS A 1 332 ? 5.869 -16.452 -7.573 1.00 96.44 332 CYS A O 1
ATOM 2638 N N . LYS A 1 333 ? 3.911 -16.829 -8.604 1.00 95.94 333 LYS A N 1
ATOM 2639 C CA . LYS A 1 333 ? 3.156 -17.072 -7.368 1.00 95.94 333 LYS A CA 1
ATOM 2640 C C . LYS A 1 333 ? 3.766 -18.207 -6.539 1.00 95.94 333 LYS A C 1
ATOM 2642 O O . LYS A 1 333 ? 3.846 -18.093 -5.320 1.00 95.94 333 LYS A O 1
ATOM 2647 N N . ASN A 1 334 ? 4.238 -19.260 -7.202 1.00 94.31 334 ASN A N 1
ATOM 2648 C CA . ASN A 1 334 ? 4.832 -20.462 -6.611 1.00 94.31 334 ASN A CA 1
ATOM 2649 C C . ASN A 1 334 ? 6.351 -20.376 -6.353 1.00 94.31 334 ASN A C 1
ATOM 2651 O O . ASN A 1 334 ? 6.942 -21.380 -5.964 1.00 94.31 334 ASN A O 1
ATOM 2655 N N . ASP A 1 335 ? 6.990 -19.218 -6.553 1.00 95.31 335 ASP A N 1
ATOM 2656 C CA . ASP A 1 335 ? 8.422 -19.041 -6.281 1.00 95.31 335 ASP A CA 1
ATOM 2657 C C . ASP A 1 335 ? 8.713 -19.333 -4.804 1.00 95.31 335 ASP A C 1
ATOM 2659 O O . ASP A 1 335 ? 8.039 -18.790 -3.935 1.00 95.31 335 ASP A O 1
ATOM 2663 N N . VAL A 1 336 ? 9.680 -20.192 -4.495 1.00 93.25 336 VAL A N 1
ATOM 2664 C CA . VAL A 1 336 ? 10.066 -20.548 -3.114 1.00 93.25 336 VAL A CA 1
ATOM 2665 C C . VAL A 1 336 ? 11.456 -20.029 -2.734 1.00 93.25 336 VAL A C 1
ATOM 2667 O O . VAL A 1 336 ? 11.945 -20.312 -1.642 1.00 93.25 336 VAL A O 1
ATOM 2670 N N . GLY A 1 337 ? 12.076 -19.255 -3.622 1.00 93.69 337 GLY A N 1
ATOM 2671 C CA . GLY A 1 337 ? 13.464 -18.839 -3.539 1.00 93.69 337 GLY A CA 1
ATOM 2672 C C . GLY A 1 337 ? 14.451 -19.955 -3.862 1.00 93.69 337 GLY A C 1
ATOM 2673 O O . GLY A 1 337 ? 14.087 -21.077 -4.226 1.00 93.69 337 GLY A O 1
ATOM 2674 N N . GLY A 1 338 ? 15.736 -19.629 -3.770 1.00 91.25 338 GLY A N 1
ATOM 2675 C CA . GLY A 1 338 ? 16.798 -20.565 -4.112 1.00 91.25 338 GLY A CA 1
ATOM 2676 C C . GLY A 1 338 ? 17.214 -21.468 -2.945 1.00 91.25 338 GLY A C 1
ATOM 2677 O O . GLY A 1 338 ? 17.050 -21.150 -1.769 1.00 91.25 338 GLY A O 1
ATOM 2678 N N . LYS A 1 339 ? 17.774 -22.639 -3.285 1.00 87.25 339 LYS A N 1
ATOM 2679 C CA . LYS A 1 339 ? 18.215 -23.655 -2.306 1.00 87.25 339 LYS A CA 1
ATOM 2680 C C . LYS A 1 339 ? 19.580 -23.363 -1.671 1.00 87.25 339 LYS A C 1
ATOM 2682 O O . LYS A 1 339 ? 19.868 -23.888 -0.602 1.00 87.25 339 LYS A O 1
ATOM 2687 N N . ARG A 1 340 ? 20.450 -22.618 -2.363 1.00 89.06 340 ARG A N 1
ATOM 2688 C CA . ARG A 1 340 ? 21.839 -22.327 -1.942 1.00 89.06 340 ARG A CA 1
ATOM 2689 C C . ARG A 1 340 ? 22.143 -20.836 -2.066 1.00 89.06 340 ARG A C 1
ATOM 2691 O O . ARG A 1 340 ? 22.479 -20.204 -1.075 1.00 89.06 340 ARG A O 1
ATOM 2698 N N . GLY A 1 341 ? 21.981 -20.283 -3.269 1.00 87.19 341 GLY A N 1
ATOM 2699 C CA . GLY A 1 341 ? 21.855 -18.838 -3.486 1.00 87.19 341 GLY A CA 1
ATOM 2700 C C . GLY A 1 341 ? 20.401 -18.396 -3.322 1.00 87.19 341 GLY A C 1
ATOM 2701 O O . GLY A 1 341 ? 19.512 -19.242 -3.393 1.00 87.19 341 GLY A O 1
ATOM 2702 N N . LEU A 1 342 ? 20.159 -17.099 -3.105 1.00 90.12 342 LEU A N 1
ATOM 2703 C CA . LEU A 1 342 ? 18.813 -16.506 -3.024 1.00 90.12 342 LEU A CA 1
ATOM 2704 C C . LEU A 1 342 ? 17.876 -17.177 -1.993 1.00 90.12 342 LEU A C 1
ATOM 2706 O O . LEU A 1 342 ? 16.668 -17.295 -2.206 1.00 90.12 342 LEU A O 1
ATOM 2710 N N . ILE A 1 343 ? 18.420 -17.621 -0.856 1.00 93.06 343 ILE A N 1
ATOM 2711 C CA . ILE A 1 343 ? 17.619 -18.175 0.247 1.00 93.06 343 ILE A CA 1
ATOM 2712 C C . ILE A 1 343 ? 16.700 -17.074 0.788 1.00 93.06 343 ILE A C 1
ATOM 2714 O O . ILE A 1 343 ? 17.178 -16.013 1.188 1.00 93.06 343 ILE A O 1
ATOM 2718 N N . ASN A 1 344 ? 15.387 -17.329 0.836 1.00 93.06 344 ASN A N 1
ATOM 2719 C CA . ASN A 1 344 ? 14.365 -16.340 1.217 1.00 93.06 344 ASN A CA 1
ATOM 2720 C C . ASN A 1 344 ? 14.376 -15.083 0.323 1.00 93.06 344 ASN A C 1
ATOM 2722 O O . ASN A 1 344 ? 14.103 -13.962 0.778 1.00 93.06 344 ASN A O 1
ATOM 2726 N N . ARG A 1 345 ? 14.723 -15.269 -0.955 1.00 95.81 345 ARG A N 1
ATOM 2727 C CA . ARG A 1 345 ? 14.763 -14.226 -1.983 1.00 95.81 345 ARG A CA 1
ATOM 2728 C C . ARG A 1 345 ? 14.043 -14.683 -3.236 1.00 95.81 345 ARG A C 1
ATOM 2730 O O . ARG A 1 345 ? 14.004 -15.877 -3.505 1.00 95.81 345 ARG A O 1
ATOM 2737 N N . TRP A 1 346 ? 13.446 -13.751 -3.970 1.00 96.88 346 TRP A N 1
ATOM 2738 C CA . TRP A 1 346 ? 12.761 -14.094 -5.216 1.00 96.88 346 TRP A CA 1
ATOM 2739 C C . TRP A 1 346 ? 13.756 -14.687 -6.213 1.00 96.88 346 TRP A C 1
ATOM 2741 O O . TRP A 1 346 ? 14.814 -14.120 -6.433 1.00 96.88 346 TRP A O 1
ATOM 2751 N N . SER A 1 347 ? 13.429 -15.813 -6.830 1.00 95.31 347 SER A N 1
ATOM 2752 C CA . SER A 1 347 ? 14.214 -16.372 -7.938 1.00 95.31 347 SER A CA 1
ATOM 2753 C C . SER A 1 347 ? 13.657 -15.968 -9.306 1.00 95.31 347 SER A C 1
ATOM 2755 O O . SER A 1 347 ? 14.339 -16.082 -10.317 1.00 95.31 347 SER A O 1
ATOM 2757 N N . THR A 1 348 ? 12.422 -15.463 -9.331 1.00 96.06 348 THR A N 1
ATOM 2758 C CA . THR A 1 348 ? 11.652 -15.134 -10.541 1.00 96.06 348 THR A CA 1
ATOM 2759 C C . THR A 1 348 ? 11.373 -13.638 -10.700 1.00 96.06 348 THR A C 1
ATOM 2761 O O . THR A 1 348 ? 10.537 -13.249 -11.517 1.00 96.06 348 THR A O 1
ATOM 2764 N N . PHE A 1 349 ? 12.046 -12.794 -9.911 1.00 97.50 349 PHE A N 1
ATOM 2765 C CA . PHE A 1 349 ? 11.876 -11.345 -9.973 1.00 97.50 349 PHE A CA 1
ATOM 2766 C C . PHE A 1 349 ? 12.471 -10.780 -11.262 1.00 97.50 349 PHE A C 1
ATOM 2768 O O . PHE A 1 349 ? 13.669 -10.886 -11.503 1.00 97.50 349 PHE A O 1
ATOM 2775 N N . LEU A 1 350 ? 11.626 -10.141 -12.065 1.00 96.12 350 LEU A N 1
ATOM 2776 C CA . LEU A 1 350 ? 12.021 -9.427 -13.278 1.00 96.12 350 LEU A CA 1
ATOM 2777 C C . LEU A 1 350 ? 11.306 -8.081 -13.313 1.00 96.12 350 LEU A C 1
ATOM 2779 O O . LEU A 1 350 ? 10.129 -8.024 -12.961 1.00 96.12 350 LEU A O 1
ATOM 2783 N N . LYS A 1 351 ? 11.982 -7.020 -13.768 1.00 95.62 351 LYS A N 1
ATOM 2784 C CA . LYS A 1 351 ? 11.407 -5.673 -13.909 1.00 95.62 351 LYS A CA 1
ATOM 2785 C C . LYS A 1 351 ? 11.660 -5.084 -15.293 1.00 95.62 351 LYS A C 1
ATOM 2787 O O . LYS A 1 351 ? 12.707 -5.322 -15.882 1.00 95.62 351 LYS A O 1
ATOM 2792 N N . ALA A 1 352 ? 10.713 -4.290 -15.780 1.00 94.00 352 ALA A N 1
ATOM 2793 C CA . ALA A 1 352 ? 10.789 -3.580 -17.053 1.00 94.00 352 ALA A CA 1
ATOM 2794 C C . ALA A 1 352 ? 10.338 -2.123 -16.887 1.00 94.00 352 ALA A C 1
ATOM 2796 O O . ALA A 1 352 ? 9.563 -1.803 -15.977 1.00 94.00 352 ALA A O 1
ATOM 2797 N N . ARG A 1 353 ? 10.827 -1.235 -17.759 1.00 92.69 353 ARG A N 1
ATOM 2798 C CA . ARG A 1 353 ? 10.413 0.172 -17.787 1.00 92.69 353 ARG A CA 1
ATOM 2799 C C . ARG A 1 353 ? 9.042 0.297 -18.453 1.00 92.69 353 ARG A C 1
ATOM 2801 O O . ARG A 1 353 ? 8.776 -0.335 -19.471 1.00 92.69 353 ARG A O 1
ATOM 2808 N N . LEU A 1 354 ? 8.190 1.133 -17.869 1.00 90.75 354 LEU A N 1
ATOM 2809 C CA . LEU A 1 354 ? 6.950 1.601 -18.477 1.00 90.75 354 LEU A CA 1
ATOM 2810 C C . LEU A 1 354 ? 7.216 2.974 -19.087 1.00 90.75 354 LEU A C 1
ATOM 2812 O O . LEU A 1 354 ? 7.422 3.946 -18.361 1.00 90.75 354 LEU A O 1
ATOM 2816 N N . VAL A 1 355 ? 7.220 3.053 -20.412 1.00 89.25 355 VAL A N 1
ATOM 2817 C CA . VAL A 1 355 ? 7.437 4.308 -21.131 1.00 89.25 355 VAL A CA 1
ATOM 2818 C C . VAL A 1 355 ? 6.088 4.924 -21.427 1.00 89.25 355 VAL A C 1
ATOM 2820 O O . VAL A 1 355 ? 5.287 4.312 -22.114 1.00 89.25 355 VAL A O 1
ATOM 2823 N N . CYS A 1 356 ? 5.840 6.116 -20.893 1.00 88.69 356 CYS A N 1
ATOM 2824 C CA . CYS A 1 356 ? 4.697 6.954 -21.231 1.00 88.69 356 CYS A CA 1
ATOM 2825 C C . CYS A 1 356 ? 5.248 8.265 -21.772 1.00 88.69 356 CYS A C 1
ATOM 2827 O O . CYS A 1 356 ? 5.761 9.061 -20.987 1.00 88.69 356 CYS A O 1
ATOM 2829 N N . SER A 1 357 ? 5.219 8.475 -23.087 1.00 87.75 357 SER A N 1
ATOM 2830 C CA . SER A 1 357 ? 5.756 9.693 -23.696 1.00 87.75 357 SER A CA 1
ATOM 2831 C C . SER A 1 357 ? 4.866 10.252 -24.797 1.00 87.75 357 SER A C 1
ATOM 2833 O O . SER A 1 357 ? 4.053 9.554 -25.399 1.00 87.75 357 SER A O 1
ATOM 2835 N N . ILE A 1 358 ? 4.998 11.559 -25.021 1.00 87.44 358 ILE A N 1
ATOM 2836 C CA . ILE A 1 358 ? 4.413 12.245 -26.169 1.00 87.44 358 ILE A CA 1
ATOM 2837 C C . ILE A 1 358 ? 5.568 12.731 -27.048 1.00 87.44 358 ILE A C 1
ATOM 2839 O O . ILE A 1 358 ? 6.424 13.474 -26.547 1.00 87.44 358 ILE A O 1
ATOM 2843 N N . PRO A 1 359 ? 5.599 12.353 -28.338 1.00 87.62 359 PRO A N 1
ATOM 2844 C CA . PRO A 1 359 ? 6.594 12.864 -29.265 1.00 87.62 359 PRO A CA 1
ATOM 2845 C C . PRO A 1 359 ? 6.360 14.360 -29.495 1.00 87.62 359 PRO A C 1
ATOM 2847 O O . PRO A 1 359 ? 5.263 14.808 -29.836 1.00 87.62 359 PRO A O 1
ATOM 2850 N N . GLY A 1 360 ? 7.409 15.136 -29.273 1.00 83.94 360 GLY A N 1
ATOM 2851 C CA . GLY A 1 360 ? 7.487 16.565 -29.509 1.00 83.94 360 GLY A CA 1
ATOM 2852 C C . GLY A 1 360 ? 8.098 16.902 -30.873 1.00 83.94 360 GLY A C 1
ATOM 2853 O O . GLY A 1 360 ? 8.553 16.028 -31.618 1.00 83.94 360 GLY A O 1
ATOM 2854 N N . PRO A 1 361 ? 8.133 18.198 -31.225 1.00 82.31 361 PRO A N 1
ATOM 2855 C CA . PRO A 1 361 ? 8.870 18.649 -32.395 1.00 82.31 361 PRO A CA 1
ATOM 2856 C C . PRO A 1 361 ? 10.358 18.276 -32.272 1.00 82.31 361 PRO A C 1
ATOM 2858 O O . PRO A 1 361 ? 10.919 18.270 -31.175 1.00 82.31 361 PRO A O 1
ATOM 2861 N N . GLN A 1 362 ? 10.998 17.991 -33.412 1.00 81.38 362 GLN A N 1
ATOM 2862 C CA . GLN A 1 362 ? 12.430 17.654 -33.517 1.00 81.38 362 GLN A CA 1
ATOM 2863 C C . GLN A 1 362 ? 12.852 16.358 -32.792 1.00 81.38 362 GLN A C 1
ATOM 2865 O O . GLN A 1 362 ? 13.951 16.293 -32.252 1.00 81.38 362 GLN A O 1
ATOM 2870 N N . ALA A 1 363 ? 11.994 15.329 -32.782 1.00 77.38 363 ALA A N 1
ATOM 2871 C CA . ALA A 1 363 ? 12.275 14.025 -32.159 1.00 77.38 363 ALA A CA 1
ATOM 2872 C C . ALA A 1 363 ? 12.594 14.087 -30.649 1.00 77.38 363 ALA A C 1
ATOM 2874 O O . ALA A 1 363 ? 13.172 13.159 -30.091 1.00 77.38 363 ALA A O 1
ATOM 2875 N N . SER A 1 364 ? 12.202 15.172 -29.974 1.00 83.81 364 SER A N 1
ATOM 2876 C CA . SER A 1 364 ? 12.192 15.224 -28.513 1.00 83.81 364 SER A CA 1
ATOM 2877 C C . SER A 1 364 ? 11.000 14.432 -27.979 1.00 83.81 364 SER A C 1
ATOM 2879 O O . SER A 1 364 ? 9.930 14.459 -28.575 1.00 83.81 364 SER A O 1
ATOM 2881 N N . GLU A 1 365 ? 11.148 13.749 -26.849 1.00 85.88 365 GLU A N 1
ATOM 2882 C CA . GLU A 1 365 ? 10.037 13.067 -26.182 1.00 85.88 365 GLU A CA 1
ATOM 2883 C C . GLU A 1 365 ? 9.764 13.691 -24.817 1.00 85.88 365 GLU A C 1
ATOM 2885 O O . GLU A 1 365 ? 10.667 13.897 -24.005 1.00 85.88 365 GLU A O 1
ATOM 2890 N N . THR A 1 366 ? 8.495 13.989 -24.544 1.00 86.19 366 THR A N 1
ATOM 2891 C CA . THR A 1 366 ? 8.058 14.400 -23.206 1.00 86.19 366 THR A CA 1
ATOM 2892 C C . THR A 1 366 ? 7.584 13.167 -22.454 1.00 86.19 366 THR A C 1
ATOM 2894 O O . THR A 1 366 ? 6.526 12.633 -22.778 1.00 86.19 366 THR A O 1
ATOM 2897 N N . HIS A 1 367 ? 8.360 12.711 -21.469 1.00 86.69 367 HIS A N 1
ATOM 2898 C CA . HIS A 1 367 ? 8.046 11.519 -20.675 1.00 86.69 367 HIS A CA 1
ATOM 2899 C C . HIS A 1 367 ? 7.231 11.841 -19.412 1.00 86.69 367 HIS A C 1
ATOM 2901 O O . HIS A 1 367 ? 7.422 12.871 -18.766 1.00 86.69 367 HIS A O 1
ATOM 2907 N N . PHE A 1 368 ? 6.371 10.903 -19.021 1.00 89.06 368 PHE A N 1
ATOM 2908 C CA . PHE A 1 368 ? 5.508 10.939 -17.843 1.00 89.06 368 PHE A CA 1
ATOM 2909 C C . PHE A 1 368 ? 5.842 9.759 -16.918 1.00 89.06 368 PHE A C 1
ATOM 2911 O O . PHE A 1 368 ? 5.057 8.829 -16.742 1.00 89.06 368 PHE A O 1
ATOM 2918 N N . ASP A 1 369 ? 7.033 9.788 -16.318 1.00 87.31 369 ASP A N 1
ATOM 2919 C CA . ASP A 1 369 ? 7.552 8.680 -15.503 1.00 87.31 369 ASP A CA 1
ATOM 2920 C C . ASP A 1 369 ? 6.994 8.642 -14.055 1.00 87.31 369 ASP A C 1
ATOM 2922 O O . ASP A 1 369 ? 7.235 7.699 -13.297 1.00 87.31 369 ASP A O 1
ATOM 2926 N N . GLN A 1 370 ? 6.236 9.662 -13.636 1.00 87.56 370 GLN A N 1
ATOM 2927 C CA . GLN A 1 370 ? 5.634 9.748 -12.299 1.00 87.56 370 GLN A CA 1
ATOM 2928 C C . GLN A 1 370 ? 4.340 8.925 -12.217 1.00 87.56 370 GLN A C 1
ATOM 2930 O O . GLN A 1 370 ? 3.237 9.472 -12.205 1.00 87.56 370 GLN A O 1
ATOM 2935 N N . LEU A 1 371 ? 4.471 7.599 -12.144 1.00 84.56 371 LEU A N 1
ATOM 2936 C CA . LEU A 1 371 ? 3.319 6.704 -12.023 1.00 84.56 371 LEU A CA 1
ATOM 2937 C C . LEU A 1 371 ? 2.583 6.915 -10.685 1.00 84.56 371 LEU A C 1
ATOM 2939 O O . LEU A 1 371 ? 3.194 6.923 -9.616 1.00 84.56 371 LEU A O 1
ATOM 2943 N N . GLY A 1 372 ? 1.260 7.074 -10.759 1.00 83.06 372 GLY A N 1
ATOM 2944 C CA . GLY A 1 372 ? 0.352 7.155 -9.609 1.00 83.06 372 GLY A CA 1
ATOM 2945 C C . GLY A 1 372 ? -0.711 6.051 -9.628 1.00 83.06 372 GLY A C 1
ATOM 2946 O O . GLY A 1 372 ? -0.833 5.315 -10.608 1.00 83.06 372 GLY A O 1
ATOM 2947 N N . GLU A 1 373 ? -1.511 5.948 -8.561 1.00 71.56 373 GLU A N 1
ATOM 2948 C CA . GLU A 1 373 ? -2.505 4.872 -8.378 1.00 71.56 373 GLU A CA 1
ATOM 2949 C C . GLU A 1 373 ? -3.474 4.724 -9.564 1.00 71.56 373 GLU A C 1
ATOM 2951 O O . GLU A 1 373 ? -3.672 3.616 -10.070 1.00 71.56 373 GLU A O 1
ATOM 2956 N N . TRP A 1 374 ? -4.022 5.838 -10.063 1.00 59.44 374 TRP A N 1
ATOM 2957 C CA . TRP A 1 374 ? -4.940 5.866 -11.211 1.00 59.44 374 TRP A CA 1
ATOM 2958 C C . TRP A 1 374 ? -4.314 5.305 -12.492 1.00 59.44 374 TRP A C 1
ATOM 2960 O O . TRP A 1 374 ? -4.998 4.633 -13.263 1.00 59.44 374 TRP A O 1
ATOM 2970 N N . GLY A 1 375 ? -3.004 5.504 -12.675 1.00 58.97 375 GLY A N 1
ATOM 2971 C CA . GLY A 1 375 ? -2.248 4.948 -13.796 1.00 58.97 375 GLY A CA 1
ATOM 2972 C C . GLY A 1 375 ? -2.284 3.422 -13.820 1.00 58.97 375 GLY A C 1
ATOM 2973 O O . GLY A 1 375 ? -2.505 2.826 -14.869 1.00 58.97 375 GLY A O 1
ATOM 2974 N N . THR A 1 376 ? -2.161 2.776 -12.658 1.00 59.09 376 THR A N 1
ATOM 2975 C CA . THR A 1 376 ? -2.159 1.303 -12.577 1.00 59.09 376 THR A CA 1
ATOM 2976 C C . THR A 1 376 ? -3.526 0.688 -12.870 1.00 59.09 376 THR A C 1
ATOM 2978 O O . THR A 1 376 ? -3.613 -0.314 -13.576 1.00 59.09 376 THR A O 1
ATOM 2981 N N . ARG A 1 377 ? -4.613 1.308 -12.391 1.00 59.09 377 ARG A N 1
ATOM 2982 C CA . ARG A 1 377 ? -5.979 0.838 -12.675 1.00 59.09 377 ARG A CA 1
ATOM 2983 C C . ARG A 1 377 ? -6.348 1.018 -14.146 1.00 59.09 377 ARG A C 1
ATOM 2985 O O . ARG A 1 377 ? -6.992 0.140 -14.712 1.00 59.09 377 ARG A O 1
ATOM 2992 N N . ALA A 1 378 ? -5.917 2.121 -14.763 1.00 53.50 378 ALA A N 1
ATOM 2993 C CA . ALA A 1 378 ? -6.096 2.344 -16.195 1.00 53.50 378 ALA A CA 1
ATOM 2994 C C . ALA A 1 378 ? -5.364 1.273 -17.021 1.00 53.50 378 ALA A C 1
ATOM 2996 O O . ALA A 1 378 ? -5.971 0.692 -17.917 1.00 53.50 378 ALA A O 1
ATOM 2997 N N . LEU A 1 379 ? -4.114 0.946 -16.664 1.00 56.62 379 LEU A N 1
ATOM 2998 C CA . LEU A 1 379 ? -3.327 -0.107 -17.318 1.00 56.62 379 LEU A CA 1
ATOM 2999 C C . LEU A 1 379 ? -4.038 -1.467 -17.299 1.00 56.62 379 LEU A C 1
ATOM 3001 O O . LEU A 1 379 ? -4.165 -2.099 -18.340 1.00 56.62 379 LEU A O 1
ATOM 3005 N N . LEU A 1 380 ? -4.586 -1.890 -16.158 1.00 58.03 380 LEU A N 1
ATOM 3006 C CA . LEU A 1 380 ? -5.321 -3.161 -16.051 1.00 58.03 380 LEU A CA 1
ATOM 3007 C C . LEU A 1 380 ? -6.658 -3.177 -16.804 1.00 58.03 380 LEU A C 1
ATOM 3009 O O . LEU A 1 380 ? -7.176 -4.242 -17.138 1.00 58.03 380 LEU A O 1
ATOM 3013 N N . GLY A 1 381 ? -7.244 -2.003 -17.047 1.00 43.56 381 GLY A N 1
ATOM 3014 C CA . GLY A 1 381 ? -8.454 -1.850 -17.852 1.00 43.56 381 GLY A CA 1
ATOM 3015 C C . GLY A 1 381 ? -8.204 -1.930 -19.359 1.00 43.56 381 GLY A C 1
ATOM 3016 O O . GLY A 1 381 ? -9.164 -2.094 -20.114 1.00 43.56 381 GLY A O 1
ATOM 3017 N N . LEU A 1 382 ? -6.945 -1.832 -19.805 1.00 45.59 382 LEU A N 1
ATOM 3018 C CA . LEU A 1 382 ? -6.597 -1.898 -21.220 1.00 45.59 382 LEU A CA 1
ATOM 3019 C C . LEU A 1 382 ? -6.849 -3.297 -21.796 1.00 45.59 382 LEU A C 1
ATOM 3021 O O . LEU A 1 382 ? -6.564 -4.301 -21.138 1.00 45.59 382 LEU A O 1
ATOM 3025 N N . PRO A 1 383 ? -7.296 -3.394 -23.063 1.00 37.19 383 PRO A N 1
ATOM 3026 C CA . PRO A 1 383 ? -7.443 -4.679 -23.746 1.00 37.19 383 PRO A CA 1
ATOM 3027 C C . PRO A 1 383 ? -6.131 -5.482 -23.782 1.00 37.19 383 PRO A C 1
ATOM 3029 O O . PRO A 1 383 ? -6.187 -6.705 -23.736 1.00 37.19 383 PRO A O 1
ATOM 3032 N N . PHE A 1 384 ? -4.968 -4.814 -23.757 1.00 37.84 384 PHE A N 1
ATOM 3033 C CA . PHE A 1 384 ? -3.643 -5.442 -23.643 1.00 37.84 384 PHE A CA 1
ATOM 3034 C C . PHE A 1 384 ? -3.469 -6.273 -22.357 1.00 37.84 384 PHE A C 1
ATOM 3036 O O . PHE A 1 384 ? -2.842 -7.324 -22.390 1.00 37.84 384 PHE A O 1
ATOM 3043 N N . PHE A 1 385 ? -4.064 -5.846 -21.237 1.00 40.94 385 PHE A N 1
ATOM 3044 C CA . PHE A 1 385 ? -4.010 -6.569 -19.959 1.00 40.94 385 PHE A CA 1
ATOM 3045 C C . PHE A 1 385 ? -5.208 -7.506 -19.734 1.00 40.94 385 PHE A C 1
ATOM 3047 O O . PHE A 1 385 ? -5.117 -8.420 -18.919 1.00 40.94 385 PHE A O 1
ATOM 3054 N N . ARG A 1 386 ? -6.327 -7.309 -20.449 1.00 34.94 386 ARG A N 1
ATOM 3055 C CA . ARG A 1 386 ? -7.525 -8.170 -20.363 1.00 34.94 386 ARG A CA 1
ATOM 3056 C C . ARG A 1 386 ? -7.534 -9.354 -21.334 1.00 34.94 386 ARG A C 1
ATOM 3058 O O . ARG A 1 386 ? -8.339 -10.264 -21.147 1.00 34.94 386 ARG A O 1
ATOM 3065 N N . ALA A 1 387 ? -6.714 -9.351 -22.383 1.00 32.62 387 ALA A N 1
ATOM 3066 C CA . ALA A 1 387 ? -6.741 -10.406 -23.390 1.00 32.62 387 ALA A CA 1
ATOM 3067 C C . ALA A 1 387 ? -5.966 -11.658 -22.937 1.00 32.62 387 ALA A C 1
ATOM 3069 O O . ALA A 1 387 ? -4.769 -11.604 -22.670 1.00 32.62 387 ALA A O 1
ATOM 3070 N N . HIS A 1 388 ? -6.645 -12.810 -22.950 1.00 35.41 388 HIS A N 1
ATOM 3071 C CA . HIS A 1 388 ? -6.110 -14.173 -22.793 1.00 35.41 388 HIS A CA 1
ATOM 3072 C C . HIS A 1 388 ? -5.141 -14.608 -23.921 1.00 35.41 388 HIS A C 1
ATOM 3074 O O . HIS A 1 388 ? -5.120 -15.768 -24.325 1.00 35.41 388 HIS A O 1
ATOM 3080 N N . SER A 1 389 ? -4.347 -13.696 -24.483 1.00 29.30 389 SER A N 1
ATOM 3081 C CA . SER A 1 389 ? -3.422 -14.014 -25.569 1.00 29.30 389 SER A CA 1
ATOM 3082 C C . SER A 1 389 ? -2.141 -13.191 -25.456 1.00 29.30 389 SER A C 1
ATOM 3084 O O . SER A 1 389 ? -1.944 -12.202 -26.150 1.00 29.30 389 SER A O 1
ATOM 3086 N N . TRP A 1 390 ? -1.238 -13.646 -24.587 1.00 39.06 390 TRP A N 1
ATOM 3087 C CA . TRP A 1 390 ? 0.179 -13.259 -24.590 1.00 39.06 390 TRP A CA 1
ATOM 3088 C C . TRP A 1 390 ? 0.995 -14.116 -25.581 1.00 39.06 390 TRP A C 1
ATOM 3090 O O . TRP A 1 390 ? 2.160 -14.419 -25.343 1.00 39.06 390 TRP A O 1
ATOM 3100 N N . VAL A 1 391 ? 0.392 -14.537 -26.702 1.00 30.05 391 VAL A N 1
ATOM 3101 C CA . VAL A 1 391 ? 1.061 -15.325 -27.758 1.00 30.05 391 VAL A CA 1
ATOM 3102 C C . VAL A 1 391 ? 1.087 -14.534 -29.063 1.00 30.05 391 VAL A C 1
ATOM 3104 O O . VAL A 1 391 ? 0.564 -14.950 -30.086 1.00 30.05 391 VAL A O 1
ATOM 3107 N N . ALA A 1 392 ? 1.664 -13.342 -29.005 1.00 28.95 392 ALA A N 1
ATOM 3108 C CA . ALA A 1 392 ? 2.313 -12.650 -30.116 1.00 28.95 392 ALA A CA 1
ATOM 3109 C C . ALA A 1 392 ? 2.914 -11.376 -29.516 1.00 28.95 392 ALA A C 1
ATOM 3111 O O . ALA A 1 392 ? 2.194 -10.654 -28.840 1.00 28.95 392 ALA A O 1
ATOM 3112 N N . TRP A 1 393 ? 4.201 -11.115 -29.757 1.00 26.28 393 TRP A N 1
ATOM 3113 C CA . TRP A 1 393 ? 5.032 -10.008 -29.228 1.00 26.28 393 TRP A CA 1
ATOM 3114 C C . TRP A 1 393 ? 5.948 -10.287 -28.027 1.00 26.28 393 TRP A C 1
ATOM 3116 O O . TRP A 1 393 ? 6.681 -9.394 -27.619 1.00 26.28 393 TRP A O 1
ATOM 3126 N N . ALA A 1 394 ? 6.059 -11.533 -27.562 1.00 29.23 394 ALA A N 1
ATOM 3127 C CA . ALA A 1 394 ? 7.217 -11.981 -26.778 1.00 29.23 394 ALA A CA 1
ATOM 3128 C C . ALA A 1 394 ? 8.088 -12.927 -27.620 1.00 29.23 394 ALA A C 1
ATOM 3130 O O . ALA A 1 394 ? 8.233 -14.107 -27.326 1.00 29.23 394 ALA A O 1
ATOM 3131 N N . GLY A 1 395 ? 8.654 -12.393 -28.704 1.00 25.75 395 GLY A N 1
ATOM 3132 C CA . GLY A 1 395 ? 9.771 -13.005 -29.432 1.00 25.75 395 GLY A CA 1
ATOM 3133 C C . GLY A 1 395 ? 11.128 -12.669 -28.805 1.00 25.75 395 GLY A C 1
ATOM 3134 O O . GLY A 1 395 ? 12.111 -12.555 -29.523 1.00 25.75 395 GLY A O 1
ATOM 3135 N N . LEU A 1 396 ? 11.175 -12.453 -27.488 1.00 26.77 396 LEU A N 1
ATOM 3136 C CA . LEU A 1 396 ? 12.398 -12.185 -26.738 1.00 26.77 396 LEU A CA 1
ATOM 3137 C C . LEU A 1 396 ? 12.577 -13.309 -25.724 1.00 26.77 396 LEU A C 1
ATOM 3139 O O . LEU A 1 396 ? 12.009 -13.299 -24.632 1.00 26.77 396 LEU A O 1
ATOM 3143 N N . VAL A 1 397 ? 13.359 -14.305 -26.136 1.00 23.75 397 VAL A N 1
ATOM 3144 C CA . VAL A 1 397 ? 14.142 -15.124 -25.212 1.00 23.75 397 VAL A CA 1
ATOM 3145 C C . VAL A 1 397 ? 14.957 -14.132 -24.373 1.00 23.75 397 VAL A C 1
ATOM 3147 O O . VAL A 1 397 ? 15.707 -13.357 -24.963 1.00 23.75 397 VAL A O 1
ATOM 3150 N N . PRO A 1 398 ? 14.791 -14.066 -23.041 1.00 28.20 398 PRO A N 1
ATOM 3151 C CA . PRO A 1 398 ? 15.670 -13.243 -22.234 1.00 28.20 398 PRO A CA 1
ATOM 3152 C C . PRO A 1 398 ? 17.052 -13.888 -22.271 1.00 28.20 398 PRO A C 1
ATOM 3154 O O . PRO A 1 398 ? 17.236 -14.999 -21.769 1.00 28.20 398 PRO A O 1
ATOM 3157 N N . GLU A 1 399 ? 18.003 -13.207 -22.903 1.00 22.78 399 GLU A N 1
ATOM 3158 C CA . GLU A 1 399 ? 19.414 -13.493 -22.699 1.00 22.78 399 GLU A CA 1
ATOM 3159 C C . GLU A 1 399 ? 19.720 -13.164 -21.232 1.00 22.78 399 GLU A C 1
ATOM 3161 O O . GLU A 1 399 ? 19.374 -12.105 -20.702 1.00 22.78 399 GLU A O 1
ATOM 3166 N N . VAL A 1 400 ? 20.192 -14.186 -20.528 1.00 25.22 400 VAL A N 1
ATOM 3167 C CA . VAL A 1 400 ? 20.404 -14.181 -19.085 1.00 25.22 400 VAL A CA 1
ATOM 3168 C C . VAL A 1 400 ? 21.666 -13.375 -18.811 1.00 25.22 400 VAL A C 1
ATOM 3170 O O . VAL A 1 400 ? 22.765 -13.838 -19.101 1.00 25.22 400 VAL A O 1
ATOM 3173 N N . THR A 1 401 ? 21.521 -12.198 -18.210 1.00 27.58 401 THR A N 1
ATOM 3174 C CA . THR A 1 401 ? 22.646 -11.531 -17.550 1.00 27.58 401 THR A CA 1
ATOM 3175 C C . THR A 1 401 ? 22.885 -12.215 -16.203 1.00 27.58 401 THR A C 1
ATOM 3177 O O . THR A 1 401 ? 21.980 -12.312 -15.371 1.00 27.58 401 THR A O 1
ATOM 3180 N N . HIS A 1 402 ? 24.081 -12.788 -16.054 1.00 32.94 402 HIS A N 1
ATOM 3181 C CA . HIS A 1 402 ? 24.529 -13.564 -14.895 1.00 32.94 402 HIS A CA 1
ATOM 3182 C C . HIS A 1 402 ? 25.022 -12.701 -13.735 1.00 32.94 402 HIS A C 1
ATOM 3184 O O . HIS A 1 402 ? 25.667 -11.663 -14.006 1.00 32.94 402 HIS A O 1
#

Radius of gyration: 31.54 Å; chains: 1; bounding box: 80×70×99 Å

InterPro domains:
  IPR001627 Sema domain [PS51004] (86-402)
  IPR001627 Sema domain [SM00630] (112-402)
  IPR015943 WD40/YVTN repeat-like-containing domain superfamily [G3DSA:2.130.10.10] (82-376)
  IPR027231 Semaphorin [PTHR11036] (79-371)
  IPR036352 Sema domain superfamily [SSF101912] (84-371)

Secondary structure (DSSP, 8-state):
--SSGGGTGGG-EEEEPPPPPPPP--------------PPPPP------------------HHHHHHHHHHHHHTTS----TTS-S----HHHHHHTT----SS-GGGS----EEEEETTTTEEEEEEBTEEEEEESS-TTSPPEEEE-PPPHHHHHHHHHTT--TTTTSS-BEEEEEE-SSSEEEEEE-TTTS-EEEEEEPPTTTTSTTPPPPEE-GGG-EE-TTTS-SSTTS--EEEEETTEEEEEEESSTTS--EEEEEEETTS-TTSEEEPPSS-TTT-SS-EEEEEEEE-SSSSGGG-EEEEEEEEE-SSS-TTSTT-EEEEEEEEETT----SSSSTTB-SS-EEEEEEEEEE-GGG-EEE-----HHHHHHHHHSHHHH-S---SS---------

Foldseek 3Di:
DPDPVLVQLQPFWDWDFDDDDDDDDDDDDDDDDDDDDDDDDDDDDDDDDDDDDDDDDDDDCPVVVVVVVVVVVVVPPDPDPVPDDPDDDDPVRCVVVVVDDDLDDCVPVFAWADWDDDPVLQWIWIWTWQKIWIAHNVCSVDNTFMDGHWADPVLLVVLVVVVHDSRQQSIWTWNDWADDDPFWIKTWTLSSLFIKIFIWGHFPPVNDDVTDTIDTPVVQIDGCQLPYENGSPAAKEWDADPQKIWIFFARHSVRQFTWTKIDGRPDDRQQMAIADTPDVVQPASKHWAYKDWAALAPDLQQIKIKTWIKHFDPSPDPVPRGDIFTKIWIAGPPARADPPPGHSYTPRIDMITIWGWDQDPPRDTDTDRPDHNSSVVSVCVHPVNVDSDPPPDPPDPDPDDD